Protein AF-A0A166C4H8-F1 (afdb_monomer)

Nearest PDB structures (foldseek):
  5hvk-assembly2_C  TM=7.606E-01  e=9.584E-06  Homo sapiens
  3cd3-assembly1_A  TM=5.921E-01  e=3.726E-06  Homo sapiens
  3s95-assembly2_B  TM=6.567E-01  e=1.707E-05  Homo sapiens
  3kul-assembly1_A  TM=6.064E-01  e=6.637E-06  Homo sapiens
  5i9v-assembly1_A  TM=5.903E-01  e=6.995E-06  Homo sapiens

Structure (mmCIF, N/CA/C/O backbone):
data_AF-A0A166C4H8-F1
#
_entry.id   AF-A0A166C4H8-F1
#
loop_
_atom_site.group_PDB
_atom_site.id
_atom_site.type_symbol
_atom_site.label_atom_id
_atom_site.label_alt_id
_atom_site.label_comp_id
_atom_site.label_asym_id
_atom_site.label_entity_id
_atom_site.label_seq_id
_atom_site.pdbx_PDB_ins_code
_atom_site.Cartn_x
_atom_site.Cartn_y
_atom_site.Cartn_z
_atom_site.occupancy
_atom_site.B_iso_or_equiv
_atom_site.auth_seq_id
_atom_site.auth_comp_id
_atom_site.auth_asym_id
_atom_site.auth_atom_id
_atom_site.pdbx_PDB_model_num
ATOM 1 N N . MET A 1 1 ? 27.604 -29.000 35.351 1.00 59.59 1 MET A N 1
ATOM 2 C CA . MET A 1 1 ? 28.828 -28.678 36.118 1.00 59.59 1 MET A CA 1
ATOM 3 C C . MET A 1 1 ? 29.092 -29.705 37.211 1.00 59.59 1 MET A C 1
ATOM 5 O O . MET A 1 1 ? 30.002 -30.481 36.999 1.00 59.59 1 MET A O 1
ATOM 9 N N . VAL A 1 2 ? 28.292 -29.792 38.289 1.00 63.75 2 VAL A N 1
ATOM 10 C CA . VAL A 1 2 ? 28.484 -30.788 39.379 1.00 63.75 2 VAL A CA 1
ATOM 11 C C . VAL A 1 2 ? 28.714 -32.207 38.838 1.00 63.75 2 VAL A C 1
ATOM 13 O O . VAL A 1 2 ? 29.762 -32.777 39.094 1.00 63.75 2 VAL A O 1
ATOM 16 N N . PHE A 1 3 ? 27.837 -32.694 37.956 1.00 67.31 3 PHE A N 1
ATOM 17 C CA . PHE A 1 3 ? 27.990 -33.996 37.290 1.00 67.31 3 PHE A CA 1
ATOM 18 C C . PHE A 1 3 ? 29.314 -34.176 36.508 1.00 67.31 3 PHE A C 1
ATOM 20 O O . PHE A 1 3 ? 29.884 -35.256 36.510 1.00 67.31 3 PHE A O 1
ATOM 27 N N . LEU A 1 4 ? 29.835 -33.126 35.858 1.00 63.44 4 LEU A N 1
ATOM 28 C CA . LEU A 1 4 ? 31.105 -33.193 35.109 1.00 63.44 4 LEU A CA 1
ATOM 29 C C . LEU A 1 4 ? 32.306 -33.292 36.063 1.00 63.44 4 LEU A C 1
ATOM 31 O O . LEU A 1 4 ? 33.264 -34.005 35.789 1.00 63.44 4 LEU A O 1
ATOM 35 N N . ILE A 1 5 ? 32.225 -32.588 37.197 1.00 67.81 5 ILE A N 1
ATOM 36 C CA . ILE A 1 5 ? 33.214 -32.649 38.277 1.00 67.81 5 ILE A CA 1
ATOM 37 C C . ILE A 1 5 ? 33.181 -34.040 38.929 1.00 67.81 5 ILE A C 1
ATOM 39 O O . ILE A 1 5 ? 34.230 -34.623 39.166 1.00 67.81 5 ILE A O 1
ATOM 43 N N . GLU A 1 6 ? 31.992 -34.592 39.180 1.00 69.25 6 GLU A N 1
ATOM 44 C CA . GLU A 1 6 ? 31.819 -35.936 39.742 1.00 69.25 6 GLU A CA 1
ATOM 45 C C . GLU A 1 6 ? 32.367 -37.039 38.827 1.00 69.25 6 GLU A C 1
ATOM 47 O O . GLU A 1 6 ? 32.978 -37.973 39.335 1.00 69.25 6 GLU A O 1
ATOM 52 N N . GLU A 1 7 ? 32.183 -36.952 37.506 1.00 68.50 7 GLU A N 1
ATOM 53 C CA . GLU A 1 7 ? 32.733 -37.944 36.569 1.00 68.50 7 GLU A CA 1
ATOM 54 C C . GLU A 1 7 ? 34.265 -37.847 36.449 1.00 68.50 7 GLU A C 1
ATOM 56 O O . GLU A 1 7 ? 34.936 -38.868 36.571 1.00 68.50 7 GLU A O 1
ATOM 61 N N . GLU A 1 8 ? 34.858 -36.652 36.308 1.00 67.00 8 GLU A N 1
ATOM 62 C CA . GLU A 1 8 ? 36.329 -36.554 36.190 1.00 67.00 8 GLU A CA 1
ATOM 63 C C . GLU A 1 8 ? 37.062 -36.849 37.519 1.00 67.00 8 GLU A C 1
ATOM 65 O O . GLU A 1 8 ? 38.212 -37.296 37.509 1.00 67.00 8 GLU A O 1
ATOM 70 N N . ILE A 1 9 ? 36.386 -36.693 38.669 1.00 69.06 9 ILE A N 1
ATOM 71 C CA . ILE A 1 9 ? 36.870 -37.187 39.971 1.00 69.06 9 ILE A CA 1
ATOM 72 C C . ILE A 1 9 ? 36.821 -38.724 40.054 1.00 69.06 9 ILE A C 1
ATOM 74 O O . ILE A 1 9 ? 37.707 -39.306 40.675 1.00 69.06 9 ILE A O 1
ATOM 78 N N . LYS A 1 10 ? 35.835 -39.394 39.436 1.00 70.06 10 LYS A N 1
ATOM 79 C CA . LYS A 1 10 ? 35.750 -40.872 39.419 1.00 70.06 10 LYS A CA 1
ATOM 80 C C . LYS A 1 10 ? 36.817 -41.520 38.537 1.00 70.06 10 LYS A C 1
ATOM 82 O O . LYS A 1 10 ? 37.332 -42.563 38.918 1.00 70.06 10 LYS A O 1
ATOM 87 N N . ASP A 1 11 ? 37.147 -40.913 37.397 1.00 64.44 11 ASP A N 1
ATOM 88 C CA . ASP A 1 11 ? 38.174 -41.430 36.473 1.00 64.44 11 ASP A CA 1
ATOM 89 C C . ASP A 1 11 ? 39.620 -41.121 36.933 1.00 64.44 11 ASP A C 1
ATOM 91 O O . ASP A 1 11 ? 40.580 -41.674 36.394 1.00 64.44 11 ASP A O 1
ATOM 95 N N . SER A 1 12 ? 39.806 -40.252 37.936 1.00 61.38 12 SER A N 1
ATOM 96 C CA . SER A 1 12 ? 41.128 -39.839 38.428 1.00 61.38 12 SER A CA 1
ATOM 97 C C . SER A 1 12 ? 41.566 -40.589 39.694 1.00 61.38 12 SER A C 1
ATOM 99 O O . SER A 1 12 ? 41.555 -40.030 40.792 1.00 61.38 12 SER A O 1
ATOM 101 N N . ASP A 1 13 ? 42.118 -41.798 39.532 1.00 58.72 13 ASP A N 1
ATOM 102 C CA . ASP A 1 13 ? 42.801 -42.563 40.604 1.00 58.72 13 ASP A CA 1
ATOM 103 C C . ASP A 1 13 ? 44.006 -41.823 41.248 1.00 58.72 13 ASP A C 1
ATOM 105 O O . ASP A 1 13 ? 44.596 -42.288 42.225 1.00 58.72 13 ASP A O 1
ATOM 109 N N . GLN A 1 14 ? 44.398 -40.652 40.726 1.00 55.69 14 GLN A N 1
ATOM 110 C CA . GLN A 1 14 ? 45.451 -39.796 41.282 1.00 55.69 14 GLN A CA 1
ATOM 111 C C . GLN A 1 14 ? 44.914 -38.427 41.723 1.00 55.69 14 GLN A C 1
ATOM 113 O O . GLN A 1 14 ? 45.119 -37.414 41.057 1.00 55.69 14 GLN A O 1
ATOM 118 N N . ILE A 1 15 ? 44.317 -38.373 42.917 1.00 56.28 15 ILE A N 1
ATOM 119 C CA . ILE A 1 15 ? 43.825 -37.132 43.555 1.00 56.28 15 ILE A CA 1
ATOM 120 C C . ILE A 1 15 ? 44.924 -36.050 43.672 1.00 56.28 15 ILE A C 1
ATOM 122 O O . ILE A 1 15 ? 44.649 -34.861 43.532 1.00 56.28 15 ILE A O 1
ATOM 126 N N . ASN A 1 16 ? 46.191 -36.446 43.846 1.00 55.47 16 ASN A N 1
ATOM 127 C CA . ASN A 1 16 ? 47.334 -35.519 43.899 1.00 55.47 16 ASN A CA 1
ATOM 128 C C . ASN A 1 16 ? 47.800 -35.014 42.517 1.00 55.47 16 ASN A C 1
ATOM 130 O O . ASN A 1 16 ? 48.701 -34.180 42.448 1.00 55.47 16 ASN A O 1
ATOM 134 N N . LEU A 1 17 ? 47.202 -35.509 41.429 1.00 51.59 17 LEU A N 1
ATOM 135 C CA . LEU A 1 17 ? 47.457 -35.085 40.052 1.00 51.59 17 LEU A CA 1
ATOM 136 C C . LEU A 1 17 ? 46.202 -34.498 39.376 1.00 51.59 17 LEU A C 1
ATOM 138 O O . LEU A 1 17 ? 46.140 -34.449 38.146 1.00 51.59 17 LEU A O 1
ATOM 142 N N . ILE A 1 18 ? 45.236 -33.990 40.163 1.00 57.59 18 ILE A N 1
ATOM 143 C CA . ILE A 1 18 ? 44.176 -33.086 39.679 1.00 57.59 18 ILE A CA 1
ATOM 144 C C . ILE A 1 18 ? 44.865 -31.814 39.170 1.00 57.59 18 ILE A C 1
ATOM 146 O O . ILE A 1 18 ? 45.191 -30.882 39.905 1.00 57.59 18 ILE A O 1
ATOM 150 N N . SER A 1 19 ? 45.220 -31.871 37.893 1.00 65.75 19 SER A N 1
ATOM 151 C CA . SER A 1 19 ? 46.336 -31.113 37.346 1.00 65.75 19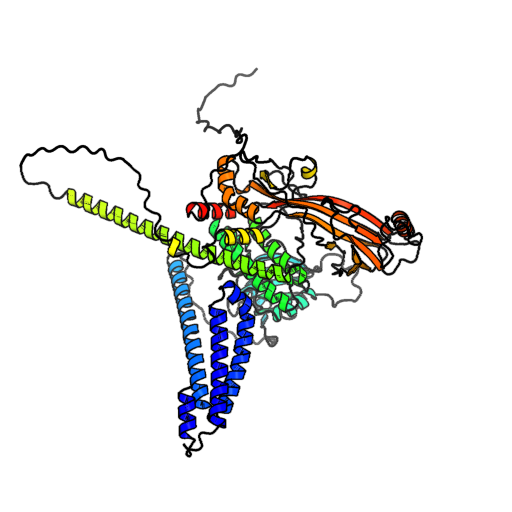 SER A CA 1
ATOM 152 C C . SER A 1 19 ? 45.952 -29.690 36.950 1.00 65.75 19 SER A C 1
ATOM 154 O O . SER A 1 19 ? 44.777 -29.325 36.853 1.00 65.75 19 SER A O 1
ATOM 156 N N . HIS A 1 20 ? 46.967 -28.904 36.582 1.00 73.44 20 HIS A N 1
ATOM 157 C CA . HIS A 1 20 ? 46.776 -27.658 35.840 1.00 73.44 20 HIS A CA 1
ATOM 158 C C . HIS A 1 20 ? 45.865 -27.826 34.604 1.00 73.44 20 HIS A C 1
ATOM 160 O O . HIS A 1 20 ? 45.196 -26.866 34.234 1.00 73.44 20 HIS A O 1
ATOM 166 N N . SER A 1 21 ? 45.776 -29.025 34.003 1.00 79.62 21 SER A N 1
ATOM 167 C CA . SER A 1 21 ? 44.832 -29.298 32.912 1.00 79.62 21 SER A CA 1
ATOM 168 C C . SER A 1 21 ? 43.378 -29.297 33.389 1.00 79.62 21 SER A C 1
ATOM 170 O O . SER A 1 21 ? 42.570 -28.599 32.787 1.00 79.62 21 SER A O 1
ATOM 172 N N . PHE A 1 22 ? 43.034 -29.981 34.490 1.00 79.56 22 PHE A N 1
ATOM 173 C CA . PHE A 1 22 ? 41.657 -29.965 35.012 1.00 79.56 22 PHE A CA 1
ATOM 174 C C . PHE A 1 22 ? 41.224 -28.550 35.408 1.00 79.56 22 PHE A C 1
ATOM 176 O O . PHE A 1 22 ? 40.125 -28.113 35.067 1.00 79.56 22 PHE A O 1
ATOM 183 N N . LYS A 1 23 ? 42.124 -27.793 36.051 1.00 79.75 23 LYS A N 1
ATOM 184 C CA . LYS A 1 23 ? 41.883 -26.380 36.361 1.00 79.75 23 LYS A CA 1
ATOM 185 C C . LYS A 1 23 ? 41.612 -25.557 35.091 1.00 79.75 23 LYS A C 1
ATOM 187 O O . LYS A 1 23 ? 40.625 -24.832 35.061 1.00 79.75 23 LYS A O 1
ATOM 192 N N . ALA A 1 24 ? 42.417 -25.720 34.039 1.00 84.50 24 ALA A N 1
ATOM 193 C CA . ALA A 1 24 ? 42.220 -25.016 32.770 1.00 84.50 24 ALA A CA 1
ATOM 194 C C . ALA A 1 24 ? 40.896 -25.393 32.069 1.00 84.50 24 ALA A C 1
ATOM 196 O O . ALA A 1 24 ? 40.192 -24.504 31.592 1.00 84.50 24 ALA A O 1
ATOM 197 N N . LYS A 1 25 ? 40.505 -26.680 32.060 1.00 84.31 25 LYS A N 1
ATOM 198 C CA . LYS A 1 25 ? 39.191 -27.130 31.549 1.00 84.31 25 LYS A CA 1
ATOM 199 C C . LYS A 1 25 ? 38.037 -26.476 32.317 1.00 84.31 25 LYS A C 1
ATOM 201 O O . LYS A 1 25 ? 37.078 -25.991 31.720 1.00 84.31 25 LYS A O 1
ATOM 206 N N . MET A 1 26 ? 38.139 -26.435 33.649 1.00 80.19 26 MET A N 1
ATOM 207 C CA . MET A 1 26 ? 37.143 -25.804 34.519 1.00 80.19 26 MET A CA 1
ATOM 208 C C . MET A 1 26 ? 37.052 -24.290 34.300 1.00 80.19 26 MET A C 1
ATOM 210 O O . MET A 1 26 ? 35.943 -23.767 34.229 1.00 80.19 26 MET A O 1
ATOM 214 N N . GLU A 1 27 ? 38.180 -23.597 34.131 1.00 83.44 27 GLU A N 1
ATOM 215 C CA . GLU A 1 27 ? 38.220 -22.167 33.793 1.00 83.44 27 GLU A CA 1
ATOM 216 C C . GLU A 1 27 ? 37.582 -21.897 32.417 1.00 83.44 27 GLU A C 1
ATOM 218 O O . GLU A 1 27 ? 36.757 -20.990 32.293 1.00 83.44 27 GLU A O 1
ATOM 223 N N . GLN A 1 28 ? 37.866 -22.728 31.406 1.00 84.50 28 GLN A N 1
ATOM 224 C CA . GLN A 1 28 ? 37.259 -22.634 30.072 1.00 84.50 28 GLN A CA 1
ATOM 225 C C . GLN A 1 28 ? 35.736 -22.863 30.104 1.00 84.50 28 GLN A C 1
ATOM 227 O O . GLN A 1 28 ? 34.975 -22.105 29.499 1.00 84.50 28 GLN A O 1
ATOM 232 N N . PHE A 1 29 ? 35.270 -23.872 30.844 1.00 82.50 29 PHE A N 1
ATOM 233 C CA . PHE A 1 29 ? 33.843 -24.167 30.997 1.00 82.50 29 PHE A CA 1
ATOM 234 C C . PHE A 1 29 ? 33.102 -23.086 31.799 1.00 82.50 29 PHE A C 1
ATOM 236 O O . PHE A 1 29 ? 31.997 -22.679 31.437 1.00 82.50 29 PHE A O 1
ATOM 243 N N . GLN A 1 30 ? 33.722 -22.573 32.866 1.00 83.81 30 GLN A N 1
ATOM 244 C CA . GLN A 1 30 ? 33.187 -21.462 33.650 1.00 83.81 30 GLN A CA 1
ATOM 245 C C . GLN A 1 30 ? 33.069 -20.186 32.804 1.00 83.81 30 GLN A C 1
ATOM 247 O O . GLN A 1 30 ? 32.052 -19.500 32.890 1.00 83.81 30 GLN A O 1
ATOM 252 N N . PHE A 1 31 ? 34.063 -19.890 31.961 1.00 87.06 31 PHE A N 1
ATOM 253 C CA . PHE A 1 31 ? 34.031 -18.750 31.045 1.00 87.06 31 PHE A CA 1
ATOM 254 C C . PHE A 1 31 ? 32.854 -18.836 30.060 1.00 87.06 31 PHE A C 1
ATOM 256 O O . PHE A 1 31 ? 32.072 -17.890 29.964 1.00 87.06 31 PHE A O 1
ATOM 263 N N . ALA A 1 32 ? 32.662 -19.990 29.408 1.00 83.44 32 ALA A N 1
ATOM 264 C CA . ALA A 1 32 ? 31.546 -20.210 28.483 1.00 83.44 32 ALA A CA 1
ATOM 265 C C . ALA A 1 32 ? 30.169 -20.019 29.155 1.00 83.44 32 ALA A C 1
ATOM 267 O O . ALA A 1 32 ? 29.273 -19.401 28.578 1.00 83.44 32 ALA A O 1
ATOM 268 N N . LEU A 1 33 ? 30.001 -20.493 30.397 1.00 81.06 33 LEU A N 1
ATOM 269 C CA . LEU A 1 33 ? 28.758 -20.309 31.157 1.00 81.06 33 LEU A CA 1
ATOM 270 C C . LEU A 1 33 ? 28.517 -18.857 31.590 1.00 81.06 33 LEU A C 1
ATOM 272 O O . LEU A 1 33 ? 27.383 -18.384 31.500 1.00 81.06 33 LEU A O 1
ATOM 276 N N . ILE A 1 34 ? 29.555 -18.146 32.046 1.00 84.00 34 ILE A N 1
ATOM 277 C CA . ILE A 1 34 ? 29.453 -16.725 32.417 1.00 84.00 34 ILE A CA 1
ATOM 278 C C . ILE A 1 34 ? 29.033 -15.893 31.204 1.00 84.00 34 ILE A C 1
ATOM 280 O O . ILE A 1 34 ? 28.162 -15.033 31.326 1.00 84.00 34 ILE A O 1
ATOM 284 N N . GLU A 1 35 ? 29.604 -16.166 30.032 1.00 83.38 35 GLU A N 1
ATOM 285 C CA . GLU A 1 35 ? 29.331 -15.394 28.822 1.00 83.38 35 GLU A CA 1
ATOM 286 C C . GLU A 1 35 ? 27.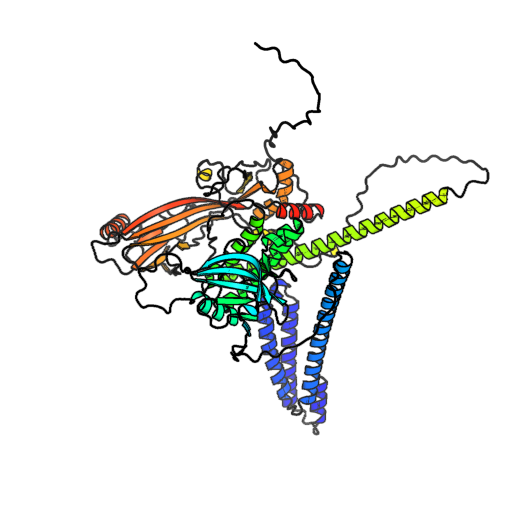937 -15.690 28.240 1.00 83.38 35 GLU A C 1
ATOM 288 O O . GLU A 1 35 ? 27.197 -14.761 27.899 1.00 83.38 35 GLU A O 1
ATOM 293 N N . LEU A 1 36 ? 27.501 -16.956 28.261 1.00 82.75 36 LEU A N 1
ATOM 294 C CA . LEU A 1 36 ? 26.116 -17.331 27.957 1.00 82.75 36 LEU A CA 1
ATOM 295 C C . LEU A 1 36 ? 25.126 -16.629 28.905 1.00 82.75 36 LEU A C 1
ATOM 297 O O . LEU A 1 36 ? 24.143 -16.033 28.456 1.00 82.75 36 LEU A O 1
ATOM 301 N N . GLN A 1 37 ? 25.402 -16.632 30.215 1.00 85.81 37 GLN A N 1
ATOM 302 C CA . GLN A 1 37 ? 24.587 -15.921 31.203 1.00 85.81 37 GLN A CA 1
ATOM 303 C C . GLN A 1 37 ? 24.586 -14.406 30.951 1.00 85.81 37 GLN A C 1
ATOM 305 O O . GLN A 1 37 ? 23.532 -13.772 31.070 1.00 85.81 37 GLN A O 1
ATOM 310 N N . ARG A 1 38 ? 25.730 -13.816 30.580 1.00 90.50 38 ARG A N 1
ATOM 311 C CA . ARG A 1 38 ? 25.864 -12.389 30.251 1.00 90.50 38 ARG A CA 1
ATOM 312 C C . ARG A 1 38 ? 24.955 -12.013 29.086 1.00 90.50 38 ARG A C 1
ATOM 314 O O . ARG A 1 38 ? 24.236 -11.022 29.191 1.00 90.50 38 ARG A O 1
ATOM 321 N N . ILE A 1 39 ? 24.939 -12.811 28.020 1.00 80.00 39 ILE A N 1
ATOM 322 C CA . ILE A 1 39 ? 24.145 -12.555 26.810 1.00 80.00 39 ILE A CA 1
ATOM 323 C C . ILE A 1 39 ? 22.652 -12.754 27.064 1.00 80.00 39 ILE A C 1
ATOM 325 O O . ILE A 1 39 ? 21.869 -11.857 26.751 1.00 80.00 39 ILE A O 1
ATOM 329 N N . VAL A 1 40 ? 22.253 -13.851 27.717 1.00 78.56 40 VAL A N 1
ATOM 330 C CA . VAL A 1 40 ? 20.849 -14.078 28.105 1.00 78.56 40 VAL A CA 1
ATOM 331 C C . VAL A 1 40 ? 20.354 -12.956 29.024 1.00 78.56 40 VAL A C 1
ATOM 333 O O . VAL A 1 40 ? 19.265 -12.428 28.817 1.00 78.56 40 VAL A O 1
ATOM 336 N N . THR A 1 41 ? 21.170 -12.506 29.983 1.00 81.44 41 THR A N 1
ATOM 337 C CA . THR A 1 41 ? 20.821 -11.382 30.871 1.00 81.44 41 THR A CA 1
ATOM 338 C C . THR A 1 41 ? 20.778 -10.046 30.123 1.00 81.44 41 THR A C 1
ATOM 340 O O . THR A 1 41 ? 19.907 -9.219 30.390 1.00 81.44 41 THR A O 1
ATOM 343 N N . GLN A 1 42 ? 21.695 -9.805 29.181 1.00 79.81 42 GLN A N 1
ATOM 344 C CA . GLN A 1 42 ? 21.723 -8.583 28.375 1.00 79.81 42 GLN A CA 1
ATOM 345 C C . GLN A 1 42 ? 20.522 -8.508 27.425 1.00 79.81 42 GLN A C 1
ATOM 347 O O . GLN A 1 42 ? 19.978 -7.423 27.238 1.00 79.81 42 GLN A O 1
ATOM 352 N N . HIS A 1 43 ? 20.079 -9.638 26.866 1.00 74.56 43 HIS A N 1
ATOM 353 C CA . HIS A 1 43 ? 18.869 -9.720 26.048 1.00 74.56 43 HIS A CA 1
ATOM 354 C C . HIS A 1 43 ? 17.603 -9.598 26.908 1.00 74.56 43 HIS A C 1
ATOM 356 O O . HIS A 1 43 ? 16.772 -8.738 26.636 1.00 74.56 43 HIS A O 1
ATOM 362 N N . ALA A 1 44 ? 17.510 -10.304 28.038 1.00 71.50 44 ALA A N 1
ATOM 363 C CA . ALA A 1 44 ? 16.384 -10.186 28.973 1.00 71.50 44 ALA A CA 1
ATOM 364 C C . ALA A 1 44 ? 16.188 -8.763 29.547 1.00 71.50 44 ALA A C 1
ATOM 366 O O . ALA A 1 44 ? 15.073 -8.399 29.911 1.00 71.50 44 ALA A O 1
ATOM 367 N N . ARG A 1 45 ? 17.250 -7.944 29.610 1.00 76.38 45 ARG A N 1
ATOM 368 C CA . ARG A 1 45 ? 17.202 -6.526 30.028 1.00 76.38 45 ARG A CA 1
ATOM 369 C C . ARG A 1 45 ? 16.822 -5.538 28.919 1.00 76.38 45 ARG A C 1
ATOM 371 O O . ARG A 1 45 ? 16.590 -4.370 29.224 1.00 76.38 45 ARG A O 1
ATOM 378 N N . ARG A 1 46 ? 16.805 -5.957 27.653 1.00 76.19 46 ARG A N 1
ATOM 379 C CA . ARG A 1 46 ? 16.371 -5.119 26.522 1.00 76.19 46 ARG A CA 1
ATOM 380 C C . ARG A 1 46 ? 14.849 -4.955 26.521 1.00 76.19 46 ARG A C 1
ATOM 382 O O . ARG A 1 46 ? 14.138 -5.784 27.084 1.00 76.19 46 ARG A O 1
ATOM 389 N N . SER A 1 47 ? 14.340 -3.903 25.874 1.00 68.50 47 SER A N 1
ATOM 390 C CA . SER A 1 47 ? 12.897 -3.805 25.626 1.00 68.50 47 SER A CA 1
ATOM 391 C C . SER A 1 47 ? 12.446 -4.962 24.726 1.00 68.50 47 SER A C 1
ATOM 393 O O . SER A 1 47 ? 13.243 -5.480 23.950 1.00 68.50 47 SER A O 1
ATOM 395 N N . TRP A 1 48 ? 11.178 -5.374 24.782 1.00 49.47 48 TRP A N 1
ATOM 396 C CA . TRP A 1 48 ? 10.702 -6.500 23.961 1.00 49.47 48 TRP A CA 1
ATOM 397 C C . TRP A 1 48 ? 10.850 -6.250 22.441 1.00 49.47 48 TRP A C 1
ATOM 399 O O . TRP A 1 48 ? 11.026 -7.191 21.671 1.00 49.47 48 TRP A O 1
ATOM 409 N N . ILE A 1 49 ? 10.854 -4.979 22.014 1.00 39.19 49 ILE A N 1
ATOM 410 C CA . ILE A 1 49 ? 11.118 -4.577 20.624 1.00 39.19 49 ILE A CA 1
ATOM 411 C C . ILE A 1 49 ? 12.598 -4.783 20.291 1.00 39.19 49 ILE A C 1
ATOM 413 O O . ILE A 1 49 ? 12.913 -5.408 19.285 1.00 39.19 49 ILE A O 1
ATOM 417 N N . ASP A 1 50 ? 13.514 -4.349 21.160 1.00 48.59 50 ASP A N 1
ATOM 418 C CA . ASP A 1 50 ? 14.951 -4.620 21.014 1.00 48.59 50 ASP A CA 1
ATOM 419 C C . ASP A 1 50 ? 15.265 -6.127 21.100 1.00 48.59 50 ASP A C 1
ATOM 421 O O . ASP A 1 50 ? 16.201 -6.610 20.465 1.00 48.59 50 ASP A O 1
ATOM 425 N N . GLN A 1 51 ? 14.486 -6.893 21.870 1.00 60.28 51 GLN A N 1
ATOM 426 C CA . GLN A 1 51 ? 14.585 -8.351 21.937 1.00 60.28 51 GLN A CA 1
ATOM 427 C C . GLN A 1 51 ? 14.202 -9.000 20.601 1.00 60.28 51 GLN A C 1
ATOM 429 O O . GLN A 1 51 ? 14.943 -9.865 20.136 1.00 60.28 51 GLN A O 1
ATOM 434 N N . ALA A 1 52 ? 13.109 -8.549 19.973 1.00 47.91 52 ALA A N 1
ATOM 435 C CA . ALA A 1 52 ? 12.649 -9.016 18.663 1.00 47.91 52 ALA A CA 1
ATOM 436 C C . ALA A 1 52 ? 13.570 -8.561 17.512 1.00 47.91 52 ALA A C 1
ATOM 438 O O . ALA A 1 52 ? 13.954 -9.366 16.664 1.00 47.91 52 ALA A O 1
ATOM 439 N N . LEU A 1 53 ? 14.004 -7.294 17.509 1.00 51.44 53 LEU A N 1
ATOM 440 C CA . LEU A 1 53 ? 14.979 -6.749 16.549 1.00 51.44 53 LEU A CA 1
ATOM 441 C C . LEU A 1 53 ? 16.303 -7.525 16.575 1.00 51.44 53 LEU A C 1
ATOM 443 O O . LEU A 1 53 ? 16.929 -7.731 15.537 1.00 51.44 53 LEU A O 1
ATOM 447 N N . HIS A 1 54 ? 16.713 -7.989 17.757 1.00 73.88 54 HIS A N 1
ATOM 448 C CA . HIS A 1 54 ? 17.916 -8.791 17.944 1.00 73.88 54 HIS A CA 1
ATOM 449 C C . HIS A 1 54 ? 17.646 -10.294 18.106 1.00 73.88 54 HIS A C 1
ATOM 451 O O . HIS A 1 54 ? 18.554 -11.009 18.515 1.00 73.88 54 HIS A O 1
ATOM 457 N N . GLU A 1 55 ? 16.467 -10.818 17.759 1.00 73.75 55 GLU A N 1
ATOM 458 C CA . GLU A 1 55 ? 16.172 -12.255 17.891 1.00 73.75 55 GLU A CA 1
ATOM 459 C C . GLU A 1 55 ? 17.071 -13.100 16.972 1.00 73.75 55 GLU A C 1
ATOM 461 O O . GLU A 1 55 ? 17.623 -14.117 17.390 1.00 73.75 55 GLU A O 1
ATOM 466 N N . ALA A 1 56 ? 17.323 -12.626 15.747 1.00 63.78 56 ALA A N 1
ATOM 467 C CA . ALA A 1 56 ? 18.272 -13.255 14.827 1.00 63.78 56 ALA A CA 1
ATOM 468 C C . ALA A 1 56 ? 19.730 -13.164 15.321 1.00 63.78 56 ALA A C 1
ATOM 470 O O . ALA A 1 56 ? 20.489 -14.117 15.145 1.00 63.78 56 ALA A O 1
ATOM 471 N N . SER A 1 57 ? 20.104 -12.055 15.978 1.00 73.38 57 SER A N 1
ATOM 472 C CA . SER A 1 57 ? 21.414 -11.907 16.636 1.00 73.38 57 SER A CA 1
ATOM 473 C C . SER A 1 57 ? 21.536 -12.914 17.770 1.00 73.38 57 SER A C 1
ATOM 475 O O . SER A 1 57 ? 22.427 -13.747 17.727 1.00 73.38 57 SER A O 1
ATOM 477 N N . LEU A 1 58 ? 20.579 -12.930 18.705 1.00 79.19 58 LEU A N 1
ATOM 478 C CA . LEU A 1 58 ? 20.555 -13.865 19.825 1.00 79.19 58 LEU A CA 1
ATOM 479 C C . LEU A 1 58 ? 20.576 -15.318 19.340 1.00 79.19 58 LEU A C 1
ATOM 481 O O . LEU A 1 58 ? 21.290 -16.126 19.911 1.00 79.19 58 LEU A O 1
ATOM 485 N N . SER A 1 59 ? 19.833 -15.670 18.288 1.00 77.62 59 SER A N 1
ATOM 486 C CA . SER A 1 59 ? 19.856 -17.028 17.731 1.00 77.62 59 SER A CA 1
ATOM 487 C C . SER A 1 59 ? 21.226 -17.395 17.146 1.00 77.62 59 SER A C 1
ATOM 489 O O . SER A 1 59 ? 21.670 -18.533 17.297 1.00 77.62 59 SER A O 1
ATOM 491 N N . SER A 1 60 ? 21.918 -16.442 16.513 1.00 77.94 60 SER A N 1
ATOM 492 C CA . SER A 1 60 ? 23.295 -16.622 16.035 1.00 77.94 60 SER A CA 1
ATOM 493 C C . SER A 1 60 ? 24.290 -16.731 17.195 1.00 77.94 60 SER A C 1
ATOM 495 O O . SER A 1 60 ? 25.131 -17.627 17.196 1.00 77.94 60 SER A O 1
ATOM 497 N N . ASP A 1 61 ? 24.161 -15.861 18.197 1.00 79.00 61 ASP A N 1
ATOM 498 C CA . ASP A 1 61 ? 24.999 -15.832 19.393 1.00 79.00 61 ASP A CA 1
ATOM 499 C C . ASP A 1 61 ? 24.834 -17.147 20.171 1.00 79.00 61 ASP A C 1
ATOM 501 O O . ASP A 1 61 ? 25.810 -17.852 20.406 1.00 79.00 61 ASP A O 1
ATOM 505 N N . LEU A 1 62 ? 23.599 -17.557 20.481 1.00 79.81 62 LEU A N 1
ATOM 506 C CA . LEU A 1 62 ? 23.293 -18.819 21.165 1.00 79.81 62 LEU A CA 1
ATOM 507 C C . LEU A 1 62 ? 23.856 -20.039 20.426 1.00 79.81 62 LEU A C 1
ATOM 509 O O . LEU A 1 62 ? 24.384 -20.924 21.086 1.00 79.81 62 LEU A O 1
ATOM 513 N N . LYS A 1 63 ? 23.821 -20.074 19.086 1.00 77.38 63 LYS A N 1
ATOM 514 C CA . LYS A 1 63 ? 24.466 -21.145 18.301 1.00 77.38 63 LYS A CA 1
ATOM 515 C C . LYS A 1 63 ? 25.991 -21.115 18.397 1.00 77.38 63 LYS A C 1
ATOM 517 O O . LYS A 1 63 ? 26.615 -22.168 18.478 1.00 77.38 63 LYS A O 1
ATOM 522 N N . ALA A 1 64 ? 26.604 -19.933 18.412 1.00 78.31 64 ALA A N 1
ATOM 523 C CA . ALA A 1 64 ? 28.044 -19.811 18.624 1.00 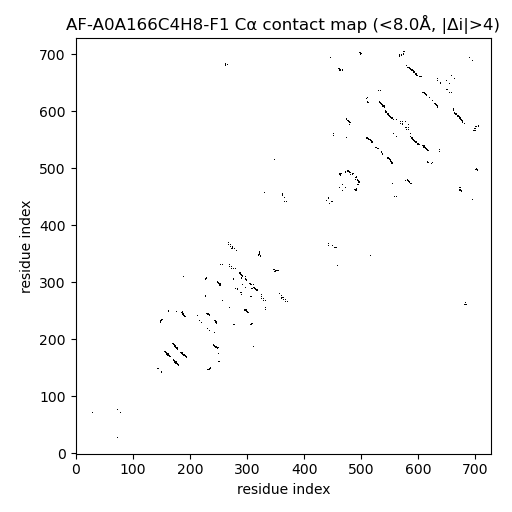78.31 64 ALA A CA 1
ATOM 524 C C . ALA A 1 64 ? 28.449 -20.287 20.034 1.00 78.31 64 ALA A C 1
ATOM 526 O O . ALA A 1 64 ? 29.463 -20.970 20.179 1.00 78.31 64 ALA A O 1
ATOM 527 N N . TYR A 1 65 ? 27.637 -20.001 21.058 1.00 82.38 65 TYR A N 1
ATOM 528 C CA . TYR A 1 65 ? 27.862 -20.497 22.421 1.00 82.38 65 TYR A CA 1
ATOM 529 C C . TYR A 1 65 ? 27.500 -21.972 22.609 1.00 82.38 65 TYR A C 1
ATOM 531 O O . TYR A 1 65 ? 28.137 -22.628 23.424 1.00 82.38 65 TYR A O 1
ATOM 539 N N . GLU A 1 66 ? 26.557 -22.524 21.846 1.00 79.38 66 GLU A N 1
ATOM 540 C CA . GLU A 1 66 ? 26.288 -23.968 21.796 1.00 79.38 66 GLU A CA 1
ATOM 541 C C . GLU A 1 66 ? 27.538 -24.733 21.336 1.00 79.38 66 GLU A C 1
ATOM 543 O O . GLU A 1 66 ? 27.948 -25.685 21.998 1.00 79.38 66 GLU A O 1
ATOM 548 N N . VAL A 1 67 ? 28.217 -24.248 20.286 1.00 82.69 67 VAL A N 1
ATOM 549 C CA . VAL A 1 67 ? 29.505 -24.801 19.826 1.00 82.69 67 VAL A CA 1
ATOM 550 C C . VAL A 1 67 ? 30.601 -24.635 20.885 1.00 82.69 67 VAL A C 1
ATOM 552 O O . VAL A 1 67 ? 31.266 -25.611 21.218 1.00 82.69 67 VAL A O 1
ATOM 555 N N . GLN A 1 68 ? 30.764 -23.445 21.480 1.00 82.56 68 GLN A N 1
ATOM 556 C CA . GLN A 1 68 ? 31.774 -23.238 22.534 1.00 82.56 68 GLN A CA 1
ATOM 557 C C . GLN A 1 68 ? 31.525 -24.100 23.781 1.00 82.56 68 GLN A C 1
ATOM 559 O O . GLN A 1 68 ? 32.477 -24.542 24.425 1.00 82.56 68 GLN A O 1
ATOM 564 N N . LEU A 1 69 ? 30.260 -24.341 24.138 1.00 81.00 69 LEU A N 1
ATOM 565 C CA . LEU A 1 69 ? 29.889 -25.180 25.272 1.00 81.00 69 LEU A CA 1
ATOM 566 C C . LEU A 1 69 ? 30.119 -26.666 24.964 1.00 81.00 69 LEU A C 1
ATOM 568 O O . LEU A 1 69 ? 30.584 -27.386 25.846 1.00 81.00 69 LEU A O 1
ATOM 572 N N . ASP A 1 70 ? 29.848 -27.119 23.736 1.00 79.12 70 ASP A N 1
ATOM 573 C CA . ASP A 1 70 ? 30.173 -28.474 23.270 1.00 79.12 70 ASP A CA 1
ATOM 574 C C . ASP A 1 70 ? 31.696 -28.697 23.240 1.00 79.12 70 ASP A C 1
ATOM 576 O O . ASP A 1 70 ? 32.180 -29.668 23.818 1.00 79.12 70 ASP A O 1
ATOM 580 N N . ASP A 1 71 ? 32.480 -27.758 22.702 1.00 81.94 71 ASP A N 1
ATOM 581 C CA . ASP A 1 71 ? 33.950 -27.811 22.731 1.00 81.94 71 ASP A CA 1
ATOM 582 C C . ASP A 1 71 ? 34.505 -27.816 24.167 1.00 81.94 71 ASP A C 1
ATOM 584 O O . ASP A 1 71 ? 35.379 -28.625 24.503 1.00 81.94 71 ASP A O 1
ATOM 588 N N . ALA A 1 72 ? 33.958 -26.980 25.056 1.00 80.38 72 ALA A N 1
ATOM 589 C CA . ALA A 1 72 ? 34.316 -26.997 26.471 1.00 80.38 72 ALA A CA 1
ATOM 590 C C . ALA A 1 72 ? 33.940 -28.333 27.139 1.00 80.38 72 ALA A C 1
ATOM 592 O O . ALA A 1 72 ? 34.740 -28.861 27.910 1.00 80.38 72 ALA A O 1
ATOM 593 N N . CYS A 1 73 ? 32.787 -28.934 26.817 1.00 75.75 73 CYS A N 1
ATOM 594 C CA . CYS A 1 73 ? 32.404 -30.265 27.308 1.00 75.75 73 CYS A CA 1
ATOM 595 C C . CYS A 1 73 ? 33.332 -31.369 26.777 1.00 75.75 73 CYS A C 1
ATOM 597 O O . CYS A 1 73 ? 33.745 -32.243 27.540 1.00 75.75 73 CYS A O 1
ATOM 599 N N . ARG A 1 74 ? 33.714 -31.316 25.496 1.00 77.88 74 ARG A N 1
ATOM 600 C CA . ARG A 1 74 ? 34.656 -32.258 24.867 1.00 77.88 74 ARG A CA 1
ATOM 601 C C . ARG A 1 74 ? 36.039 -32.216 25.514 1.00 77.88 74 ARG A C 1
ATOM 603 O O . ARG A 1 74 ? 36.703 -33.251 25.571 1.00 77.88 74 ARG A O 1
ATOM 610 N N . SER A 1 75 ? 36.454 -31.068 26.057 1.00 79.44 75 SER A N 1
ATOM 611 C CA . SER A 1 75 ? 37.729 -30.937 26.781 1.00 79.44 75 SER A CA 1
ATOM 612 C C . SER A 1 75 ? 37.831 -31.855 28.014 1.00 79.44 75 SER A C 1
ATOM 614 O O . SER A 1 75 ? 38.926 -32.314 28.341 1.00 79.44 75 SER A O 1
ATOM 616 N N . PHE A 1 76 ? 36.706 -32.224 28.642 1.00 74.69 76 PHE A N 1
ATOM 617 C CA . PHE A 1 76 ? 36.649 -33.193 29.750 1.00 74.69 76 PHE A CA 1
ATOM 618 C C . PHE A 1 76 ? 36.828 -34.656 29.294 1.00 74.69 76 PHE A C 1
ATOM 620 O O . PHE A 1 76 ? 36.742 -35.573 30.096 1.00 74.69 76 PHE A O 1
ATOM 627 N N . GLY A 1 77 ? 37.097 -34.918 28.008 1.00 65.44 77 GLY A N 1
ATOM 628 C CA . GLY A 1 77 ? 37.439 -36.262 27.519 1.00 65.44 77 GLY A CA 1
ATOM 629 C C . GLY A 1 77 ? 36.302 -37.290 27.600 1.00 65.44 77 GLY A C 1
ATOM 630 O O . GLY A 1 77 ? 36.541 -38.477 27.380 1.00 65.44 77 GLY A O 1
ATOM 631 N N . LEU A 1 78 ? 35.076 -36.836 27.886 1.00 58.66 78 LEU A N 1
ATOM 632 C CA . LEU A 1 78 ? 33.889 -37.643 28.174 1.00 58.66 78 LEU A CA 1
ATOM 633 C C . LEU A 1 78 ? 33.476 -38.502 26.970 1.00 58.66 78 LEU A C 1
ATOM 635 O O . LEU A 1 78 ? 32.647 -38.123 26.141 1.00 58.66 78 LEU A O 1
ATOM 639 N N . ARG A 1 79 ? 34.068 -39.696 26.878 1.00 46.38 79 ARG A N 1
ATOM 640 C CA . ARG A 1 79 ? 33.903 -40.630 25.753 1.00 46.38 79 ARG A CA 1
ATOM 641 C C . ARG A 1 79 ? 32.584 -41.412 25.764 1.00 46.38 79 ARG A C 1
ATOM 643 O O . ARG A 1 79 ? 32.306 -42.144 24.818 1.00 46.38 79 ARG A O 1
ATOM 650 N N . THR A 1 80 ? 31.759 -41.242 26.793 1.00 47.31 80 THR A N 1
ATOM 651 C CA . THR A 1 80 ? 30.453 -41.893 26.979 1.00 47.31 80 THR A CA 1
ATOM 652 C C . THR A 1 80 ? 29.319 -40.868 26.894 1.00 47.31 80 THR A C 1
ATOM 654 O O . THR A 1 80 ? 28.623 -40.563 27.862 1.00 47.31 80 THR A O 1
ATOM 657 N N . SER A 1 81 ? 29.085 -40.359 25.680 1.00 48.53 81 SER A N 1
ATOM 658 C CA . SER A 1 81 ? 28.095 -39.308 25.385 1.00 48.53 81 SER A CA 1
ATOM 659 C C . SER A 1 81 ? 26.654 -39.618 25.822 1.00 48.53 81 SER A C 1
ATOM 661 O O . SER A 1 81 ? 25.846 -38.703 25.934 1.00 48.53 81 SER A O 1
ATOM 663 N N . LEU A 1 82 ? 26.308 -40.876 26.116 1.00 45.19 82 LEU A N 1
ATOM 664 C CA . LEU A 1 82 ? 24.935 -41.322 26.380 1.00 45.19 82 LEU A CA 1
ATOM 665 C C . LEU A 1 82 ? 24.249 -40.662 27.588 1.00 45.19 82 LEU A C 1
ATOM 667 O O . LEU A 1 82 ? 23.031 -40.509 27.546 1.00 45.19 82 LEU A O 1
ATOM 671 N N . SER A 1 83 ? 24.969 -40.257 28.643 1.00 44.66 83 SER A N 1
ATOM 672 C CA . SER A 1 83 ? 24.338 -39.604 29.810 1.00 44.66 83 SER A CA 1
ATOM 673 C C . SER A 1 83 ? 23.989 -38.138 29.529 1.00 44.66 83 SER A C 1
ATOM 675 O O . SER A 1 83 ? 22.847 -37.715 29.702 1.00 44.66 83 SER A O 1
ATOM 677 N N . ILE A 1 84 ? 24.945 -37.371 28.995 1.00 51.22 84 ILE A N 1
ATOM 678 C CA . ILE A 1 84 ? 24.740 -35.959 28.634 1.00 51.22 84 ILE A CA 1
ATOM 679 C C . ILE A 1 84 ?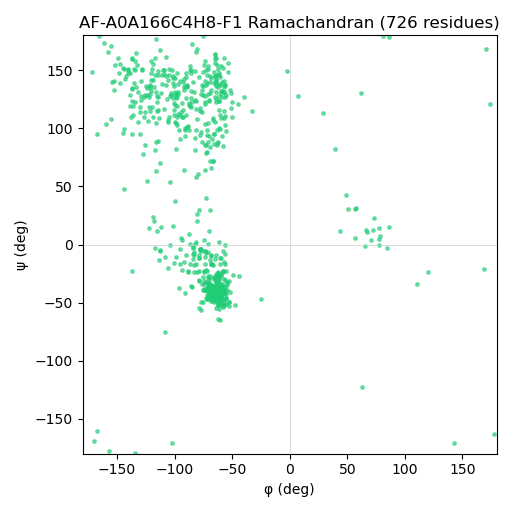 23.773 -35.846 27.454 1.00 51.22 84 ILE A C 1
ATOM 681 O O . ILE A 1 84 ? 22.878 -35.005 27.475 1.00 51.22 84 ILE A O 1
ATOM 685 N N . HIS A 1 85 ? 23.876 -36.738 26.466 1.00 50.88 85 HIS A N 1
ATOM 686 C CA . HIS A 1 85 ? 22.944 -36.767 25.346 1.00 50.88 85 HIS A CA 1
ATOM 687 C C . HIS A 1 85 ? 21.532 -37.151 25.809 1.00 50.88 85 HIS A C 1
ATOM 689 O O . HIS A 1 85 ? 20.588 -36.525 25.348 1.00 50.88 85 HIS A O 1
ATOM 695 N N . ARG A 1 86 ? 21.364 -38.055 26.794 1.00 52.06 86 ARG A N 1
ATOM 696 C CA . ARG A 1 86 ? 20.066 -38.257 27.471 1.00 52.06 86 ARG A CA 1
ATOM 697 C C . ARG A 1 86 ? 19.586 -37.008 28.202 1.00 52.06 86 ARG A C 1
ATOM 699 O O . ARG A 1 86 ? 18.428 -36.670 28.048 1.00 52.06 86 ARG A O 1
ATOM 706 N N . GLY A 1 87 ? 20.442 -36.286 28.924 1.00 52.00 87 GLY A N 1
ATOM 707 C CA . GLY A 1 87 ? 20.059 -35.027 29.579 1.00 52.00 87 GLY A CA 1
ATOM 708 C C . GLY A 1 87 ? 19.598 -33.939 28.596 1.00 52.00 87 GLY A C 1
ATOM 709 O O . GLY A 1 87 ? 18.626 -33.235 28.863 1.00 52.00 87 GLY A O 1
ATOM 710 N N . ILE A 1 88 ? 20.256 -33.837 27.437 1.00 52.25 88 ILE A N 1
ATOM 711 C CA . ILE A 1 88 ? 19.884 -32.928 26.341 1.00 52.25 88 ILE A CA 1
ATOM 712 C C . ILE A 1 88 ? 18.606 -33.411 25.637 1.00 52.25 88 ILE A C 1
ATOM 714 O O . ILE A 1 88 ? 17.739 -32.595 25.339 1.00 52.25 88 ILE A O 1
ATOM 718 N N . ILE A 1 89 ? 18.445 -34.721 25.426 1.00 56.34 89 ILE A N 1
ATOM 719 C CA . ILE A 1 89 ? 17.221 -35.322 24.876 1.00 56.34 89 ILE A CA 1
ATOM 720 C C . ILE A 1 89 ? 16.044 -35.133 25.843 1.00 56.34 89 ILE A C 1
ATOM 722 O O . ILE A 1 89 ? 14.975 -34.761 25.385 1.00 56.34 89 ILE A O 1
ATOM 726 N N . ASP A 1 90 ? 16.225 -35.283 27.155 1.00 53.22 90 ASP A N 1
ATOM 727 C CA . ASP A 1 90 ? 15.217 -35.000 28.187 1.00 53.22 90 ASP A CA 1
ATOM 728 C C . ASP A 1 90 ? 14.833 -33.514 28.217 1.00 53.22 90 ASP A C 1
ATOM 730 O O . ASP A 1 90 ? 13.671 -33.175 28.433 1.00 53.22 90 ASP A O 1
ATOM 734 N N . LEU A 1 91 ? 15.791 -32.606 28.005 1.00 47.59 91 LEU A N 1
ATOM 735 C CA . LEU A 1 91 ? 15.532 -31.169 27.849 1.00 47.59 91 LEU A CA 1
ATOM 736 C C . LEU A 1 91 ? 14.773 -30.869 26.549 1.00 47.59 91 LEU A C 1
ATOM 738 O O . LEU A 1 91 ? 13.830 -30.080 26.571 1.00 47.59 91 LEU A O 1
ATOM 742 N N . GLY A 1 92 ? 15.121 -31.546 25.453 1.00 56.59 92 GLY A N 1
ATOM 743 C CA . GLY A 1 92 ? 14.378 -31.525 24.193 1.00 56.59 92 GLY A CA 1
ATOM 744 C C . GLY A 1 92 ? 12.948 -32.034 24.371 1.00 56.59 92 GLY A C 1
ATOM 745 O O . GLY A 1 92 ? 12.009 -31.323 24.046 1.00 56.59 92 GLY A O 1
ATOM 746 N N . GLN A 1 93 ? 12.766 -33.193 25.003 1.00 58.53 93 GLN A N 1
ATOM 747 C CA . GLN A 1 93 ? 11.465 -33.788 25.311 1.00 58.53 93 GLN A CA 1
ATOM 748 C C . GLN A 1 93 ? 10.642 -32.936 26.280 1.00 58.53 93 GLN A C 1
ATOM 750 O O . GLN A 1 93 ? 9.430 -32.867 26.129 1.00 58.53 93 GLN A O 1
ATOM 755 N N . LYS A 1 94 ? 11.259 -32.242 27.246 1.00 56.72 94 LYS A N 1
ATOM 756 C CA . LYS A 1 94 ? 10.562 -31.264 28.103 1.00 56.72 94 LYS A CA 1
ATOM 757 C C . LYS A 1 94 ? 10.158 -30.014 27.325 1.00 56.72 94 LYS A C 1
ATOM 759 O O . LYS A 1 94 ? 9.051 -29.524 27.521 1.00 56.72 94 LYS A O 1
ATOM 764 N N . SER A 1 95 ? 11.008 -29.525 26.424 1.00 51.47 95 SER A N 1
ATOM 765 C CA . SER A 1 95 ? 10.688 -28.419 25.511 1.00 51.47 95 SER A CA 1
ATOM 766 C C . SER A 1 95 ? 9.543 -28.792 24.563 1.00 51.47 95 SER A C 1
ATOM 768 O O . SER A 1 95 ? 8.578 -28.040 24.425 1.00 51.47 95 SER A O 1
ATOM 770 N N . ASP A 1 96 ? 9.580 -29.995 23.991 1.00 60.81 96 ASP A N 1
ATOM 771 C CA . ASP A 1 96 ? 8.517 -30.521 23.143 1.00 60.81 96 ASP A CA 1
ATOM 772 C C . ASP A 1 96 ? 7.253 -30.855 23.945 1.00 60.81 96 ASP A C 1
ATOM 774 O O . ASP A 1 96 ? 6.169 -30.578 23.457 1.00 60.81 96 ASP A O 1
ATOM 778 N N . ALA A 1 97 ? 7.338 -31.313 25.197 1.00 59.81 97 ALA A N 1
ATOM 779 C CA . ALA A 1 97 ? 6.175 -31.477 26.075 1.00 59.81 97 ALA A CA 1
ATOM 780 C C . ALA A 1 97 ? 5.538 -30.129 26.461 1.00 59.81 97 ALA A C 1
ATOM 782 O O . ALA A 1 97 ? 4.316 -30.030 26.549 1.00 59.81 97 ALA A O 1
ATOM 783 N N . ILE A 1 98 ? 6.334 -29.068 26.641 1.00 51.59 98 ILE A N 1
ATOM 784 C CA . ILE A 1 98 ? 5.827 -27.696 26.811 1.00 51.59 98 ILE A CA 1
ATOM 785 C C . ILE A 1 98 ? 5.166 -27.217 25.511 1.00 51.59 98 ILE A C 1
ATOM 787 O O . ILE A 1 98 ? 4.073 -26.661 25.552 1.00 51.59 98 ILE A O 1
ATOM 791 N N . ARG A 1 99 ? 5.770 -27.485 24.348 1.00 52.03 99 ARG A N 1
ATOM 792 C CA . ARG A 1 99 ? 5.206 -27.160 23.029 1.00 52.03 99 ARG A CA 1
ATOM 793 C C . ARG A 1 99 ? 3.913 -27.935 22.742 1.00 52.03 99 ARG A C 1
ATOM 795 O O . ARG A 1 99 ? 2.969 -27.348 22.227 1.00 52.03 99 ARG A O 1
ATOM 802 N N . GLU A 1 100 ? 3.842 -29.214 23.095 1.00 63.72 100 GLU A N 1
ATOM 803 C CA . GLU A 1 100 ? 2.640 -30.056 23.035 1.00 63.72 100 GLU A CA 1
ATOM 804 C C . GLU A 1 100 ? 1.575 -29.574 24.028 1.00 63.72 100 GLU A C 1
ATOM 806 O O . GLU A 1 100 ? 0.405 -29.524 23.674 1.00 63.72 100 GLU A O 1
ATOM 811 N N . SER A 1 101 ? 1.961 -29.132 25.230 1.00 60.16 101 SER A N 1
ATOM 812 C CA . SER A 1 101 ? 1.052 -28.518 26.208 1.00 60.16 101 SER A CA 1
ATOM 813 C C . SER A 1 101 ? 0.455 -27.203 25.690 1.00 60.16 101 SER A C 1
ATOM 815 O O . SER A 1 101 ? -0.754 -27.003 25.773 1.00 60.16 101 SER A O 1
ATOM 817 N N . ILE A 1 102 ? 1.266 -26.347 25.056 1.00 53.72 102 ILE A N 1
ATOM 818 C CA . ILE A 1 102 ? 0.801 -25.120 24.387 1.00 53.72 102 ILE A CA 1
ATOM 819 C C . ILE A 1 102 ? -0.136 -25.466 23.219 1.00 53.72 102 ILE A C 1
ATOM 821 O O . ILE A 1 102 ? -1.236 -24.926 23.149 1.00 53.72 102 ILE A O 1
ATOM 825 N N . LYS A 1 103 ? 0.220 -26.432 22.358 1.00 65.06 103 LYS A N 1
ATOM 826 C CA . LYS A 1 103 ? -0.686 -26.933 21.305 1.00 65.06 103 LYS A CA 1
ATOM 827 C C . LYS A 1 103 ? -1.982 -27.507 21.878 1.00 65.06 103 LYS A C 1
ATOM 829 O O . LYS A 1 103 ? -3.029 -27.342 21.265 1.00 65.06 103 LYS A O 1
ATOM 834 N N . ALA A 1 104 ? -1.935 -28.193 23.019 1.00 60.88 104 ALA A N 1
ATOM 835 C CA . ALA A 1 104 ? -3.106 -28.757 23.684 1.00 60.88 104 ALA A CA 1
ATOM 836 C C . ALA A 1 104 ? -3.989 -27.663 24.304 1.00 60.88 104 ALA A C 1
ATOM 838 O O . ALA A 1 104 ? -5.214 -27.795 24.286 1.00 60.88 104 ALA A O 1
ATOM 839 N N . GLN A 1 105 ? -3.400 -26.568 24.792 1.00 57.47 105 GLN A N 1
ATOM 840 C CA . GLN A 1 105 ? -4.127 -25.360 25.186 1.00 57.47 105 GLN A CA 1
ATOM 841 C C . GLN A 1 105 ? -4.769 -24.680 23.971 1.00 57.47 105 GLN A C 1
ATOM 843 O O . GLN A 1 105 ? -5.968 -24.423 24.020 1.00 57.47 105 GLN A O 1
ATOM 848 N N . ASP A 1 106 ? -4.054 -24.507 22.855 1.00 52.59 106 ASP A N 1
ATOM 849 C CA . ASP A 1 106 ? -4.626 -23.999 21.596 1.00 52.59 106 ASP A CA 1
ATOM 850 C C . ASP A 1 106 ? -5.764 -24.897 21.080 1.00 52.59 106 ASP A C 1
ATOM 852 O O . ASP A 1 106 ? -6.827 -24.402 20.715 1.00 52.59 106 ASP A O 1
ATOM 856 N N . LEU A 1 107 ? -5.609 -26.225 21.126 1.00 63.28 107 LEU A N 1
ATOM 857 C CA . LEU A 1 107 ? -6.667 -27.194 20.805 1.00 63.28 107 LEU A CA 1
ATOM 858 C C . LEU A 1 107 ? -7.852 -27.116 21.775 1.00 63.28 107 LEU A C 1
ATOM 860 O O . LEU A 1 107 ? -8.986 -27.365 21.374 1.00 63.28 107 LEU A O 1
ATOM 864 N N . SER A 1 108 ? -7.617 -26.772 23.041 1.00 59.06 108 SER A N 1
ATOM 865 C CA . SER A 1 108 ? -8.678 -26.569 24.035 1.00 59.06 108 SER A CA 1
ATOM 866 C C . SER A 1 108 ? -9.421 -25.253 23.795 1.00 59.06 108 SER A C 1
ATOM 868 O O . SER A 1 108 ? -10.644 -25.225 23.886 1.00 59.06 108 SER A O 1
ATOM 870 N N . ILE A 1 109 ? -8.710 -24.194 23.398 1.00 53.16 109 ILE A N 1
ATOM 871 C CA . ILE A 1 109 ? -9.275 -22.907 22.973 1.00 53.16 109 ILE A CA 1
ATOM 872 C C . ILE A 1 109 ? -10.077 -23.081 21.673 1.00 53.16 109 ILE A C 1
ATOM 874 O O . ILE A 1 109 ? -11.205 -22.606 21.589 1.00 53.16 109 ILE A O 1
ATOM 878 N N . GLN A 1 110 ? -9.567 -23.838 20.697 1.00 57.81 110 GLN A N 1
ATOM 879 C CA . GLN A 1 110 ? -10.300 -24.191 19.475 1.00 57.81 110 GLN A CA 1
ATOM 880 C C . GLN A 1 110 ? -11.535 -25.050 19.768 1.00 57.81 110 GLN A C 1
ATOM 882 O O . GLN A 1 110 ? -12.589 -24.813 19.189 1.00 57.81 110 GLN A O 1
ATOM 887 N N . ARG A 1 111 ? -11.449 -26.021 20.689 1.00 61.34 111 ARG A N 1
ATOM 888 C CA . ARG A 1 111 ? -12.617 -26.804 21.135 1.00 61.34 111 ARG A CA 1
ATOM 889 C C . ARG A 1 111 ? -13.649 -25.940 21.855 1.00 61.34 111 ARG A C 1
ATOM 891 O O . ARG A 1 111 ? -14.834 -26.179 21.669 1.00 61.34 111 ARG A O 1
ATOM 898 N N . LEU A 1 112 ? -13.224 -24.938 22.627 1.00 50.50 112 LEU A N 1
ATOM 899 C CA . LEU A 1 112 ? -14.121 -23.954 23.237 1.00 50.50 112 LEU A CA 1
ATOM 900 C C . LEU A 1 112 ? -14.774 -23.050 22.182 1.00 50.50 112 LEU A C 1
ATOM 902 O O . LEU A 1 112 ? -15.984 -22.872 22.245 1.00 50.50 112 LEU A O 1
ATOM 906 N N . SER A 1 113 ? -14.030 -22.568 21.177 1.00 48.38 113 SER A N 1
ATOM 907 C CA . SER A 1 113 ? -14.598 -21.839 20.025 1.00 48.38 113 SER A CA 1
ATOM 908 C C . SER A 1 113 ? -15.655 -22.683 19.314 1.00 48.38 113 SER A C 1
ATOM 910 O O . SER A 1 113 ? -16.805 -22.275 19.193 1.00 48.38 113 SER A O 1
ATOM 912 N N . LYS A 1 114 ? -15.312 -23.932 18.979 1.00 52.31 114 LYS A N 1
ATOM 913 C CA . LYS A 1 114 ? -16.203 -24.864 18.279 1.00 52.31 114 LYS A CA 1
ATOM 914 C C . LYS A 1 114 ? -17.415 -25.292 19.116 1.00 52.31 114 LYS A C 1
ATOM 916 O O . LYS A 1 114 ? -18.479 -25.565 18.570 1.00 52.31 114 LYS A O 1
ATOM 921 N N . ALA A 1 115 ? -17.281 -25.321 20.444 1.00 51.78 115 ALA A N 1
ATOM 922 C CA . ALA A 1 115 ? -18.399 -25.530 21.362 1.00 51.78 115 ALA A CA 1
ATOM 923 C C . ALA A 1 115 ? -19.328 -24.303 21.419 1.00 51.78 115 ALA A C 1
ATOM 925 O O . ALA A 1 115 ? -20.545 -24.471 21.417 1.00 51.78 115 ALA A O 1
ATOM 926 N N . VAL A 1 116 ? -18.778 -23.084 21.403 1.00 48.72 116 VAL A N 1
ATOM 927 C CA . VAL A 1 116 ? -19.551 -21.833 21.304 1.00 48.72 116 VAL A CA 1
ATOM 928 C C . VAL A 1 116 ? -20.269 -21.732 19.952 1.00 48.72 116 VAL A C 1
ATOM 930 O O . VAL A 1 116 ? -21.451 -21.405 19.920 1.00 48.72 116 VAL A O 1
ATOM 933 N N . GLU A 1 117 ? -19.616 -22.114 18.853 1.00 42.88 117 GLU A N 1
ATOM 934 C CA . GLU A 1 117 ? -20.229 -22.227 17.520 1.00 42.88 117 GLU A CA 1
ATOM 935 C C . GLU A 1 117 ? -21.378 -23.257 17.505 1.00 42.88 117 GLU A C 1
ATOM 937 O O . GLU A 1 117 ? -22.426 -23.010 16.912 1.00 42.88 117 GLU A O 1
ATOM 942 N N . SER A 1 118 ? -21.239 -24.379 18.227 1.00 44.22 118 SER A N 1
ATOM 943 C CA . SER A 1 118 ? -22.280 -25.420 18.319 1.00 44.22 118 SER A CA 1
ATOM 944 C C . SER A 1 118 ? -23.533 -25.035 19.123 1.00 44.22 118 SER A C 1
ATOM 946 O O . SER A 1 118 ? -24.503 -25.793 19.136 1.00 44.22 118 SER A O 1
ATOM 948 N N . LEU A 1 119 ? -23.549 -23.864 19.775 1.00 44.25 119 LEU A N 1
ATOM 949 C CA . LEU A 1 119 ? -24.725 -23.344 20.489 1.00 44.25 119 LEU A CA 1
ATOM 950 C C . LEU A 1 119 ? -25.720 -22.601 19.575 1.00 44.25 119 LEU A C 1
ATOM 952 O O . LEU A 1 119 ? -26.794 -22.219 20.042 1.00 44.25 119 LEU A O 1
ATOM 956 N N . HIS A 1 120 ? -25.419 -22.444 18.281 1.00 40.28 120 HIS A N 1
ATOM 957 C CA . HIS A 1 120 ? -26.373 -21.969 17.276 1.00 40.28 120 HIS A CA 1
ATOM 958 C C . HIS A 1 120 ? -26.940 -23.139 16.449 1.00 40.28 120 HIS A C 1
ATOM 960 O O . HIS A 1 120 ? -26.213 -23.736 15.653 1.00 40.28 120 HIS A O 1
ATOM 966 N N . PRO A 1 121 ? -28.238 -23.478 16.579 1.00 35.41 121 PRO A N 1
ATOM 967 C CA . PRO A 1 121 ? -28.831 -24.576 15.825 1.00 35.41 121 PRO A CA 1
ATOM 968 C C . PRO A 1 121 ? -29.209 -24.136 14.403 1.00 35.41 121 PRO A C 1
ATOM 970 O O . PRO A 1 121 ? -30.288 -23.588 14.183 1.00 35.41 121 PRO A O 1
ATOM 973 N N . SER A 1 122 ? -28.361 -24.437 13.416 1.00 32.97 122 SER A N 1
ATOM 974 C CA . SER A 1 122 ? -28.778 -24.527 12.010 1.00 32.97 122 SER A CA 1
ATOM 975 C C . SER A 1 122 ? -28.864 -25.998 11.595 1.00 32.97 122 SER A C 1
ATOM 977 O O . SER A 1 122 ? -27.885 -26.739 11.531 1.00 32.97 122 SER A O 1
ATOM 979 N N . SER A 1 123 ? -30.094 -26.460 11.385 1.00 35.81 123 SER A N 1
ATOM 980 C CA . SER A 1 123 ? -30.415 -27.867 11.171 1.00 35.81 123 SER A CA 1
ATOM 981 C C . SER A 1 123 ? -30.425 -28.236 9.689 1.00 35.81 123 SER A C 1
ATOM 983 O O . SER A 1 123 ? -31.380 -27.896 8.994 1.00 35.81 123 SER A O 1
ATOM 985 N N . TYR A 1 124 ? -29.447 -29.024 9.238 1.00 31.11 124 TYR A N 1
ATOM 986 C CA . TYR A 1 124 ? -29.608 -29.888 8.064 1.00 31.11 124 TYR A CA 1
ATOM 987 C C . TYR A 1 124 ? -28.965 -31.252 8.309 1.00 31.11 124 TYR A C 1
ATOM 989 O O . TYR A 1 124 ? -27.765 -31.366 8.551 1.00 31.11 124 TYR A O 1
ATOM 997 N N . SER A 1 125 ? -29.788 -32.298 8.257 1.00 32.81 125 SER A N 1
ATOM 998 C CA . SER A 1 125 ? -29.358 -33.692 8.295 1.00 32.81 125 SER A CA 1
ATOM 999 C C . SER A 1 125 ? -29.174 -34.226 6.873 1.00 32.81 125 SER A C 1
ATOM 1001 O O . SER A 1 125 ? -29.992 -33.972 5.991 1.00 32.81 125 SER A O 1
ATOM 1003 N N . ALA A 1 126 ? -28.117 -35.011 6.664 1.00 30.14 126 ALA A N 1
ATOM 1004 C CA . ALA A 1 126 ? -27.907 -35.801 5.454 1.00 30.14 126 ALA A CA 1
ATOM 1005 C C . ALA A 1 126 ? -27.808 -37.298 5.825 1.00 30.14 126 ALA A C 1
ATOM 1007 O O . ALA A 1 126 ? -27.250 -37.619 6.878 1.00 30.14 126 ALA A O 1
ATOM 1008 N N . PRO A 1 127 ? -28.369 -38.216 5.014 1.00 36.59 127 PRO A N 1
ATOM 1009 C CA . PRO A 1 127 ? -28.414 -39.649 5.315 1.00 36.59 127 PRO A CA 1
ATOM 1010 C C . PRO A 1 127 ? -27.094 -40.376 4.971 1.00 36.59 127 PRO A C 1
ATOM 1012 O O . PRO A 1 127 ? -26.247 -39.826 4.264 1.00 36.59 127 PRO A O 1
ATOM 1015 N N . PRO A 1 128 ? -26.891 -41.616 5.461 1.00 36.47 128 PRO A N 1
ATOM 1016 C CA . PRO A 1 128 ? -25.598 -42.287 5.381 1.00 36.47 128 PRO A CA 1
ATOM 1017 C C . PRO A 1 128 ? -25.334 -43.016 4.054 1.00 36.47 128 PRO A C 1
ATOM 1019 O O . PRO A 1 128 ? -26.187 -43.720 3.524 1.00 36.47 128 PRO A O 1
ATOM 1022 N N . VAL A 1 129 ? -24.080 -42.889 3.610 1.00 33.78 129 VAL A N 1
ATOM 1023 C CA . VAL A 1 129 ? -23.197 -43.921 3.028 1.00 33.78 129 VAL A CA 1
ATOM 1024 C C . VAL A 1 129 ? -23.860 -45.084 2.272 1.00 33.78 129 VAL A C 1
ATOM 1026 O O . VAL A 1 129 ? -24.367 -46.024 2.880 1.00 33.78 129 VAL A O 1
ATOM 1029 N N . TYR A 1 130 ? -23.623 -45.131 0.957 1.00 30.36 130 TYR A N 1
ATOM 1030 C CA . TYR A 1 130 ? -23.450 -46.398 0.242 1.00 30.36 130 TYR A CA 1
ATOM 1031 C C . TYR A 1 130 ? -21.982 -46.596 -0.132 1.00 30.36 130 TYR A C 1
ATOM 1033 O O . TYR A 1 130 ? -21.362 -45.753 -0.777 1.00 30.36 130 TYR A O 1
ATOM 1041 N N . SER A 1 131 ? -21.434 -47.736 0.280 1.00 39.94 131 SER A N 1
ATOM 1042 C CA . SER A 1 131 ? -20.102 -48.207 -0.079 1.00 39.94 131 SER A CA 1
ATOM 1043 C C . SER A 1 131 ? -20.198 -49.261 -1.181 1.00 39.94 131 SER A C 1
ATOM 1045 O O . SER A 1 131 ? -20.704 -50.357 -0.939 1.00 39.94 131 SER A O 1
ATOM 1047 N N . SER A 1 132 ? -19.653 -48.973 -2.358 1.00 33.78 132 SER A N 1
ATOM 1048 C CA . SER A 1 132 ? -19.392 -49.982 -3.390 1.00 33.78 132 SER A CA 1
ATOM 1049 C C . SER A 1 132 ? -18.261 -49.500 -4.293 1.00 33.78 132 SER A C 1
ATOM 1051 O O . SER A 1 132 ? -18.436 -48.556 -5.062 1.00 33.78 132 SER A O 1
ATOM 1053 N N . GLY A 1 133 ? -17.091 -50.124 -4.170 1.00 41.31 133 GLY A N 1
ATOM 1054 C CA . GLY A 1 133 ? -15.968 -49.855 -5.062 1.00 41.31 133 GLY A CA 1
ATOM 1055 C C . GLY A 1 133 ? -16.203 -50.449 -6.450 1.00 41.31 133 GLY A C 1
ATOM 1056 O O . GLY A 1 133 ? -16.841 -51.491 -6.588 1.00 41.31 133 GLY A O 1
ATOM 1057 N N . SER A 1 134 ? -15.633 -49.810 -7.468 1.00 35.22 134 SER A N 1
ATOM 1058 C CA . SER A 1 134 ? -15.361 -50.451 -8.752 1.00 35.22 134 SER A CA 1
ATOM 1059 C C . SER A 1 134 ? -13.944 -50.088 -9.187 1.00 35.22 134 SER A C 1
ATOM 1061 O O . SER A 1 134 ? -13.579 -48.916 -9.264 1.00 35.22 134 SER A O 1
ATOM 1063 N N . GLU A 1 135 ? -13.118 -51.107 -9.415 1.00 43.78 135 GLU A N 1
ATOM 1064 C CA . GLU A 1 135 ? -11.820 -50.941 -10.060 1.00 43.78 135 GLU A CA 1
ATOM 1065 C C . GLU A 1 135 ? -12.053 -50.684 -11.550 1.00 43.78 135 GLU A C 1
ATOM 1067 O O . GLU A 1 135 ? -12.339 -51.609 -12.310 1.00 43.78 135 GLU A O 1
ATOM 1072 N N . ILE A 1 136 ? -11.910 -49.434 -11.989 1.00 40.28 136 ILE A N 1
ATOM 1073 C CA . ILE A 1 136 ? -11.806 -49.129 -13.417 1.00 40.28 136 ILE A CA 1
ATOM 1074 C C . ILE A 1 136 ? -10.323 -49.140 -13.788 1.00 40.28 136 ILE A C 1
ATOM 1076 O O . ILE A 1 136 ? -9.612 -48.143 -13.663 1.00 40.28 136 ILE A O 1
ATOM 1080 N N . GLN A 1 137 ? -9.849 -50.297 -14.256 1.00 43.69 137 GLN A N 1
ATOM 1081 C CA . GLN A 1 137 ? -8.581 -50.394 -14.976 1.00 43.69 137 GLN A CA 1
ATOM 1082 C C . GLN A 1 137 ? -8.739 -49.735 -16.355 1.00 43.69 137 GLN A C 1
ATOM 1084 O O . GLN A 1 137 ? -9.168 -50.370 -17.315 1.00 43.69 137 GLN A O 1
ATOM 1089 N N . GLY A 1 138 ? -8.389 -48.452 -16.455 1.00 40.91 138 GLY A N 1
ATOM 1090 C CA . GLY A 1 138 ? -8.391 -47.698 -17.707 1.00 40.91 138 GLY A CA 1
ATOM 1091 C C . GLY A 1 138 ? -7.134 -46.844 -17.836 1.00 40.91 138 GLY A C 1
ATOM 1092 O O . GLY A 1 138 ? -6.969 -45.897 -17.080 1.00 40.91 138 GLY A O 1
ATOM 1093 N N . VAL A 1 139 ? -6.261 -47.203 -18.786 1.00 46.16 139 VAL A N 1
ATOM 1094 C CA . VAL A 1 139 ? -5.101 -46.424 -19.279 1.00 46.16 139 VAL A CA 1
ATOM 1095 C C . VAL A 1 139 ? -4.331 -45.678 -18.173 1.00 46.16 139 VAL A C 1
ATOM 1097 O O . VAL A 1 139 ? -4.507 -44.482 -17.957 1.00 46.16 139 VAL A O 1
ATOM 1100 N N . GLY A 1 140 ? -3.444 -46.403 -17.481 1.00 47.97 140 GLY A N 1
ATOM 1101 C CA . GLY A 1 140 ? -2.684 -45.922 -16.320 1.00 47.97 140 GLY A CA 1
ATOM 1102 C C . GLY A 1 140 ? -1.663 -44.814 -16.608 1.00 47.97 140 GLY A C 1
ATOM 1103 O O . GLY A 1 140 ? -0.455 -45.039 -16.525 1.00 47.97 140 GLY A O 1
ATOM 1104 N N . GLY A 1 141 ? -2.139 -43.600 -16.882 1.00 62.34 141 GLY A N 1
ATOM 1105 C CA . GLY A 1 141 ? -1.352 -42.383 -16.714 1.00 62.34 141 GLY A CA 1
ATOM 1106 C C . GLY A 1 141 ? -0.933 -42.229 -15.249 1.00 62.34 141 GLY A C 1
ATOM 1107 O O . GLY A 1 141 ? -1.681 -42.580 -14.335 1.00 62.34 141 GLY A O 1
ATOM 1108 N N . LYS A 1 142 ? 0.277 -41.714 -15.003 1.00 71.75 142 LYS A N 1
ATOM 1109 C CA . LYS A 1 142 ? 0.747 -41.473 -13.632 1.00 71.75 142 LYS A CA 1
ATOM 1110 C C . LYS A 1 142 ? -0.188 -40.470 -12.954 1.00 71.75 142 LYS A C 1
ATOM 1112 O O . LYS A 1 142 ? -0.338 -39.353 -13.435 1.00 71.75 142 LYS A O 1
ATOM 1117 N N . SER A 1 143 ? -0.766 -40.837 -11.815 1.00 80.81 143 SER A N 1
ATOM 1118 C CA . SER A 1 143 ? -1.595 -39.934 -11.004 1.00 80.81 143 SER A CA 1
ATOM 1119 C C . SER A 1 143 ? -0.781 -38.868 -10.257 1.00 80.81 143 SER A C 1
ATOM 1121 O O . SER A 1 143 ? -1.365 -37.964 -9.667 1.00 80.81 143 SER A O 1
ATOM 1123 N N . TYR A 1 144 ? 0.553 -38.945 -10.294 1.00 87.81 144 TYR A N 1
ATOM 1124 C CA . TYR A 1 144 ? 1.480 -38.014 -9.652 1.00 87.81 144 TYR A CA 1
ATOM 1125 C C . TYR A 1 144 ? 2.680 -37.704 -10.556 1.00 87.81 144 TYR A C 1
ATOM 1127 O O . TYR A 1 144 ? 3.167 -38.578 -11.276 1.00 87.81 144 TYR A O 1
ATOM 1135 N N . ASP A 1 145 ? 3.208 -36.484 -10.449 1.00 81.88 145 ASP A N 1
ATOM 1136 C CA . ASP A 1 145 ? 4.465 -36.061 -11.094 1.00 81.88 145 ASP A CA 1
ATOM 1137 C C . ASP A 1 145 ? 5.729 -36.451 -10.294 1.00 81.88 145 ASP A C 1
ATOM 1139 O O . ASP A 1 145 ? 6.850 -36.264 -10.764 1.00 81.88 145 ASP A O 1
ATOM 1143 N N . GLY A 1 146 ? 5.539 -36.988 -9.084 1.00 83.38 146 GLY A N 1
ATOM 1144 C CA . GLY A 1 146 ? 6.578 -37.301 -8.099 1.00 83.38 146 GLY A CA 1
ATOM 1145 C C . GLY A 1 146 ? 6.414 -36.555 -6.768 1.00 83.38 146 GLY A C 1
ATOM 1146 O O . GLY A 1 146 ? 6.869 -37.059 -5.745 1.00 83.38 146 GLY A O 1
ATOM 1147 N N . ALA A 1 147 ? 5.733 -35.403 -6.751 1.00 87.06 147 ALA A N 1
ATOM 1148 C CA . ALA A 1 147 ? 5.498 -34.597 -5.545 1.00 87.06 147 ALA A CA 1
ATOM 1149 C C . ALA A 1 147 ? 4.062 -34.045 -5.419 1.00 87.06 147 ALA A C 1
ATOM 1151 O O . ALA A 1 147 ? 3.617 -33.745 -4.313 1.00 87.06 147 ALA A O 1
ATOM 1152 N N . PHE A 1 148 ? 3.338 -33.924 -6.530 1.00 94.00 148 PHE A N 1
ATOM 1153 C CA . PHE A 1 148 ? 1.994 -33.365 -6.634 1.00 94.00 148 PHE A CA 1
ATOM 1154 C C . PHE A 1 148 ? 1.098 -34.279 -7.471 1.00 94.00 148 PHE A C 1
ATOM 1156 O O . PHE A 1 148 ? 1.576 -35.033 -8.325 1.00 94.00 148 PHE A O 1
ATOM 1163 N N . ARG A 1 149 ? -0.214 -34.210 -7.234 1.00 94.75 149 ARG A N 1
ATOM 1164 C CA . ARG A 1 149 ? -1.190 -34.996 -7.993 1.00 94.75 149 ARG A CA 1
ATOM 1165 C C . ARG A 1 149 ? -1.475 -34.368 -9.360 1.00 94.75 149 ARG A C 1
ATOM 1167 O O . ARG A 1 149 ? -1.556 -33.147 -9.482 1.00 94.75 149 ARG A O 1
ATOM 1174 N N . LEU A 1 150 ? -1.689 -35.221 -10.359 1.00 95.69 150 LEU A N 1
ATOM 1175 C CA . LEU A 1 150 ? -2.165 -34.851 -11.690 1.00 95.69 150 LEU A CA 1
ATOM 1176 C C . LEU A 1 150 ? -3.676 -35.106 -11.801 1.00 95.69 150 LEU A C 1
ATOM 1178 O O . LEU A 1 150 ? -4.129 -36.248 -11.917 1.00 95.69 150 LEU A O 1
ATOM 1182 N N . TYR A 1 151 ? -4.448 -34.027 -11.752 1.00 95.50 151 TYR A N 1
ATOM 1183 C CA . TYR A 1 151 ? -5.908 -34.028 -11.817 1.00 95.50 151 TYR A CA 1
ATOM 1184 C C . TYR A 1 151 ? -6.383 -34.091 -13.277 1.00 95.50 151 TYR A C 1
ATOM 1186 O O . TYR A 1 151 ? -5.898 -33.349 -14.127 1.00 95.50 151 TYR A O 1
ATOM 1194 N N . GLY A 1 152 ? -7.320 -34.983 -13.589 1.00 94.69 152 GLY A N 1
ATOM 1195 C CA . GLY A 1 152 ? -8.170 -34.846 -14.774 1.00 94.69 152 GLY A CA 1
ATOM 1196 C C . GLY A 1 152 ? -9.310 -33.864 -14.498 1.00 94.69 152 GLY A C 1
ATOM 1197 O O . GLY A 1 152 ? -9.550 -33.518 -13.341 1.00 94.69 152 GLY A O 1
ATOM 1198 N N . MET A 1 153 ? -10.035 -33.447 -15.538 1.00 93.81 153 MET A N 1
ATOM 1199 C CA . MET A 1 153 ? -11.233 -32.614 -15.364 1.00 93.81 153 MET A CA 1
ATOM 1200 C C . MET A 1 153 ? -12.264 -33.314 -14.462 1.00 93.81 153 MET A C 1
ATOM 1202 O O . MET A 1 153 ? -12.762 -32.717 -13.518 1.00 93.81 153 MET A O 1
ATOM 1206 N N . ASP A 1 154 ? -12.456 -34.624 -14.649 1.00 94.88 154 ASP A N 1
ATOM 1207 C CA . ASP A 1 154 ? -13.356 -35.454 -13.834 1.00 94.88 154 ASP A CA 1
ATOM 1208 C C . ASP A 1 154 ? -12.887 -35.669 -12.377 1.00 94.88 154 ASP A C 1
ATOM 1210 O O . ASP A 1 154 ? -13.626 -36.234 -11.575 1.00 94.88 154 ASP A O 1
ATOM 1214 N N . ASP A 1 155 ? -11.662 -35.267 -12.001 1.00 95.75 155 ASP A N 1
ATOM 1215 C CA . ASP A 1 155 ? -11.193 -35.343 -10.605 1.00 95.75 155 ASP A CA 1
ATOM 1216 C C . ASP A 1 155 ? -11.658 -34.131 -9.760 1.00 95.75 155 ASP A C 1
ATOM 1218 O O . ASP A 1 155 ? -11.458 -34.135 -8.535 1.00 95.75 155 ASP A O 1
ATOM 1222 N N . VAL A 1 156 ? -12.237 -33.094 -10.387 1.00 96.50 156 VAL A N 1
ATOM 1223 C CA . VAL A 1 156 ? -12.658 -31.833 -9.754 1.00 96.50 156 VAL A CA 1
ATOM 1224 C C . VAL A 1 156 ? -14.058 -31.384 -10.194 1.00 96.50 156 VAL A C 1
ATOM 1226 O O . VAL A 1 156 ? -14.483 -31.619 -11.317 1.00 96.50 156 VAL A O 1
ATOM 1229 N N . THR A 1 157 ? -14.776 -30.686 -9.314 1.00 96.56 157 THR A N 1
ATOM 1230 C CA . THR A 1 157 ? -15.995 -29.937 -9.654 1.00 96.56 157 THR A CA 1
ATOM 1231 C C . THR A 1 157 ? -15.776 -28.453 -9.406 1.00 96.56 157 THR A C 1
ATOM 1233 O O . THR A 1 157 ? -15.097 -28.084 -8.449 1.00 96.56 157 THR A O 1
ATOM 1236 N N . PHE A 1 158 ? -16.384 -27.613 -10.236 1.00 94.31 158 PHE A N 1
ATOM 1237 C CA . PHE A 1 158 ? -16.394 -26.157 -10.105 1.00 94.31 158 PHE A CA 1
ATOM 1238 C C . PHE A 1 158 ? -17.733 -25.766 -9.470 1.00 94.31 158 PHE A C 1
ATOM 1240 O O . PHE A 1 158 ? -18.769 -26.285 -9.886 1.00 94.31 158 PHE A O 1
ATOM 1247 N N . ASP A 1 159 ? -17.699 -24.935 -8.429 1.00 93.44 159 ASP A N 1
ATOM 1248 C CA . ASP A 1 159 ? -18.883 -24.517 -7.674 1.00 93.44 159 ASP A CA 1
ATOM 1249 C C . ASP A 1 159 ? -19.211 -23.038 -7.989 1.00 93.44 159 ASP A C 1
ATOM 1251 O O . ASP A 1 159 ? -20.120 -22.778 -8.772 1.00 93.44 159 ASP A O 1
ATOM 1255 N N . ASP A 1 160 ? -18.442 -22.081 -7.449 1.00 91.88 160 ASP A N 1
ATOM 1256 C CA . ASP A 1 160 ? -18.658 -20.631 -7.639 1.00 91.88 160 ASP A CA 1
ATOM 1257 C C . ASP A 1 160 ? -17.413 -19.936 -8.217 1.00 91.88 160 ASP A C 1
ATOM 1259 O O . ASP A 1 160 ? -16.311 -20.125 -7.690 1.00 91.88 160 ASP A O 1
ATOM 1263 N N . ASP A 1 161 ? -17.575 -19.073 -9.223 1.00 92.69 161 ASP A N 1
ATOM 1264 C CA . ASP A 1 161 ? -16.496 -18.217 -9.735 1.00 92.69 161 ASP A CA 1
ATOM 1265 C C . ASP A 1 161 ? -16.135 -17.103 -8.741 1.00 92.69 161 ASP A C 1
ATOM 1267 O O . ASP A 1 161 ? -16.993 -16.364 -8.259 1.00 92.69 161 ASP A O 1
ATOM 1271 N N . ILE A 1 162 ? -14.839 -16.964 -8.449 1.00 90.88 162 ILE A N 1
ATOM 1272 C CA . ILE A 1 162 ? -14.297 -15.979 -7.500 1.00 90.88 162 ILE A CA 1
ATOM 1273 C C . ILE A 1 162 ? -13.811 -14.724 -8.240 1.00 90.88 162 ILE A C 1
ATOM 1275 O O . ILE A 1 162 ? -13.969 -13.608 -7.744 1.00 90.88 162 ILE A O 1
ATOM 1279 N N . GLY A 1 163 ? -13.222 -14.888 -9.428 1.00 89.25 163 GLY A N 1
ATOM 1280 C CA . GLY A 1 163 ? -12.788 -13.782 -10.284 1.00 89.25 163 GLY A CA 1
ATOM 1281 C C . GLY A 1 163 ? -11.936 -14.235 -11.470 1.00 89.25 163 GLY A C 1
ATOM 1282 O O . GLY A 1 163 ? -11.479 -15.373 -11.515 1.00 89.25 163 GLY A O 1
ATOM 1283 N N . SER A 1 164 ? -11.694 -13.334 -12.424 1.00 89.19 164 SER A N 1
ATOM 1284 C CA . SER A 1 164 ? -10.802 -13.570 -13.570 1.00 89.19 164 SER A CA 1
ATOM 1285 C C . SER A 1 164 ? -9.968 -12.331 -13.888 1.00 89.19 164 SER A C 1
ATOM 1287 O O . SER A 1 164 ? -10.480 -11.218 -13.757 1.00 89.19 164 SER A O 1
ATOM 1289 N N . MET A 1 165 ? -8.744 -12.517 -14.379 1.00 87.19 165 MET A N 1
ATOM 1290 C CA . MET A 1 165 ? -7.858 -11.442 -14.846 1.00 87.19 165 MET A CA 1
ATOM 1291 C C . MET A 1 165 ? -7.231 -11.789 -16.205 1.00 87.19 165 MET A C 1
ATOM 1293 O O . MET A 1 165 ? -7.175 -12.958 -16.575 1.00 87.19 165 MET A O 1
ATOM 1297 N N . GLU A 1 166 ? -6.667 -10.799 -16.894 1.00 87.19 166 GLU A N 1
ATOM 1298 C CA . GLU A 1 166 ? -5.839 -11.006 -18.091 1.00 87.19 166 GLU A CA 1
ATOM 1299 C C . GLU A 1 166 ? -4.344 -10.957 -17.729 1.00 87.19 166 GLU A C 1
ATOM 1301 O O . GLU A 1 166 ? -3.873 -9.974 -17.151 1.00 87.19 166 GLU A O 1
ATOM 1306 N N . LEU A 1 167 ? -3.579 -11.994 -18.085 1.00 83.50 167 LEU A N 1
ATOM 1307 C CA . LEU A 1 167 ? -2.126 -12.087 -17.892 1.00 83.50 167 LEU A CA 1
ATOM 1308 C C . LEU A 1 167 ? -1.443 -12.509 -19.194 1.00 83.50 167 LEU A C 1
ATOM 1310 O O . LEU A 1 167 ? -1.614 -13.632 -19.649 1.00 83.50 167 LEU A O 1
ATOM 1314 N N . ARG A 1 168 ? -0.634 -11.616 -19.781 1.00 81.81 168 ARG A N 1
ATOM 1315 C CA . ARG A 1 168 ? 0.226 -11.894 -20.954 1.00 81.81 168 ARG A CA 1
ATOM 1316 C C . ARG A 1 168 ? -0.482 -12.564 -22.158 1.00 81.81 168 ARG A C 1
ATOM 1318 O O . ARG A 1 168 ? 0.157 -13.301 -22.895 1.00 81.81 168 ARG A O 1
ATOM 1325 N N . GLY A 1 169 ? -1.775 -12.303 -22.377 1.00 80.88 169 GLY A N 1
ATOM 1326 C CA . GLY A 1 169 ? -2.557 -12.959 -23.442 1.00 80.88 169 GLY A CA 1
ATOM 1327 C C . GLY A 1 169 ? -3.178 -14.305 -23.039 1.00 80.88 169 GLY A C 1
ATOM 1328 O O . GLY A 1 169 ? -3.604 -15.079 -23.887 1.00 80.88 169 GLY A O 1
ATOM 1329 N N . SER A 1 170 ? -3.236 -14.611 -21.746 1.00 85.75 170 SER A N 1
ATOM 1330 C CA . SER A 1 170 ? -4.051 -15.689 -21.188 1.00 85.75 170 SER A CA 1
ATOM 1331 C C . SER A 1 170 ? -5.024 -15.113 -20.169 1.00 85.75 170 SER A C 1
ATOM 1333 O O . SER A 1 170 ? -4.629 -14.341 -19.289 1.00 85.75 170 SER A O 1
ATOM 1335 N N . ARG A 1 171 ? -6.283 -15.538 -20.236 1.00 90.50 171 ARG A N 1
ATOM 1336 C CA . ARG A 1 171 ? -7.275 -15.191 -19.226 1.00 90.50 171 ARG A CA 1
ATOM 1337 C C . ARG A 1 171 ? -7.193 -16.201 -18.090 1.00 90.50 171 ARG A C 1
ATOM 1339 O O . ARG A 1 171 ? -7.354 -17.403 -18.281 1.00 90.50 171 ARG A O 1
ATOM 1346 N N . VAL A 1 172 ? -6.895 -15.718 -16.892 1.00 91.38 172 VAL A N 1
ATOM 1347 C CA . VAL A 1 172 ? -6.717 -16.549 -15.701 1.00 91.38 172 VAL A CA 1
ATOM 1348 C C . VAL A 1 172 ? -7.932 -16.395 -14.803 1.00 91.38 172 VAL A C 1
ATOM 1350 O O . VAL A 1 172 ? -8.120 -15.361 -14.160 1.00 91.38 172 VAL A O 1
ATOM 1353 N N . SER A 1 173 ? -8.747 -17.444 -14.773 1.00 92.31 173 SER A N 1
ATOM 1354 C CA . SER A 1 173 ? -9.991 -17.548 -14.012 1.00 92.31 173 SER A CA 1
ATOM 1355 C C . SER A 1 173 ? -9.743 -18.330 -12.717 1.00 92.31 173 SER A C 1
ATOM 1357 O O . SER A 1 173 ? -8.948 -19.270 -12.683 1.00 92.31 173 SER A O 1
ATOM 1359 N N . VAL A 1 174 ? -10.390 -17.942 -11.621 1.00 93.31 174 VAL A N 1
ATOM 1360 C CA . VAL A 1 174 ? -10.290 -18.620 -10.323 1.00 93.31 174 VAL A CA 1
ATOM 1361 C C . VAL A 1 174 ? -11.686 -18.895 -9.796 1.00 93.31 174 VAL A C 1
ATOM 1363 O O . VAL A 1 174 ? -12.473 -17.969 -9.604 1.00 93.31 174 VAL A O 1
ATOM 1366 N N . SER A 1 175 ? -11.950 -20.162 -9.495 1.00 94.50 175 SER A N 1
ATOM 1367 C CA . SER A 1 175 ? -13.240 -20.638 -8.995 1.00 94.50 175 SER A CA 1
ATOM 1368 C C . SER A 1 175 ? -13.039 -21.462 -7.721 1.00 94.50 175 SER A C 1
ATOM 1370 O O . SER A 1 175 ? -12.007 -22.113 -7.523 1.00 94.50 175 SER A O 1
ATOM 1372 N N . SER A 1 176 ? -14.029 -21.445 -6.835 1.00 94.50 176 SER A N 1
ATOM 1373 C CA . SER A 1 176 ? -14.154 -22.437 -5.769 1.00 94.50 176 SER A CA 1
ATOM 1374 C C . SER A 1 176 ? -14.646 -23.761 -6.356 1.00 94.50 176 SER A C 1
ATOM 1376 O O . SER A 1 176 ? -15.294 -23.798 -7.403 1.00 94.50 176 SER A O 1
ATOM 1378 N N . GLY A 1 177 ? -14.334 -24.869 -5.695 1.00 95.56 177 GLY A N 1
ATOM 1379 C CA . GLY A 1 177 ? -14.699 -26.187 -6.191 1.00 95.56 177 GLY A CA 1
ATOM 1380 C C . GLY A 1 177 ? -14.457 -27.298 -5.183 1.00 95.56 177 GLY A C 1
ATOM 1381 O O . GLY A 1 177 ? -14.152 -27.048 -4.013 1.00 95.56 177 GLY A O 1
ATOM 1382 N N . LYS A 1 178 ? -14.558 -28.549 -5.636 1.00 96.75 178 LYS A N 1
ATOM 1383 C CA . LYS A 1 178 ? -14.244 -29.741 -4.836 1.00 96.75 178 LYS A CA 1
ATOM 1384 C C . LYS A 1 178 ? -13.349 -30.690 -5.618 1.00 96.75 178 LYS A C 1
ATOM 1386 O O . LYS A 1 178 ? -13.661 -31.045 -6.746 1.00 96.75 178 LYS A O 1
ATOM 1391 N N . ALA A 1 179 ? -12.272 -31.162 -5.002 1.00 96.12 179 ALA A N 1
ATOM 1392 C CA . ALA A 1 179 ? -11.607 -32.379 -5.452 1.00 96.12 179 ALA A CA 1
ATOM 1393 C C . ALA A 1 179 ? -12.460 -33.580 -5.019 1.00 96.12 179 ALA A C 1
ATOM 1395 O O . ALA A 1 179 ? -12.926 -33.605 -3.883 1.00 96.12 179 ALA A O 1
ATOM 1396 N N . ILE A 1 180 ? -12.655 -34.577 -5.888 1.00 94.88 180 ILE A N 1
ATOM 1397 C CA . ILE A 1 180 ? -13.539 -35.721 -5.586 1.00 94.88 180 ILE A CA 1
ATOM 1398 C C . ILE A 1 180 ? -12.882 -36.725 -4.620 1.00 94.88 180 ILE A C 1
ATOM 1400 O O . ILE A 1 180 ? -13.556 -37.330 -3.787 1.00 94.88 180 ILE A O 1
ATOM 1404 N N . ASN A 1 181 ? -11.560 -36.906 -4.699 1.00 88.94 181 ASN A N 1
ATOM 1405 C CA . ASN A 1 181 ? -10.837 -37.920 -3.921 1.00 88.94 181 ASN A CA 1
ATOM 1406 C C . ASN A 1 181 ? -9.440 -37.425 -3.486 1.00 88.94 181 ASN A C 1
ATOM 1408 O O . ASN A 1 181 ? -8.530 -37.472 -4.308 1.00 88.94 181 ASN A O 1
ATOM 1412 N N . PRO A 1 182 ? -9.219 -36.951 -2.246 1.00 90.00 182 PRO A N 1
ATOM 1413 C CA . PRO A 1 182 ? -10.193 -36.865 -1.162 1.00 90.00 182 PRO A CA 1
ATOM 1414 C C . PRO A 1 182 ? -11.268 -35.816 -1.457 1.00 90.00 182 PRO A C 1
ATOM 1416 O O . PRO A 1 182 ? -10.952 -34.773 -2.024 1.00 90.00 182 PRO A O 1
ATOM 1419 N N . ASN A 1 183 ? -12.504 -36.084 -1.025 1.00 93.56 183 ASN A N 1
ATOM 1420 C CA . ASN A 1 183 ? -13.617 -35.136 -1.096 1.00 93.56 183 ASN A CA 1
ATOM 1421 C C . ASN A 1 183 ? -13.307 -33.908 -0.224 1.00 93.56 183 ASN A C 1
ATOM 1423 O O . ASN A 1 183 ? -13.440 -33.964 1.001 1.00 93.56 183 ASN A O 1
ATOM 1427 N N . ARG A 1 184 ? -12.826 -32.828 -0.844 1.00 94.62 184 ARG A N 1
ATOM 1428 C CA . ARG A 1 184 ? -12.343 -31.623 -0.155 1.00 94.62 184 ARG A CA 1
ATOM 1429 C C . ARG A 1 184 ? -12.616 -30.387 -1.005 1.00 94.62 184 ARG A C 1
ATOM 1431 O O . ARG A 1 184 ? -12.393 -30.427 -2.213 1.00 94.62 184 ARG A O 1
ATOM 1438 N N . ARG A 1 185 ? -13.043 -29.285 -0.376 1.00 95.50 185 ARG A N 1
ATOM 1439 C CA . ARG A 1 185 ? -13.105 -27.968 -1.034 1.00 95.50 185 ARG A CA 1
ATOM 1440 C C . ARG A 1 185 ? -11.696 -27.531 -1.451 1.00 95.50 185 ARG A C 1
ATOM 1442 O O . ARG A 1 185 ? -10.745 -27.704 -0.686 1.00 95.50 185 ARG A O 1
ATOM 1449 N N . VAL A 1 186 ? -11.591 -27.020 -2.669 1.00 96.00 186 VAL A N 1
ATOM 1450 C CA . VAL A 1 186 ? -10.355 -26.563 -3.315 1.00 96.00 186 VAL A CA 1
ATOM 1451 C C . VAL A 1 186 ? -10.613 -25.243 -4.034 1.00 96.00 186 VAL A C 1
ATOM 1453 O O . VAL A 1 186 ? -11.753 -24.930 -4.383 1.00 96.00 186 VAL A O 1
ATOM 1456 N N . VAL A 1 187 ? -9.545 -24.503 -4.312 1.00 95.56 187 VAL A N 1
ATOM 1457 C CA . VAL A 1 187 ? -9.569 -23.377 -5.251 1.00 95.56 187 VAL A CA 1
ATOM 1458 C C . VAL A 1 187 ? -8.920 -23.836 -6.549 1.00 95.56 187 VAL A C 1
ATOM 1460 O O . VAL A 1 187 ? -7.817 -24.384 -6.533 1.00 95.56 187 VAL A O 1
ATOM 1463 N N . ILE A 1 188 ? -9.594 -23.629 -7.674 1.00 96.44 188 ILE A N 1
ATOM 1464 C CA . ILE A 1 188 ? -9.117 -24.036 -8.995 1.00 96.44 188 ILE A CA 1
ATOM 1465 C C . ILE A 1 188 ? -8.735 -22.771 -9.757 1.00 96.44 188 ILE A C 1
ATOM 1467 O O . ILE A 1 188 ? -9.579 -21.917 -10.011 1.00 96.44 188 ILE A O 1
ATOM 1471 N N . LYS A 1 189 ? -7.451 -22.648 -10.100 1.00 95.50 189 LYS A N 1
ATOM 1472 C CA . LYS A 1 189 ? -6.916 -21.566 -10.931 1.00 95.50 189 LYS A CA 1
ATOM 1473 C C . LYS A 1 189 ? -6.755 -22.078 -12.355 1.00 95.50 189 LYS A C 1
ATOM 1475 O O . LYS A 1 189 ? -5.851 -22.870 -12.613 1.00 95.50 189 LYS A O 1
ATOM 1480 N N . TRP A 1 190 ? -7.649 -21.661 -13.234 1.00 94.25 190 TRP A N 1
ATOM 1481 C CA . TRP A 1 190 ? -7.757 -22.066 -14.629 1.00 94.25 190 TRP A CA 1
ATOM 1482 C C . TRP A 1 190 ? -7.096 -21.037 -15.558 1.00 94.25 190 TRP A C 1
ATOM 1484 O O . TRP A 1 190 ? -7.095 -19.843 -15.265 1.00 94.25 190 TRP A O 1
ATOM 1494 N N . PHE A 1 191 ? -6.533 -21.501 -16.672 1.00 93.38 191 PHE A N 1
ATOM 1495 C CA . PHE A 1 191 ? -5.855 -20.688 -17.68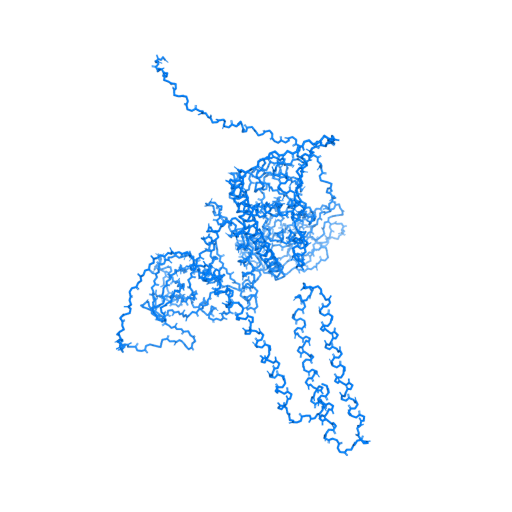0 1.00 93.38 191 PHE A CA 1
ATOM 1496 C C . PHE A 1 191 ? -6.533 -20.919 -19.041 1.00 93.38 191 PHE A C 1
ATOM 1498 O O . PHE A 1 191 ? -6.378 -21.979 -19.644 1.00 93.38 191 PHE A O 1
ATOM 1505 N N . GLU A 1 192 ? -7.301 -19.934 -19.506 1.00 91.44 192 GLU A N 1
ATOM 1506 C CA . GLU A 1 192 ? -7.868 -19.851 -20.857 1.00 91.44 192 GLU A CA 1
ATOM 1507 C C . GLU A 1 192 ? -6.826 -19.213 -21.793 1.00 91.44 192 GLU A C 1
ATOM 1509 O O . GLU A 1 192 ? -6.337 -18.111 -21.524 1.00 91.44 192 GLU A O 1
ATOM 1514 N N . SER A 1 193 ? -6.497 -19.874 -22.906 1.00 84.81 193 SER A N 1
ATOM 1515 C CA . SER A 1 193 ? -5.783 -19.222 -24.011 1.00 84.81 193 SER A CA 1
ATOM 1516 C C . SER A 1 193 ? -6.710 -18.204 -24.683 1.00 84.81 193 SER A C 1
ATOM 1518 O O . SER A 1 193 ? -7.906 -18.467 -24.848 1.00 84.81 193 SER A O 1
ATOM 1520 N N . SER A 1 194 ? -6.201 -17.028 -25.066 1.00 78.69 194 SER A N 1
ATOM 1521 C CA . SER A 1 194 ? -7.011 -16.004 -25.739 1.00 78.69 194 SER A CA 1
ATOM 1522 C C . SER A 1 194 ? -7.191 -16.315 -27.236 1.00 78.69 194 SER A C 1
ATOM 1524 O O . SER A 1 194 ? -6.800 -15.525 -28.096 1.00 78.69 194 SER A O 1
ATOM 1526 N N . ASP A 1 195 ? -7.809 -17.453 -27.564 1.00 67.19 195 ASP A N 1
ATOM 1527 C CA . ASP A 1 195 ? -7.899 -18.022 -28.928 1.00 67.19 195 ASP A CA 1
ATOM 1528 C C . ASP A 1 195 ? -8.802 -17.233 -29.905 1.00 67.19 195 ASP A C 1
ATOM 1530 O O . ASP A 1 195 ? -9.139 -17.691 -30.999 1.00 67.19 195 ASP A O 1
ATOM 1534 N N . PHE A 1 196 ? -9.219 -16.021 -29.534 1.00 55.16 196 PHE A N 1
ATOM 1535 C CA . PHE A 1 196 ? -10.202 -15.222 -30.255 1.00 55.16 196 PHE A CA 1
ATOM 1536 C C . PHE A 1 196 ? -9.599 -13.939 -30.838 1.00 55.16 196 PHE A C 1
ATOM 1538 O O . PHE A 1 196 ? -9.687 -12.866 -30.242 1.00 55.16 196 PHE A O 1
ATOM 1545 N N . SER A 1 197 ? -9.079 -14.020 -32.072 1.00 53.31 197 SER A N 1
ATOM 1546 C CA . SER A 1 197 ? -9.726 -13.336 -33.222 1.00 53.31 197 SER A CA 1
ATOM 1547 C C . SER A 1 197 ? -8.912 -13.273 -34.525 1.00 53.31 197 SER A C 1
ATOM 1549 O O . SER A 1 197 ? -9.535 -13.109 -35.571 1.00 53.31 197 SER A O 1
ATOM 1551 N N . ASP A 1 198 ? -7.578 -13.414 -34.519 1.00 57.06 198 ASP A N 1
ATOM 1552 C CA . ASP A 1 198 ? -6.746 -13.177 -35.724 1.00 57.06 198 ASP A CA 1
ATOM 1553 C C . ASP A 1 198 ? -5.870 -14.384 -36.126 1.00 57.06 198 ASP A C 1
ATOM 1555 O O . ASP A 1 198 ? -4.657 -14.284 -36.322 1.00 57.06 198 ASP A O 1
ATOM 1559 N N . SER A 1 199 ? -6.508 -15.545 -36.319 1.00 54.22 199 SER A N 1
ATOM 1560 C CA . SER A 1 199 ? -5.886 -16.798 -36.800 1.00 54.22 199 SER A CA 1
ATOM 1561 C C . SER A 1 199 ? -5.269 -16.714 -38.211 1.00 54.22 199 SER A C 1
ATOM 1563 O O . SER A 1 199 ? -4.731 -17.696 -38.719 1.00 54.22 199 SER A O 1
ATOM 1565 N N . SER A 1 200 ? -5.304 -15.538 -38.847 1.00 62.41 200 SER A N 1
ATOM 1566 C CA . SER A 1 200 ? -4.765 -15.275 -40.183 1.00 62.41 200 SER A CA 1
ATOM 1567 C C . SER A 1 200 ? -3.238 -15.087 -40.237 1.00 62.41 200 SER A C 1
ATOM 1569 O O . SER A 1 200 ? -2.677 -15.027 -41.332 1.00 62.41 200 SER A O 1
ATOM 1571 N N . LYS A 1 201 ? -2.553 -14.996 -39.082 1.00 57.31 201 LYS A N 1
ATOM 1572 C CA . LYS A 1 201 ? -1.108 -14.679 -38.981 1.00 57.31 201 LYS A CA 1
ATOM 1573 C C . LYS A 1 201 ? -0.245 -15.722 -38.255 1.00 57.31 201 LYS A C 1
ATOM 1575 O O . LYS A 1 201 ? 0.904 -15.432 -37.927 1.00 57.31 201 LYS A O 1
ATOM 1580 N N . LEU A 1 202 ? -0.753 -16.933 -38.031 1.00 51.75 202 LEU A N 1
ATOM 1581 C CA . LEU A 1 202 ? 0.008 -18.028 -37.414 1.00 51.75 202 LEU A CA 1
ATOM 1582 C C . LEU A 1 202 ? 1.048 -18.621 -38.383 1.00 51.75 202 LEU A C 1
ATOM 1584 O O . LEU A 1 202 ? 0.798 -19.608 -39.073 1.00 51.75 202 LEU A O 1
ATOM 1588 N N . GLY A 1 203 ? 2.235 -18.013 -38.427 1.00 58.28 203 GLY A N 1
ATOM 1589 C CA . GLY A 1 203 ? 3.421 -18.594 -39.057 1.00 58.28 203 GLY A CA 1
ATOM 1590 C C . GLY A 1 203 ? 4.210 -19.467 -38.078 1.00 58.28 203 GLY A C 1
ATOM 1591 O O . GLY A 1 203 ? 4.935 -18.924 -37.257 1.00 58.28 203 GLY A O 1
ATOM 1592 N N . GLU A 1 204 ? 4.061 -20.793 -38.182 1.00 58.59 204 GLU A N 1
ATOM 1593 C CA . GLU A 1 204 ? 4.947 -21.889 -37.701 1.00 58.59 204 GLU A CA 1
ATOM 1594 C C . GLU A 1 204 ? 5.589 -21.832 -36.280 1.00 58.59 204 GLU A C 1
ATOM 1596 O O . GLU A 1 204 ? 6.428 -22.671 -35.965 1.00 58.59 204 GLU A O 1
ATOM 1601 N N . GLY A 1 205 ? 5.182 -20.928 -35.382 1.00 56.12 205 GLY A N 1
ATOM 1602 C CA . GLY A 1 205 ? 5.762 -20.733 -34.035 1.00 56.12 205 GLY A CA 1
ATOM 1603 C C . GLY A 1 205 ? 4.999 -21.366 -32.858 1.00 56.12 205 GLY A C 1
ATOM 1604 O O . GLY A 1 205 ? 4.892 -20.747 -31.805 1.00 56.12 205 GLY A O 1
ATOM 1605 N N . GLY A 1 206 ? 4.424 -22.560 -33.021 1.00 58.16 206 GLY A N 1
ATOM 1606 C CA . GLY A 1 206 ? 3.438 -23.153 -32.093 1.00 58.16 206 GLY A CA 1
ATOM 1607 C C . GLY A 1 206 ? 3.934 -23.684 -30.732 1.00 58.16 206 GLY A C 1
ATOM 1608 O O . GLY A 1 206 ? 3.474 -24.744 -30.319 1.00 58.16 206 GLY A O 1
ATOM 1609 N N . GLU A 1 207 ? 4.860 -23.006 -30.040 1.00 65.06 207 GLU A N 1
ATOM 1610 C CA . GLU A 1 207 ? 5.334 -23.406 -28.692 1.00 65.06 207 GLU A CA 1
ATOM 1611 C C . GLU A 1 207 ? 4.963 -22.429 -27.550 1.00 65.06 207 GLU A C 1
ATOM 1613 O O . GLU A 1 207 ? 5.053 -22.812 -26.378 1.00 65.06 207 GLU A O 1
ATOM 1618 N N . GLU A 1 208 ? 4.506 -21.207 -27.860 1.00 67.19 208 GLU A N 1
ATOM 1619 C CA . GLU A 1 208 ? 4.203 -20.159 -26.859 1.00 67.19 208 GLU A CA 1
ATOM 1620 C C . GLU A 1 208 ? 2.903 -20.412 -26.057 1.00 67.19 208 GLU A C 1
ATOM 1622 O O . GLU A 1 208 ? 2.713 -19.865 -24.966 1.00 67.19 208 GLU A O 1
ATOM 1627 N N . GLU A 1 209 ? 2.016 -21.295 -26.531 1.00 69.00 209 GLU A N 1
ATOM 1628 C CA . GLU A 1 209 ? 0.788 -21.643 -25.808 1.00 69.00 209 GLU A CA 1
ATOM 1629 C C . GLU A 1 209 ? 1.098 -22.285 -24.434 1.00 69.00 209 GLU A C 1
ATOM 1631 O O . GLU A 1 209 ? 1.890 -23.229 -24.270 1.00 69.00 209 GLU A O 1
ATOM 1636 N N . GLY A 1 210 ? 0.479 -21.723 -23.393 1.00 82.38 210 GLY A N 1
ATOM 1637 C CA . GLY A 1 210 ? 0.611 -22.183 -22.012 1.00 82.38 210 GLY A CA 1
ATOM 1638 C C . GLY A 1 210 ? 1.906 -21.787 -21.285 1.00 82.38 210 GLY A C 1
ATOM 1639 O O . GLY A 1 210 ? 2.177 -22.364 -20.229 1.00 82.38 210 GLY A O 1
ATOM 1640 N N . GLU A 1 211 ? 2.712 -20.835 -21.778 1.00 87.94 211 GLU A N 1
ATOM 1641 C CA . GLU A 1 211 ? 3.877 -20.325 -21.022 1.00 87.94 211 GLU A CA 1
ATOM 1642 C C . GLU A 1 211 ? 3.505 -19.781 -19.633 1.00 87.94 211 GLU A C 1
ATOM 1644 O O . GLU A 1 211 ? 4.122 -20.182 -18.644 1.00 87.94 211 GLU A O 1
ATOM 1649 N N . GLU A 1 212 ? 2.458 -18.956 -19.519 1.00 89.62 212 GLU A N 1
ATOM 1650 C CA . GLU A 1 212 ? 2.008 -18.394 -18.233 1.00 89.62 212 GLU A CA 1
ATOM 1651 C C . GLU A 1 212 ? 1.598 -19.505 -17.245 1.00 89.62 212 GLU A C 1
ATOM 1653 O O . GLU A 1 212 ? 1.989 -19.475 -16.078 1.00 89.62 212 GLU A O 1
ATOM 1658 N N . TYR A 1 213 ? 0.906 -20.555 -17.709 1.00 93.31 213 TYR A N 1
ATOM 1659 C CA . TYR A 1 213 ? 0.601 -21.734 -16.886 1.00 93.31 213 TYR A CA 1
ATOM 1660 C C . TYR A 1 213 ? 1.880 -22.436 -16.402 1.00 93.31 213 TYR A C 1
ATOM 1662 O O . TYR A 1 213 ? 2.010 -22.727 -15.208 1.00 93.31 213 TYR A O 1
ATOM 1670 N N . LYS A 1 214 ? 2.846 -22.671 -17.302 1.00 93.06 214 LYS A N 1
ATOM 1671 C CA . LYS A 1 214 ? 4.137 -23.307 -16.985 1.00 93.06 214 LYS A CA 1
ATOM 1672 C C . LYS A 1 214 ? 4.928 -22.470 -15.963 1.00 93.06 214 LYS A C 1
ATOM 1674 O O . LYS A 1 214 ? 5.391 -23.028 -14.965 1.00 93.06 214 LYS A O 1
ATOM 1679 N N . GLU A 1 215 ? 5.052 -21.154 -16.154 1.00 92.62 215 GLU A N 1
ATOM 1680 C CA . GLU A 1 215 ? 5.758 -20.230 -15.246 1.00 92.62 215 GLU A CA 1
ATOM 1681 C C . GLU A 1 215 ? 5.074 -20.149 -13.873 1.00 92.62 215 GLU A C 1
ATOM 1683 O O . GLU A 1 215 ? 5.731 -20.316 -12.834 1.00 92.62 215 GLU A O 1
ATOM 1688 N N . SER A 1 216 ? 3.748 -19.972 -13.860 1.00 92.62 216 SER A N 1
ATOM 1689 C CA . SER A 1 216 ? 2.946 -19.912 -12.638 1.00 92.62 216 SER A CA 1
ATOM 1690 C C . SER A 1 216 ? 3.114 -21.201 -11.833 1.00 92.62 216 SER A C 1
ATOM 1692 O O . SER A 1 216 ? 3.530 -21.156 -10.671 1.00 92.62 216 SER A O 1
ATOM 1694 N N . LEU A 1 217 ? 2.924 -22.363 -12.473 1.00 94.81 217 LEU A N 1
ATOM 1695 C CA . LEU A 1 217 ? 3.064 -23.687 -11.866 1.00 94.81 217 LEU A CA 1
ATOM 1696 C C . LEU A 1 217 ? 4.476 -23.935 -11.306 1.00 94.81 217 LEU A C 1
ATOM 1698 O O . LEU A 1 217 ? 4.623 -24.373 -10.162 1.00 94.81 217 LEU A O 1
ATOM 1702 N N . GLN A 1 218 ? 5.528 -23.632 -12.073 1.00 94.62 218 GLN A N 1
ATOM 1703 C CA . GLN A 1 218 ? 6.918 -23.787 -11.619 1.00 94.62 218 GLN A CA 1
ATOM 1704 C C . GLN A 1 218 ? 7.265 -22.878 -10.437 1.00 94.62 218 GLN A C 1
ATOM 1706 O O . GLN A 1 218 ? 8.136 -23.224 -9.628 1.00 94.62 218 GLN A O 1
ATOM 1711 N N . THR A 1 219 ? 6.591 -21.736 -10.321 1.00 93.88 219 THR A N 1
ATOM 1712 C CA . THR A 1 219 ? 6.737 -20.820 -9.191 1.00 93.88 219 THR A CA 1
ATOM 1713 C C . THR A 1 219 ? 5.994 -21.350 -7.968 1.00 93.88 219 THR A C 1
ATOM 1715 O O . THR A 1 219 ? 6.628 -21.614 -6.943 1.00 93.88 219 THR A O 1
ATOM 1718 N N . VAL A 1 220 ? 4.684 -21.612 -8.067 1.00 94.12 220 VAL A N 1
ATOM 1719 C CA . VAL A 1 220 ? 3.865 -22.019 -6.909 1.00 94.12 220 VAL A CA 1
ATOM 1720 C C . VAL A 1 220 ? 4.294 -23.356 -6.300 1.00 94.12 220 VAL A C 1
ATOM 1722 O O . VAL A 1 220 ? 4.265 -23.503 -5.077 1.00 94.12 220 VAL A O 1
ATOM 1725 N N . LYS A 1 221 ? 4.817 -24.303 -7.096 1.00 94.62 221 LYS A N 1
ATOM 1726 C CA . LYS A 1 221 ? 5.356 -25.579 -6.581 1.00 94.62 221 LYS A CA 1
ATOM 1727 C C . LYS A 1 221 ? 6.470 -25.382 -5.546 1.00 94.62 221 LYS A C 1
ATOM 1729 O O . LYS A 1 221 ? 6.594 -26.212 -4.644 1.00 94.62 221 LYS A O 1
ATOM 1734 N N . LYS A 1 222 ? 7.241 -24.290 -5.629 1.00 94.88 222 LYS A N 1
ATOM 1735 C CA . LYS A 1 222 ? 8.382 -23.972 -4.744 1.00 94.88 222 LYS A CA 1
ATOM 1736 C C . LYS A 1 222 ? 7.988 -23.165 -3.498 1.00 94.88 222 LYS A C 1
ATOM 1738 O O . LYS A 1 222 ? 8.817 -22.984 -2.604 1.00 94.88 222 LYS A O 1
ATOM 1743 N N . LEU A 1 223 ? 6.749 -22.673 -3.423 1.00 94.94 223 LEU A N 1
ATOM 1744 C CA . LEU A 1 223 ? 6.262 -21.854 -2.313 1.00 94.94 223 LEU A CA 1
ATOM 1745 C C . LEU A 1 223 ? 5.612 -22.732 -1.235 1.00 94.94 223 LEU A C 1
ATOM 1747 O O . LEU A 1 223 ? 4.810 -23.617 -1.524 1.00 94.94 223 LEU A O 1
ATOM 1751 N N . ARG A 1 224 ? 5.980 -22.486 0.024 1.00 95.25 224 ARG A N 1
ATOM 1752 C CA . ARG A 1 224 ? 5.470 -23.146 1.238 1.00 95.25 224 ARG A CA 1
ATOM 1753 C C . ARG A 1 224 ? 5.407 -22.121 2.367 1.00 95.25 224 ARG A C 1
ATOM 1755 O O . ARG A 1 224 ? 6.425 -21.848 3.007 1.00 95.25 224 ARG A O 1
ATOM 1762 N N . HIS A 1 225 ? 4.239 -21.518 2.573 1.00 95.25 225 HIS A N 1
ATOM 1763 C CA . HIS A 1 225 ? 4.022 -20.481 3.582 1.00 95.25 225 HIS A CA 1
ATOM 1764 C C . HIS A 1 225 ? 2.559 -20.479 4.037 1.00 95.25 225 HIS A C 1
ATOM 1766 O O . HIS A 1 225 ? 1.666 -20.620 3.210 1.00 95.25 225 HIS A O 1
ATOM 1772 N N . LYS A 1 226 ? 2.309 -20.271 5.336 1.00 95.19 226 LYS A N 1
ATOM 1773 C CA . LYS A 1 226 ? 0.960 -20.308 5.942 1.00 95.19 226 LYS A CA 1
ATOM 1774 C C . LYS A 1 226 ? -0.052 -19.316 5.343 1.00 95.19 226 LYS A C 1
ATOM 1776 O O . LYS A 1 226 ? -1.245 -19.570 5.449 1.00 95.19 226 LYS A O 1
ATOM 1781 N N . ASN A 1 227 ? 0.433 -18.233 4.729 1.00 95.69 227 ASN A N 1
ATOM 1782 C CA . ASN A 1 227 ? -0.382 -17.149 4.163 1.00 95.69 227 ASN A CA 1
ATOM 1783 C C . ASN A 1 227 ? -0.319 -17.103 2.613 1.00 95.69 227 ASN A C 1
ATOM 1785 O O . ASN A 1 227 ? -0.600 -16.075 2.003 1.00 95.69 227 ASN A O 1
ATOM 1789 N N . ILE A 1 228 ? 0.170 -18.171 1.969 1.00 95.19 228 ILE A N 1
ATOM 1790 C CA . ILE A 1 228 ? 0.233 -18.323 0.504 1.00 95.19 228 ILE A CA 1
ATOM 1791 C C . ILE A 1 228 ? -0.570 -19.574 0.150 1.00 95.19 228 ILE A C 1
ATOM 1793 O O . ILE A 1 228 ? -0.421 -20.598 0.821 1.00 95.19 228 ILE A O 1
ATOM 1797 N N . ALA A 1 229 ? -1.387 -19.519 -0.900 1.00 94.50 229 ALA A N 1
ATOM 1798 C CA . ALA A 1 229 ? -2.168 -20.664 -1.356 1.00 94.50 229 ALA A CA 1
ATOM 1799 C C . ALA A 1 229 ? -1.251 -21.862 -1.680 1.00 94.50 229 ALA A C 1
ATOM 1801 O O . ALA A 1 229 ? -0.221 -21.721 -2.342 1.00 94.50 229 ALA A O 1
ATOM 1802 N N . GLN A 1 230 ? -1.586 -23.044 -1.158 1.00 95.56 230 GLN A N 1
ATOM 1803 C CA . GLN A 1 230 ? -0.731 -24.231 -1.246 1.00 95.56 230 GLN A CA 1
ATOM 1804 C C . GLN A 1 230 ? -1.186 -25.139 -2.388 1.00 95.56 230 GLN A C 1
ATOM 1806 O O . GLN A 1 230 ? -2.356 -25.485 -2.470 1.00 95.56 230 GLN A O 1
ATOM 1811 N N . VAL A 1 231 ? -0.272 -25.552 -3.266 1.00 96.12 231 VAL A N 1
ATOM 1812 C CA . VAL A 1 231 ? -0.603 -26.428 -4.404 1.00 96.12 231 VAL A CA 1
ATOM 1813 C C . VAL A 1 231 ? -0.854 -27.858 -3.925 1.00 96.12 231 VAL A C 1
ATOM 1815 O O . VAL A 1 231 ? 0.050 -28.486 -3.373 1.00 96.12 231 VAL A O 1
ATOM 1818 N N . LEU A 1 232 ? -2.050 -28.388 -4.191 1.00 95.88 232 LEU A N 1
ATOM 1819 C CA . LEU A 1 232 ? -2.376 -29.814 -4.046 1.00 95.88 232 LEU A CA 1
ATOM 1820 C C . LEU A 1 232 ? -2.007 -30.600 -5.312 1.00 95.88 232 LEU A C 1
ATOM 1822 O O . LEU A 1 232 ? -1.545 -31.742 -5.248 1.00 95.88 232 LEU A O 1
ATOM 1826 N N . GLY A 1 233 ? -2.183 -29.970 -6.472 1.00 96.88 233 GLY A N 1
ATOM 1827 C CA . GLY A 1 233 ? -1.821 -30.528 -7.765 1.00 96.88 233 GLY A CA 1
ATOM 1828 C C . GLY A 1 233 ? -2.192 -29.611 -8.915 1.00 96.88 233 GLY A C 1
ATOM 1829 O O . GLY A 1 233 ? -2.407 -28.417 -8.727 1.00 96.88 233 GLY A O 1
ATOM 1830 N N . TYR A 1 234 ? -2.217 -30.165 -10.117 1.00 97.31 234 TYR A N 1
ATOM 1831 C CA . TYR A 1 234 ? -2.474 -29.425 -11.349 1.00 97.31 234 TYR A CA 1
ATOM 1832 C C . TYR A 1 234 ? -3.025 -30.361 -12.429 1.00 97.31 234 TYR A C 1
ATOM 1834 O O . TYR A 1 234 ? -3.063 -31.578 -12.218 1.00 97.31 234 TYR A O 1
ATOM 1842 N N . SER A 1 235 ? -3.490 -29.811 -13.551 1.00 95.88 235 SER A N 1
ATOM 1843 C CA . SER A 1 235 ? -4.093 -30.604 -14.618 1.00 95.88 235 SER A CA 1
ATOM 1844 C C . SER A 1 235 ? -3.087 -31.580 -15.235 1.00 95.88 235 SER A C 1
ATOM 1846 O O . SER A 1 235 ? -1.886 -31.308 -15.346 1.00 95.88 235 SER A O 1
ATOM 1848 N N . ARG A 1 236 ? -3.573 -32.755 -15.645 1.00 93.31 236 ARG A N 1
ATOM 1849 C CA . ARG A 1 236 ? -2.822 -33.645 -16.543 1.00 93.31 236 ARG A CA 1
ATOM 1850 C C . ARG A 1 236 ? -2.490 -32.881 -17.839 1.00 93.31 236 ARG A C 1
ATOM 1852 O O . ARG A 1 236 ? -3.248 -31.984 -18.201 1.00 93.31 236 ARG A O 1
ATOM 1859 N N . PRO A 1 237 ? -1.393 -33.217 -18.543 1.00 84.62 237 PRO A N 1
ATOM 1860 C CA . PRO A 1 237 ? -1.085 -32.606 -19.833 1.00 84.62 237 PRO A CA 1
ATOM 1861 C C . PRO A 1 237 ? -2.240 -32.813 -20.822 1.00 84.62 237 PRO A C 1
ATOM 1863 O O . PRO A 1 237 ? -2.482 -33.930 -21.274 1.00 84.62 237 PRO A O 1
ATOM 1866 N N . ASP A 1 238 ? -2.938 -31.725 -21.119 1.00 83.50 238 ASP A N 1
ATOM 1867 C CA . ASP A 1 238 ? -4.087 -31.631 -22.014 1.00 83.50 238 ASP A CA 1
ATOM 1868 C C . ASP A 1 238 ? -3.901 -30.341 -22.829 1.00 83.50 238 ASP A C 1
ATOM 1870 O O . ASP A 1 238 ? -3.635 -29.306 -22.214 1.00 83.50 238 ASP A O 1
ATOM 1874 N N . PRO A 1 239 ? -3.981 -30.371 -24.173 1.00 78.12 239 PRO A N 1
ATOM 1875 C CA . PRO A 1 239 ? -3.749 -29.190 -25.008 1.00 78.12 239 PRO A CA 1
ATOM 1876 C C . PRO A 1 239 ? -4.808 -28.090 -24.839 1.00 78.12 239 PRO A C 1
ATOM 1878 O O . PRO A 1 239 ? -4.564 -26.961 -25.234 1.00 78.12 239 PRO A O 1
ATOM 1881 N N . THR A 1 240 ? -5.976 -28.402 -24.272 1.00 81.25 240 THR A N 1
ATOM 1882 C CA . THR A 1 240 ? -7.102 -27.463 -24.116 1.00 81.25 240 THR A CA 1
ATOM 1883 C C . THR A 1 240 ? -7.291 -26.966 -22.685 1.00 81.25 240 THR A C 1
ATOM 1885 O O . THR A 1 240 ? -7.969 -25.967 -22.462 1.00 81.25 240 THR A O 1
ATOM 1888 N N . THR A 1 241 ? -6.753 -27.695 -21.702 1.00 84.19 241 THR A N 1
ATOM 1889 C CA . THR A 1 241 ? -7.172 -27.581 -20.301 1.00 84.19 241 THR A CA 1
ATOM 1890 C C . THR A 1 241 ? -5.971 -27.457 -19.364 1.00 84.19 241 THR A C 1
ATOM 1892 O O . THR A 1 241 ? -5.258 -28.418 -19.048 1.00 84.19 241 THR A O 1
ATOM 1895 N N . HIS A 1 242 ? -5.751 -26.243 -18.868 1.00 94.50 242 HIS A N 1
ATOM 1896 C CA . HIS A 1 242 ? -4.656 -25.912 -17.963 1.00 94.50 242 HIS A CA 1
ATOM 1897 C C . HIS A 1 242 ? -5.203 -25.336 -16.659 1.00 94.50 242 HIS A C 1
ATOM 1899 O O . HIS A 1 242 ? -5.793 -24.259 -16.643 1.00 94.50 242 HIS A O 1
ATOM 1905 N N . PHE A 1 243 ? -5.006 -26.047 -15.545 1.00 96.38 243 PHE A N 1
ATOM 1906 C CA . PHE A 1 243 ? -5.409 -25.549 -14.229 1.00 96.38 243 PHE A CA 1
ATOM 1907 C C . PHE A 1 243 ? -4.490 -26.011 -13.096 1.00 96.38 243 PHE A C 1
ATOM 1909 O O . PHE A 1 243 ? -3.836 -27.050 -13.166 1.00 96.38 243 PHE A O 1
ATOM 1916 N N . ILE A 1 244 ? -4.464 -25.236 -12.013 1.00 97.12 244 ILE A N 1
ATOM 1917 C CA . ILE A 1 244 ? -3.758 -25.536 -10.766 1.00 97.12 244 ILE A CA 1
ATOM 1918 C C . ILE A 1 244 ? -4.803 -25.713 -9.663 1.00 97.12 244 ILE A C 1
ATOM 1920 O O . ILE A 1 244 ? -5.647 -24.842 -9.455 1.00 97.12 244 ILE A O 1
ATOM 1924 N N . VAL A 1 245 ? -4.732 -26.833 -8.942 1.00 96.88 245 VAL A N 1
ATOM 1925 C CA . VAL A 1 245 ? -5.592 -27.132 -7.792 1.00 96.88 245 VAL A CA 1
ATOM 1926 C C . VAL A 1 245 ? -4.871 -26.706 -6.519 1.00 96.88 245 VAL A C 1
ATOM 1928 O O . VAL A 1 245 ? -3.834 -27.265 -6.141 1.00 96.88 245 VAL A O 1
ATOM 1931 N N . LEU A 1 246 ? -5.431 -25.702 -5.860 1.00 96.25 246 LEU A N 1
ATOM 1932 C CA . LEU A 1 246 ? -4.926 -25.094 -4.640 1.00 96.25 246 LEU A CA 1
ATOM 1933 C C . LEU A 1 246 ? -5.756 -25.547 -3.439 1.00 96.25 246 LEU A C 1
ATOM 1935 O O . LEU A 1 246 ? -6.940 -25.868 -3.554 1.00 96.25 246 LEU A O 1
ATOM 1939 N N . ASP A 1 247 ? -5.112 -25.593 -2.281 1.00 94.56 247 ASP A N 1
ATOM 1940 C CA . ASP A 1 247 ? -5.734 -26.067 -1.058 1.00 94.56 247 ASP A CA 1
ATOM 1941 C C . ASP A 1 247 ? -6.767 -25.083 -0.504 1.00 94.56 247 ASP A C 1
ATOM 1943 O O . ASP A 1 247 ? -6.558 -23.876 -0.569 1.00 94.56 247 ASP A O 1
ATOM 1947 N N . GLY A 1 248 ? -7.822 -25.624 0.109 1.00 89.38 248 GLY A N 1
ATOM 1948 C CA . GLY A 1 248 ? -8.834 -24.907 0.879 1.00 89.38 248 GLY A CA 1
ATOM 1949 C C . GLY A 1 248 ? -9.996 -24.332 0.070 1.00 89.38 248 GLY A C 1
ATOM 1950 O O . GLY A 1 248 ? -10.068 -24.441 -1.145 1.00 89.38 248 GLY A O 1
ATOM 1951 N N . ASP A 1 249 ? -10.924 -23.706 0.786 1.00 92.25 249 ASP A N 1
ATOM 1952 C CA . ASP A 1 249 ? -12.032 -22.928 0.226 1.00 92.25 249 ASP A CA 1
ATOM 1953 C C . ASP A 1 249 ? -11.695 -21.439 0.336 1.00 92.25 249 ASP A C 1
ATOM 1955 O O . ASP A 1 249 ? -11.076 -21.049 1.328 1.00 92.25 249 ASP A O 1
ATOM 1959 N N . ALA A 1 250 ? -12.101 -20.607 -0.622 1.00 92.12 250 ALA A N 1
ATOM 1960 C CA . ALA A 1 250 ? -11.779 -19.184 -0.630 1.00 92.12 250 ALA A CA 1
ATOM 1961 C C . ALA A 1 250 ? -13.011 -18.272 -0.584 1.00 92.12 250 ALA A C 1
ATOM 1963 O O . ALA A 1 250 ? -14.107 -18.590 -1.049 1.00 92.12 250 ALA A O 1
ATOM 1964 N N . VAL A 1 251 ? -12.790 -17.099 -0.003 1.00 92.69 251 VAL A N 1
ATOM 1965 C CA . VAL A 1 251 ? -13.715 -15.972 0.039 1.00 92.69 251 VAL A CA 1
ATOM 1966 C C . VAL A 1 251 ? -12.923 -14.689 -0.247 1.00 92.69 251 VAL A C 1
ATOM 1968 O O . VAL A 1 251 ? -11.837 -14.520 0.317 1.00 92.69 251 VAL A O 1
ATOM 1971 N N . PRO A 1 252 ? -13.392 -13.778 -1.117 1.00 91.50 252 PRO A N 1
ATOM 1972 C CA . PRO A 1 252 ? -12.765 -12.470 -1.270 1.00 91.50 252 PRO A CA 1
ATOM 1973 C C . PRO A 1 252 ? -12.733 -11.726 0.069 1.00 91.50 252 PRO A C 1
ATOM 1975 O O . PRO A 1 252 ? -13.745 -11.660 0.768 1.00 91.50 252 PRO A O 1
ATOM 1978 N N . ALA A 1 253 ? -11.604 -11.103 0.421 1.00 91.88 253 ALA A N 1
ATOM 1979 C CA . ALA A 1 253 ? -11.485 -10.342 1.669 1.00 91.88 253 ALA A CA 1
ATOM 1980 C C . ALA A 1 253 ? -12.558 -9.246 1.783 1.00 91.88 253 ALA A C 1
ATOM 1982 O O . ALA A 1 253 ? -13.026 -8.960 2.878 1.00 91.88 253 ALA A O 1
ATOM 1983 N N . ARG A 1 254 ? -13.009 -8.693 0.650 1.00 89.69 254 ARG A N 1
ATOM 1984 C CA . ARG A 1 254 ? -14.145 -7.766 0.557 1.00 89.69 254 ARG A CA 1
ATOM 1985 C C . ARG A 1 254 ? -15.465 -8.355 1.078 1.00 89.69 254 ARG A C 1
ATOM 1987 O O . ARG A 1 254 ? -16.144 -7.688 1.850 1.00 89.69 254 ARG A O 1
ATOM 1994 N N . GLU A 1 255 ? -15.821 -9.574 0.663 1.00 90.88 255 GLU A N 1
ATOM 1995 C CA . GLU A 1 255 ? -17.036 -10.276 1.117 1.00 90.88 255 GLU A CA 1
ATOM 1996 C C . GLU A 1 255 ? -16.937 -10.559 2.621 1.00 90.88 255 GLU A C 1
ATOM 1998 O O . GLU A 1 255 ? -17.832 -10.201 3.384 1.00 90.88 255 GLU A O 1
ATOM 2003 N N . TYR A 1 256 ? -15.795 -11.101 3.056 1.00 93.56 256 TYR A N 1
ATOM 2004 C CA . TYR A 1 256 ? -15.519 -11.398 4.461 1.00 93.56 256 TYR A CA 1
ATOM 2005 C C . TYR A 1 256 ? -15.617 -10.159 5.366 1.00 93.56 256 TYR A C 1
ATOM 2007 O O . TYR A 1 256 ? -16.383 -10.155 6.327 1.00 93.56 256 TYR A O 1
ATOM 2015 N N . LEU A 1 257 ? -14.895 -9.083 5.034 1.00 92.44 257 LEU A N 1
ATOM 2016 C CA . LEU A 1 257 ? -14.890 -7.829 5.797 1.00 92.44 257 LEU A CA 1
ATOM 2017 C C . LEU A 1 257 ? -16.275 -7.156 5.830 1.00 92.44 257 LEU A C 1
ATOM 2019 O O . LEU A 1 257 ? -16.573 -6.413 6.767 1.00 92.44 257 LEU A O 1
ATOM 2023 N N . GLY A 1 258 ? -17.125 -7.412 4.829 1.00 90.88 258 GLY A N 1
ATOM 2024 C CA . GLY A 1 258 ? -18.492 -6.892 4.764 1.00 90.88 258 GLY A CA 1
ATOM 2025 C C . GLY A 1 258 ? -19.471 -7.581 5.708 1.00 90.88 258 GLY A C 1
ATOM 2026 O O . GLY A 1 258 ? -20.452 -6.960 6.107 1.00 90.88 258 GLY A O 1
ATOM 2027 N N . GLY A 1 259 ? -19.178 -8.815 6.128 1.00 91.94 259 GLY A N 1
ATOM 2028 C CA . GLY A 1 259 ? -19.930 -9.518 7.171 1.00 91.94 259 GLY A CA 1
ATOM 2029 C C . GLY A 1 259 ? -19.603 -9.072 8.603 1.00 91.94 259 GLY A C 1
ATOM 2030 O O . GLY A 1 259 ? -20.239 -9.549 9.540 1.00 91.94 259 GLY A O 1
ATOM 2031 N N . LEU A 1 260 ? -18.617 -8.186 8.790 1.00 91.88 260 LEU A N 1
ATOM 2032 C CA . LEU A 1 260 ? -18.136 -7.741 10.102 1.00 91.88 260 LEU A CA 1
ATOM 2033 C C . LEU A 1 260 ? -18.666 -6.353 10.480 1.00 91.88 260 LEU A C 1
ATOM 2035 O O . LEU A 1 260 ? -18.860 -5.484 9.622 1.00 91.88 260 LEU A O 1
ATOM 2039 N N . ASP A 1 261 ? -18.819 -6.127 11.788 1.00 90.50 261 ASP A N 1
ATOM 2040 C CA . ASP A 1 261 ? -18.998 -4.787 12.348 1.00 90.50 261 ASP A CA 1
ATOM 2041 C C . ASP A 1 261 ? -17.749 -3.916 12.148 1.00 90.50 261 ASP A C 1
ATOM 2043 O O . ASP A 1 261 ? -16.640 -4.415 11.958 1.00 90.50 261 ASP A O 1
ATOM 2047 N N . LEU A 1 262 ? -17.946 -2.601 12.235 1.00 87.56 262 LEU A N 1
ATOM 2048 C CA . LEU A 1 262 ? -16.940 -1.576 11.943 1.00 87.56 262 LEU A CA 1
ATOM 2049 C C . LEU A 1 262 ? -15.611 -1.798 12.700 1.00 87.56 262 LEU A C 1
ATOM 2051 O O . LEU A 1 262 ? -14.529 -1.654 12.135 1.00 87.56 262 LEU A O 1
ATOM 2055 N N . VAL A 1 263 ? -15.674 -2.202 13.974 1.00 84.31 263 VAL A N 1
ATOM 2056 C CA . VAL A 1 263 ? -14.484 -2.379 14.822 1.00 84.31 263 VAL A CA 1
ATOM 2057 C C . VAL A 1 263 ? -13.740 -3.658 14.453 1.00 84.31 263 VAL A C 1
ATOM 2059 O O . VAL A 1 263 ? -12.528 -3.625 14.232 1.00 84.31 263 VAL A O 1
ATOM 2062 N N . ASN A 1 264 ? -14.451 -4.784 14.347 1.00 86.69 264 ASN A N 1
ATOM 2063 C CA . ASN A 1 264 ? -13.836 -6.047 13.937 1.00 86.69 264 ASN A CA 1
ATOM 2064 C C . ASN A 1 264 ? -13.303 -5.985 12.498 1.00 86.69 264 ASN A C 1
ATOM 2066 O O . ASN A 1 264 ? -12.259 -6.568 12.214 1.00 86.69 264 ASN A O 1
ATOM 2070 N N . ARG A 1 265 ? -13.936 -5.208 11.613 1.00 89.06 265 ARG A N 1
ATOM 2071 C CA . ARG A 1 265 ? -13.447 -4.944 10.255 1.00 89.06 265 ARG A CA 1
ATOM 2072 C C . ARG A 1 265 ? -12.067 -4.283 10.257 1.00 89.06 265 ARG A C 1
ATOM 2074 O O . ARG A 1 265 ? -11.188 -4.753 9.542 1.00 89.06 265 ARG A O 1
ATOM 2081 N N . VAL A 1 266 ? -11.832 -3.256 11.079 1.00 85.25 266 VAL A N 1
ATOM 2082 C CA . VAL A 1 266 ? -10.502 -2.616 11.210 1.00 85.25 266 VAL A CA 1
ATOM 2083 C C . VAL A 1 266 ? -9.462 -3.580 11.793 1.00 85.25 266 VAL A C 1
ATOM 2085 O O . VAL A 1 266 ? -8.339 -3.653 11.291 1.00 85.25 266 VAL A O 1
ATOM 2088 N N . ILE A 1 267 ? -9.833 -4.369 12.808 1.00 84.62 267 ILE A N 1
ATOM 2089 C CA . ILE A 1 267 ? -8.953 -5.402 13.390 1.00 84.62 267 ILE A CA 1
ATOM 2090 C C . ILE A 1 267 ? -8.509 -6.399 12.313 1.00 84.62 267 ILE A C 1
ATOM 2092 O O . ILE A 1 267 ? -7.315 -6.685 12.175 1.00 84.62 267 ILE A O 1
ATOM 2096 N N . GLU A 1 268 ? -9.460 -6.883 11.518 1.00 90.00 268 GLU A N 1
ATOM 2097 C CA . GLU A 1 268 ? -9.215 -7.857 10.461 1.00 90.00 268 GLU A CA 1
ATOM 2098 C C . GLU A 1 268 ? -8.458 -7.258 9.270 1.00 90.00 268 GLU A C 1
ATOM 2100 O O . GLU A 1 268 ? -7.547 -7.910 8.762 1.00 90.00 268 GLU A O 1
ATOM 2105 N N . ARG A 1 269 ? -8.705 -5.993 8.889 1.00 89.19 269 ARG A N 1
ATOM 2106 C CA . ARG A 1 269 ? -7.862 -5.252 7.926 1.00 89.19 269 ARG A CA 1
ATOM 2107 C C . ARG A 1 269 ? -6.389 -5.284 8.349 1.00 89.19 269 ARG A C 1
ATOM 2109 O O . ARG A 1 269 ? -5.529 -5.653 7.548 1.00 89.19 269 ARG A O 1
ATOM 2116 N N . PHE A 1 270 ? -6.084 -4.968 9.611 1.00 85.50 270 PHE A N 1
ATOM 2117 C CA . PHE A 1 270 ? -4.706 -5.021 10.111 1.00 85.50 270 PHE A CA 1
ATOM 2118 C C . PHE A 1 270 ? -4.150 -6.448 10.166 1.00 85.50 270 PHE A C 1
ATOM 2120 O O . PHE A 1 270 ? -2.998 -6.651 9.786 1.00 85.50 270 PHE A O 1
ATOM 2127 N N . ARG A 1 271 ? -4.942 -7.455 10.563 1.00 91.31 271 ARG A N 1
ATOM 2128 C CA . ARG A 1 271 ? -4.503 -8.863 10.529 1.00 91.31 271 ARG A CA 1
ATOM 2129 C C . ARG A 1 271 ? -4.138 -9.306 9.108 1.00 91.31 271 ARG A C 1
ATOM 2131 O O . ARG A 1 271 ? -3.075 -9.892 8.908 1.00 91.31 271 ARG A O 1
ATOM 2138 N N . ILE A 1 272 ? -4.980 -8.997 8.123 1.00 91.50 272 ILE A N 1
ATOM 2139 C CA . ILE A 1 272 ? -4.767 -9.342 6.711 1.00 91.50 272 ILE A CA 1
ATOM 2140 C C . ILE A 1 272 ? -3.497 -8.663 6.184 1.00 91.50 272 ILE A C 1
ATOM 2142 O O . ILE A 1 272 ? -2.659 -9.320 5.568 1.00 91.50 272 ILE A O 1
ATOM 2146 N N . CYS A 1 273 ? -3.290 -7.378 6.479 1.00 87.12 273 CYS A N 1
ATOM 2147 C CA . CYS A 1 273 ? -2.093 -6.655 6.046 1.00 87.12 273 CYS A CA 1
ATOM 2148 C C . CYS A 1 273 ? -0.810 -7.108 6.766 1.00 87.12 273 CYS A C 1
ATOM 2150 O O . CYS A 1 273 ? 0.256 -7.134 6.148 1.00 87.12 273 CYS A O 1
ATOM 2152 N N . HIS A 1 274 ? -0.902 -7.554 8.024 1.00 86.38 274 HIS A N 1
ATOM 2153 C CA . HIS A 1 274 ? 0.186 -8.250 8.715 1.00 86.38 274 HIS A CA 1
ATOM 2154 C C . HIS A 1 274 ? 0.537 -9.571 8.012 1.00 86.38 274 HIS A C 1
ATOM 2156 O O . HIS A 1 274 ? 1.694 -9.794 7.654 1.00 86.38 274 HIS A O 1
ATOM 2162 N N . GLU A 1 275 ? -0.455 -10.427 7.753 1.00 92.31 275 GLU A N 1
ATOM 2163 C CA . GLU A 1 275 ? -0.257 -11.707 7.059 1.00 92.31 275 GLU A CA 1
ATOM 2164 C C . GLU A 1 275 ? 0.300 -11.519 5.636 1.00 92.31 275 GLU A C 1
ATOM 2166 O O . GLU A 1 275 ? 1.130 -12.316 5.182 1.00 92.31 275 GLU A O 1
ATOM 2171 N N . MET A 1 276 ? -0.103 -10.438 4.965 1.00 90.69 276 MET A N 1
ATOM 2172 C CA . MET A 1 276 ? 0.393 -10.022 3.654 1.00 90.69 276 MET A CA 1
ATOM 2173 C C . MET A 1 276 ? 1.856 -9.576 3.721 1.00 90.69 276 MET A C 1
ATOM 2175 O O . MET A 1 276 ? 2.671 -10.023 2.916 1.00 90.69 276 MET A O 1
ATOM 2179 N N . ALA A 1 277 ? 2.234 -8.775 4.721 1.00 86.88 277 ALA A N 1
ATOM 2180 C CA . ALA A 1 277 ? 3.627 -8.398 4.942 1.00 86.88 277 ALA A CA 1
ATOM 2181 C C . ALA A 1 277 ? 4.517 -9.617 5.273 1.00 86.88 277 ALA A C 1
ATOM 2183 O O . ALA A 1 277 ? 5.619 -9.724 4.730 1.00 86.88 277 ALA A O 1
ATOM 2184 N N . GLU A 1 278 ? 4.042 -10.587 6.072 1.00 90.19 278 GLU A N 1
ATOM 2185 C CA . GLU A 1 278 ? 4.761 -11.853 6.314 1.00 90.19 278 GLU A CA 1
ATOM 2186 C C . GLU A 1 278 ? 4.991 -12.629 5.004 1.00 90.19 278 GLU A C 1
ATOM 2188 O O . GLU A 1 278 ? 6.113 -13.062 4.717 1.00 90.19 278 GLU A O 1
ATOM 2193 N N . ALA A 1 279 ? 3.939 -12.789 4.191 1.00 93.12 279 ALA A N 1
ATOM 2194 C CA . ALA A 1 279 ? 4.012 -13.473 2.902 1.00 93.12 279 ALA A CA 1
ATOM 2195 C C . ALA A 1 279 ? 4.972 -12.760 1.939 1.00 93.12 279 ALA A C 1
ATOM 2197 O O . ALA A 1 279 ? 5.826 -13.396 1.320 1.00 93.12 279 ALA A O 1
ATOM 2198 N N . GLN A 1 280 ? 4.903 -11.432 1.872 1.00 90.38 280 GLN A N 1
ATOM 2199 C CA . GLN A 1 280 ? 5.752 -10.631 1.003 1.00 90.38 280 GLN A CA 1
ATOM 2200 C C . GLN A 1 280 ? 7.226 -10.660 1.443 1.00 90.38 280 GLN A C 1
ATOM 2202 O O . GLN A 1 280 ? 8.118 -10.741 0.600 1.00 90.38 280 GLN A O 1
ATOM 2207 N N . MET A 1 281 ? 7.517 -10.701 2.749 1.00 88.19 281 MET A N 1
ATOM 2208 C CA . MET A 1 281 ? 8.877 -10.952 3.250 1.00 88.19 281 MET A CA 1
ATOM 2209 C C . MET A 1 281 ? 9.387 -12.356 2.893 1.00 88.19 281 MET A C 1
ATOM 2211 O O . MET A 1 281 ? 10.573 -12.525 2.598 1.00 88.19 281 MET A O 1
ATOM 2215 N N . TYR A 1 282 ? 8.520 -13.371 2.912 1.00 94.12 282 TYR A N 1
ATOM 2216 C CA . TYR A 1 282 ? 8.862 -14.733 2.489 1.00 94.12 282 TYR A CA 1
ATOM 2217 C C . TYR A 1 282 ? 9.171 -14.822 0.982 1.00 94.12 282 TYR A C 1
ATOM 2219 O O . TYR A 1 282 ? 10.091 -15.553 0.591 1.00 94.12 282 TYR A O 1
ATOM 2227 N N . LEU A 1 283 ? 8.428 -14.074 0.158 1.00 93.25 283 LEU A N 1
ATOM 2228 C CA . LEU A 1 283 ? 8.619 -13.965 -1.292 1.00 93.25 283 LEU A CA 1
ATOM 2229 C C . LEU A 1 283 ? 9.895 -13.180 -1.635 1.00 93.25 283 LEU A C 1
ATOM 2231 O O . LEU A 1 283 ? 10.724 -13.683 -2.393 1.00 93.25 283 LEU A O 1
ATOM 2235 N N . ASN A 1 284 ? 10.134 -12.030 -0.990 1.00 89.69 284 ASN A N 1
ATOM 2236 C CA . ASN A 1 284 ? 11.343 -11.218 -1.184 1.00 89.69 284 ASN A CA 1
ATOM 2237 C C . ASN A 1 284 ? 12.632 -12.031 -0.959 1.00 89.69 284 ASN A C 1
ATOM 2239 O O . ASN A 1 284 ? 13.585 -11.911 -1.725 1.00 89.69 284 ASN A O 1
ATOM 2243 N N . LYS A 1 285 ? 12.652 -12.924 0.044 1.00 91.44 285 LYS A N 1
ATOM 2244 C CA . LYS A 1 285 ? 13.777 -13.849 0.317 1.00 91.44 285 LYS A CA 1
ATOM 2245 C C . LYS A 1 285 ? 14.049 -14.869 -0.804 1.00 91.44 285 LYS A C 1
ATOM 2247 O O . LYS A 1 285 ? 15.040 -15.588 -0.733 1.00 91.44 285 LYS A O 1
ATOM 2252 N N . ARG A 1 286 ? 13.167 -14.965 -1.802 1.00 94.00 286 ARG A N 1
ATOM 2253 C CA . ARG A 1 286 ? 13.259 -15.830 -2.992 1.00 94.00 286 ARG A CA 1
ATOM 2254 C C . ARG A 1 286 ? 13.370 -15.028 -4.291 1.00 94.00 286 ARG A C 1
ATOM 2256 O O . ARG A 1 286 ? 13.217 -15.610 -5.358 1.00 94.00 286 ARG A O 1
ATOM 2263 N N . SER A 1 287 ? 13.608 -13.717 -4.203 1.00 93.38 287 SER A N 1
ATOM 2264 C CA . SER A 1 287 ? 13.569 -12.794 -5.345 1.00 93.38 287 SER A CA 1
ATOM 2265 C C . SER A 1 287 ? 12.220 -12.791 -6.077 1.00 93.38 287 SER A C 1
ATOM 2267 O O . SER A 1 287 ? 12.175 -12.585 -7.286 1.00 93.38 287 SER A O 1
ATOM 2269 N N . LEU A 1 288 ? 11.127 -13.025 -5.341 1.00 93.62 288 LEU A N 1
ATOM 2270 C CA . LEU A 1 288 ? 9.757 -13.026 -5.849 1.00 93.62 288 LEU A CA 1
ATOM 2271 C C . LEU A 1 288 ? 8.916 -11.949 -5.163 1.00 93.62 288 LEU A C 1
ATOM 2273 O O . LEU A 1 288 ? 9.161 -11.589 -4.012 1.00 93.62 288 LEU A O 1
ATOM 2277 N N . ALA A 1 289 ? 7.866 -11.501 -5.837 1.00 91.75 289 ALA A N 1
ATOM 2278 C CA . ALA A 1 289 ? 6.827 -10.656 -5.283 1.00 91.75 289 ALA A CA 1
ATOM 2279 C C . ALA A 1 289 ? 5.464 -11.043 -5.878 1.00 91.75 289 ALA A C 1
ATOM 2281 O O . ALA A 1 289 ? 5.376 -11.382 -7.052 1.00 91.75 289 ALA A O 1
ATOM 2282 N N . TRP A 1 290 ? 4.389 -11.006 -5.085 1.00 91.69 290 TRP A N 1
ATOM 2283 C CA . TRP A 1 290 ? 3.033 -11.211 -5.614 1.00 91.69 290 TRP A CA 1
ATOM 2284 C C . TRP A 1 290 ? 2.564 -9.955 -6.345 1.00 91.69 290 TRP A C 1
ATOM 2286 O O . TRP A 1 290 ? 2.792 -8.855 -5.847 1.00 91.69 290 TRP A O 1
ATOM 2296 N N . CYS A 1 291 ? 1.930 -10.098 -7.503 1.00 86.06 291 CYS A N 1
ATOM 2297 C CA . CYS A 1 291 ? 1.313 -9.003 -8.239 1.00 86.06 291 CYS A CA 1
ATOM 2298 C C . CYS A 1 291 ? -0.168 -9.321 -8.431 1.00 86.06 291 CYS A C 1
ATOM 2300 O O . CYS A 1 291 ? -0.499 -10.308 -9.080 1.00 86.06 291 CYS A O 1
ATOM 2302 N N . GLY A 1 292 ? -1.048 -8.490 -7.880 1.00 77.81 292 GLY A N 1
ATOM 2303 C CA . GLY A 1 292 ? -2.487 -8.637 -8.059 1.00 77.81 292 GLY A CA 1
ATOM 2304 C C . GLY A 1 292 ? -3.220 -7.303 -8.029 1.00 77.81 292 GLY A C 1
ATOM 2305 O O . GLY A 1 292 ? -2.686 -6.292 -7.560 1.00 77.81 292 GLY A O 1
ATOM 2306 N N . ILE A 1 293 ? -4.430 -7.309 -8.578 1.00 70.56 293 ILE A N 1
ATOM 2307 C CA . ILE A 1 293 ? -5.299 -6.141 -8.767 1.00 70.56 293 ILE A CA 1
ATOM 2308 C C . ILE A 1 293 ? -6.419 -6.076 -7.708 1.00 70.56 293 ILE A C 1
ATOM 2310 O O . ILE A 1 293 ? -6.387 -6.772 -6.691 1.00 70.56 293 ILE A O 1
ATOM 2314 N N . LYS A 1 294 ? -7.386 -5.165 -7.886 1.00 67.12 294 LYS A N 1
ATOM 2315 C CA . LYS A 1 294 ? -8.471 -4.915 -6.923 1.00 67.12 294 LYS A CA 1
ATOM 2316 C C . LYS A 1 294 ? -9.368 -6.152 -6.776 1.00 67.12 294 LYS A C 1
ATOM 2318 O O . LYS A 1 294 ? -9.855 -6.684 -7.767 1.00 67.12 294 LYS A O 1
ATOM 2323 N N . ASN A 1 295 ? -9.637 -6.534 -5.523 1.00 71.06 295 ASN A N 1
ATOM 2324 C CA . ASN A 1 295 ? -10.397 -7.721 -5.085 1.00 71.06 295 ASN A CA 1
ATOM 2325 C C . ASN A 1 295 ? -9.646 -9.072 -5.114 1.00 71.06 295 ASN A C 1
ATOM 2327 O O . ASN A 1 295 ? -10.257 -10.093 -4.812 1.00 71.06 295 ASN A O 1
ATOM 2331 N N . GLU A 1 296 ? -8.336 -9.109 -5.386 1.00 81.38 296 GLU A N 1
ATOM 2332 C CA . GLU A 1 296 ? -7.588 -10.382 -5.490 1.00 81.38 296 GLU A CA 1
ATOM 2333 C C . GLU A 1 296 ? -7.032 -10.929 -4.170 1.00 81.38 296 GLU A C 1
ATOM 2335 O O . GLU A 1 296 ? -6.415 -11.996 -4.116 1.00 81.38 296 GLU A O 1
ATOM 2340 N N . VAL A 1 297 ? -7.282 -10.211 -3.081 1.00 89.25 297 VAL A N 1
ATOM 2341 C CA . VAL A 1 297 ? -6.934 -10.624 -1.725 1.00 89.25 297 VAL A CA 1
ATOM 2342 C C . VAL A 1 297 ? -7.967 -11.647 -1.265 1.00 89.25 297 VAL A C 1
ATOM 2344 O O . VAL A 1 297 ? -9.044 -11.294 -0.785 1.00 89.25 297 VAL A O 1
ATOM 2347 N N . LEU A 1 298 ? -7.657 -12.928 -1.449 1.00 91.88 298 LEU A N 1
ATOM 2348 C CA . LEU A 1 298 ? -8.506 -14.032 -1.008 1.00 91.88 298 LEU A CA 1
ATOM 2349 C C . LEU A 1 298 ? -8.146 -14.462 0.415 1.00 91.88 298 LEU A C 1
ATOM 2351 O O . LEU A 1 298 ? -6.974 -14.478 0.796 1.00 91.88 298 LEU A O 1
ATOM 2355 N N . LEU A 1 299 ? -9.156 -14.849 1.187 1.00 94.38 299 LEU A N 1
ATOM 2356 C CA . LEU A 1 299 ? -9.019 -15.479 2.495 1.00 94.38 299 LEU A CA 1
ATOM 2357 C C . LEU A 1 299 ? -9.544 -16.910 2.417 1.00 94.38 299 LEU A C 1
ATOM 2359 O O . LEU A 1 299 ? -10.479 -17.197 1.673 1.00 94.38 299 LEU A O 1
ATOM 2363 N N . ASN A 1 300 ? -8.984 -17.810 3.214 1.00 93.19 300 ASN A N 1
ATOM 2364 C CA . ASN A 1 300 ? -9.531 -19.145 3.380 1.00 93.19 300 ASN A CA 1
ATOM 2365 C C . ASN A 1 300 ? -10.851 -19.085 4.170 1.00 93.19 300 ASN A C 1
ATOM 2367 O O . ASN A 1 300 ? -10.860 -18.588 5.295 1.00 93.19 300 ASN A O 1
ATOM 2371 N N . ARG A 1 301 ? -11.949 -19.620 3.624 1.00 93.19 301 ARG A N 1
ATOM 2372 C CA . ARG A 1 301 ? -13.303 -19.494 4.205 1.00 93.19 301 ARG A CA 1
ATOM 2373 C C . ARG A 1 301 ? -13.455 -20.179 5.577 1.00 93.19 301 ARG A C 1
ATOM 2375 O O . ARG A 1 301 ? -14.262 -19.732 6.382 1.00 93.19 301 ARG A O 1
ATOM 2382 N N . GLU A 1 302 ? -12.669 -21.219 5.869 1.00 90.81 302 GLU A N 1
ATOM 2383 C CA . GLU A 1 302 ? -12.703 -21.961 7.146 1.00 90.81 302 GLU A CA 1
ATOM 2384 C C . GLU A 1 302 ? -11.847 -21.306 8.248 1.00 90.81 302 GLU A C 1
ATOM 2386 O O . GLU A 1 302 ? -12.213 -21.312 9.419 1.00 90.81 302 GLU A O 1
ATOM 2391 N N . THR A 1 303 ? -10.693 -20.737 7.889 1.00 92.38 303 THR A N 1
ATOM 2392 C CA . THR A 1 303 ? -9.678 -20.244 8.845 1.00 92.38 303 THR A CA 1
ATOM 2393 C C . THR A 1 303 ? -9.509 -18.725 8.844 1.00 92.38 303 THR A C 1
ATOM 2395 O O . THR A 1 303 ? -8.722 -18.201 9.631 1.00 92.38 303 THR A O 1
ATOM 2398 N N . SER A 1 304 ? -10.200 -18.017 7.944 1.00 94.31 304 SER A N 1
ATOM 2399 C CA . SER A 1 304 ? -10.073 -16.577 7.650 1.00 94.31 304 SER A CA 1
ATOM 2400 C C . SER A 1 304 ? -8.663 -16.099 7.248 1.00 94.31 304 SER A C 1
ATOM 2402 O O . SER A 1 304 ? -8.442 -14.901 7.066 1.00 94.31 304 SER A O 1
ATOM 2404 N N . ARG A 1 305 ? -7.681 -16.996 7.085 1.00 94.06 305 ARG A N 1
ATOM 2405 C CA . ARG A 1 305 ? -6.281 -16.637 6.784 1.00 94.06 305 ARG A CA 1
ATOM 2406 C C . ARG A 1 305 ? -6.070 -16.213 5.340 1.00 94.06 305 ARG A C 1
ATOM 2408 O O . ARG A 1 305 ? -6.704 -16.755 4.442 1.00 94.06 305 ARG A O 1
ATOM 2415 N N . LEU A 1 306 ? -5.125 -15.305 5.120 1.00 94.38 306 LEU A N 1
ATOM 2416 C CA . LEU A 1 306 ? -4.730 -14.843 3.793 1.00 94.38 306 LEU A CA 1
ATOM 2417 C C . LEU A 1 306 ? -4.270 -15.998 2.887 1.00 94.38 306 LEU A C 1
ATOM 2419 O O . LEU A 1 306 ? -3.407 -16.794 3.255 1.00 94.38 306 LEU A O 1
ATOM 2423 N N . TYR A 1 307 ? -4.807 -16.035 1.670 1.00 90.19 307 TYR A N 1
ATOM 2424 C CA . TYR A 1 307 ? -4.532 -17.009 0.613 1.00 90.19 307 TYR A CA 1
ATOM 2425 C C . TYR A 1 307 ? -3.882 -16.329 -0.601 1.00 90.19 307 TYR A C 1
ATOM 2427 O O . TYR A 1 307 ? -4.412 -16.296 -1.713 1.00 90.19 307 TYR A O 1
ATOM 2435 N N . LEU A 1 308 ? -2.687 -15.776 -0.381 1.00 91.56 308 LEU A N 1
ATOM 2436 C CA . LEU A 1 308 ? -1.959 -15.046 -1.414 1.00 91.56 308 LEU A CA 1
ATOM 2437 C C . LEU A 1 308 ? -1.573 -15.952 -2.597 1.00 91.56 308 LEU A C 1
ATOM 2439 O O . LEU A 1 308 ? -1.092 -17.069 -2.395 1.00 91.56 308 LEU A O 1
ATOM 2443 N N . GLY A 1 309 ? -1.743 -15.463 -3.827 1.00 85.62 309 GLY A N 1
ATOM 2444 C CA . GLY A 1 309 ? -1.374 -16.174 -5.058 1.00 85.62 309 GLY A CA 1
ATOM 2445 C C . GLY A 1 309 ? -2.409 -17.161 -5.602 1.00 85.62 309 GLY A C 1
ATOM 2446 O O . GLY A 1 309 ? -2.185 -17.717 -6.681 1.00 85.62 309 GLY A O 1
ATOM 2447 N N . ALA A 1 310 ? -3.534 -17.365 -4.903 1.00 85.19 310 ALA A N 1
ATOM 2448 C CA . ALA A 1 310 ? -4.688 -18.049 -5.485 1.00 85.19 310 ALA A CA 1
ATOM 2449 C C . ALA A 1 310 ? -5.232 -17.256 -6.681 1.00 85.19 310 ALA A C 1
ATOM 2451 O O . ALA A 1 310 ? -5.317 -17.791 -7.784 1.00 85.19 310 ALA A O 1
ATOM 2452 N N . LEU A 1 311 ? -5.448 -15.956 -6.477 1.00 82.56 311 LEU A N 1
ATOM 2453 C CA . LEU A 1 311 ? -5.588 -14.952 -7.528 1.00 82.56 311 LEU A CA 1
ATOM 2454 C C . LEU A 1 311 ? -4.311 -14.065 -7.549 1.00 82.56 311 LEU A C 1
ATOM 2456 O O . LEU A 1 311 ? -3.499 -14.096 -6.613 1.00 82.56 311 LEU A O 1
ATOM 2460 N N . GLY A 1 312 ? -4.075 -13.362 -8.654 1.00 86.19 312 GLY A N 1
ATOM 2461 C CA . GLY A 1 312 ? -2.823 -12.671 -9.003 1.00 86.19 312 GLY A CA 1
ATOM 2462 C C . GLY A 1 312 ? -1.727 -13.572 -9.605 1.00 86.19 312 GLY A C 1
ATOM 2463 O O . GLY A 1 312 ? -1.884 -14.791 -9.738 1.00 86.19 312 GLY A O 1
ATOM 2464 N N . SER A 1 313 ? -0.586 -12.976 -9.950 1.00 89.19 313 SER A N 1
ATOM 2465 C CA . SER A 1 313 ? 0.636 -13.633 -10.439 1.00 89.19 313 SER A CA 1
ATOM 2466 C C . SER A 1 313 ? 1.814 -13.442 -9.470 1.00 89.19 313 SER A C 1
ATOM 2468 O O . SER A 1 313 ? 1.701 -12.785 -8.430 1.00 89.19 313 SER A O 1
ATOM 2470 N N . PHE A 1 314 ? 2.961 -14.045 -9.782 1.00 92.31 314 PHE A N 1
ATOM 2471 C CA . PHE A 1 314 ? 4.224 -13.797 -9.085 1.00 92.31 314 PHE A CA 1
ATOM 2472 C C . PHE A 1 314 ? 5.253 -13.300 -10.095 1.00 92.31 314 PHE A C 1
ATOM 2474 O O . PHE A 1 314 ? 5.364 -13.862 -11.178 1.00 92.31 314 PHE A O 1
ATOM 2481 N N . ASP A 1 315 ? 6.018 -12.277 -9.732 1.00 91.06 315 ASP A N 1
ATOM 2482 C CA . ASP A 1 315 ? 7.085 -11.721 -10.561 1.00 91.06 315 ASP A CA 1
ATOM 2483 C C . ASP A 1 315 ? 8.367 -11.489 -9.750 1.00 91.06 315 ASP A C 1
ATOM 2485 O O . ASP A 1 315 ? 8.433 -11.782 -8.556 1.00 91.06 315 ASP A O 1
ATOM 2489 N N . THR A 1 316 ? 9.410 -10.972 -10.396 1.00 89.06 316 THR A N 1
ATOM 2490 C CA . THR A 1 316 ? 10.719 -10.712 -9.775 1.00 89.06 316 THR A CA 1
ATOM 2491 C C . THR A 1 316 ? 10.875 -9.280 -9.238 1.00 89.06 316 THR A C 1
ATOM 2493 O O . THR A 1 316 ? 11.936 -8.920 -8.719 1.00 89.06 316 THR A O 1
ATOM 2496 N N . HIS A 1 317 ? 9.825 -8.449 -9.301 1.00 85.62 317 HIS A N 1
ATOM 2497 C CA . HIS A 1 317 ? 9.865 -7.016 -8.977 1.00 85.62 317 HIS A CA 1
ATOM 2498 C C . HIS A 1 317 ? 9.783 -6.735 -7.463 1.00 85.62 317 HIS A C 1
ATOM 2500 O O . HIS A 1 317 ? 8.912 -6.008 -6.981 1.00 85.62 317 HIS A O 1
ATOM 2506 N N . THR A 1 318 ? 10.724 -7.283 -6.689 1.00 84.69 318 THR A N 1
ATOM 2507 C CA . THR A 1 318 ? 10.769 -7.170 -5.213 1.00 84.69 318 THR A CA 1
ATOM 2508 C C . THR A 1 318 ? 10.886 -5.740 -4.666 1.00 84.69 318 THR A C 1
ATOM 2510 O O . THR A 1 318 ? 10.565 -5.504 -3.501 1.00 84.69 318 THR A O 1
ATOM 2513 N N . SER A 1 319 ? 11.275 -4.759 -5.488 1.00 76.31 319 SER A N 1
ATOM 2514 C CA . SER A 1 319 ? 11.223 -3.333 -5.131 1.00 76.31 319 SER A CA 1
ATOM 2515 C C . SER A 1 319 ? 9.790 -2.817 -4.950 1.00 76.31 319 SER A C 1
ATOM 2517 O O . SER A 1 319 ? 9.559 -1.918 -4.149 1.00 76.31 319 SER A O 1
ATOM 2519 N N . ARG A 1 320 ? 8.800 -3.417 -5.625 1.00 78.75 320 ARG A N 1
ATOM 2520 C CA . ARG A 1 320 ? 7.380 -3.020 -5.559 1.00 78.75 320 ARG A CA 1
ATOM 2521 C C . ARG A 1 320 ? 6.633 -3.636 -4.367 1.00 78.75 320 ARG A C 1
ATOM 2523 O O . ARG A 1 320 ? 5.463 -3.338 -4.144 1.00 78.75 320 ARG A O 1
ATOM 2530 N N . SER A 1 321 ? 7.302 -4.470 -3.572 1.00 79.31 321 SER A N 1
ATOM 2531 C CA . SER A 1 321 ? 6.726 -5.219 -2.449 1.00 79.31 321 SER A CA 1
ATOM 2532 C C . SER A 1 321 ? 6.032 -4.353 -1.393 1.00 79.31 321 SER A C 1
ATOM 2534 O O . SER A 1 321 ? 4.950 -4.710 -0.939 1.00 79.31 321 SER A O 1
ATOM 2536 N N . GLY A 1 322 ? 6.616 -3.209 -1.018 1.00 73.81 322 GLY A N 1
ATOM 2537 C CA . GLY A 1 322 ? 6.027 -2.290 -0.032 1.00 73.81 322 GLY A CA 1
ATOM 2538 C C . GLY A 1 322 ? 4.739 -1.648 -0.537 1.00 73.81 322 GLY A C 1
ATOM 2539 O O . GLY A 1 322 ? 3.710 -1.725 0.131 1.00 73.81 322 GLY A O 1
ATOM 2540 N N . MET A 1 323 ? 4.786 -1.121 -1.763 1.00 75.50 323 MET A N 1
ATOM 2541 C CA . MET A 1 323 ? 3.623 -0.597 -2.477 1.00 75.50 323 MET A CA 1
ATOM 2542 C C . MET A 1 323 ? 2.507 -1.643 -2.588 1.00 75.50 323 MET A C 1
ATOM 2544 O O . MET A 1 323 ? 1.355 -1.320 -2.348 1.00 75.50 323 MET A O 1
ATOM 2548 N N . ARG A 1 324 ? 2.818 -2.912 -2.883 1.00 80.81 324 ARG A N 1
ATOM 2549 C CA . ARG A 1 324 ? 1.810 -3.984 -3.012 1.00 80.81 324 ARG A CA 1
ATOM 2550 C C . ARG A 1 324 ? 1.089 -4.303 -1.698 1.00 80.81 324 ARG A C 1
ATOM 2552 O O . ARG A 1 324 ? -0.127 -4.490 -1.712 1.00 80.81 324 ARG A O 1
ATOM 2559 N N . VAL A 1 325 ? 1.792 -4.295 -0.560 1.00 81.00 325 VAL A N 1
ATOM 2560 C CA . VAL A 1 325 ? 1.161 -4.397 0.775 1.00 81.00 325 VAL A CA 1
ATOM 2561 C C . VAL A 1 325 ? 0.287 -3.166 1.057 1.00 81.00 325 VAL A C 1
ATOM 2563 O O . VAL A 1 325 ? -0.817 -3.301 1.578 1.00 81.00 325 VAL A O 1
ATOM 2566 N N . GLN A 1 326 ? 0.748 -1.971 0.681 1.00 75.44 326 GLN A N 1
ATOM 2567 C CA . GLN A 1 326 ? 0.018 -0.721 0.904 1.00 75.44 326 GLN A CA 1
ATOM 2568 C C . GLN A 1 326 ? -1.242 -0.606 0.025 1.00 75.44 326 GLN A C 1
ATOM 2570 O O . GLN A 1 326 ? -2.304 -0.265 0.531 1.00 75.44 326 GLN A O 1
ATOM 2575 N N . VAL A 1 327 ? -1.162 -0.981 -1.254 1.00 77.94 327 VAL A N 1
ATOM 2576 C CA . VAL A 1 327 ? -2.308 -1.087 -2.173 1.00 77.94 327 VAL A CA 1
ATOM 2577 C C . VAL A 1 327 ? -3.294 -2.154 -1.691 1.00 77.94 327 VAL A C 1
ATOM 2579 O O . VAL A 1 327 ? -4.500 -1.942 -1.751 1.00 77.94 327 VAL A O 1
ATOM 2582 N N . THR A 1 328 ? -2.806 -3.272 -1.142 1.00 77.75 328 THR A N 1
ATOM 2583 C CA . THR A 1 328 ? -3.656 -4.281 -0.484 1.00 77.75 328 THR A CA 1
ATOM 2584 C C . THR A 1 328 ? -4.427 -3.677 0.696 1.00 77.75 328 THR A C 1
ATOM 2586 O O . THR A 1 328 ? -5.626 -3.915 0.815 1.00 77.75 328 THR A O 1
ATOM 2589 N N . TYR A 1 329 ? -3.783 -2.843 1.526 1.00 80.38 329 TYR A N 1
ATOM 2590 C CA . TYR A 1 329 ? -4.477 -2.086 2.576 1.00 80.38 329 TYR A CA 1
ATOM 2591 C C . TYR A 1 329 ? -5.558 -1.171 1.976 1.00 80.38 329 TYR A C 1
ATOM 2593 O O . TYR A 1 329 ? -6.707 -1.270 2.402 1.00 80.38 329 TYR A O 1
ATOM 2601 N N . THR A 1 330 ? -5.252 -0.394 0.923 1.00 76.38 330 THR A N 1
ATOM 2602 C CA . THR A 1 330 ? -6.246 0.435 0.203 1.00 76.38 330 THR A CA 1
ATOM 2603 C C . THR A 1 330 ? -7.455 -0.376 -0.239 1.00 76.38 330 THR A C 1
ATOM 2605 O O . THR A 1 330 ? -8.585 0.013 0.019 1.00 76.38 330 THR A O 1
ATOM 2608 N N . GLN A 1 331 ? -7.240 -1.526 -0.880 1.00 76.81 331 GLN A N 1
ATOM 2609 C CA . GLN A 1 331 ? -8.322 -2.364 -1.400 1.00 76.81 331 GLN A CA 1
ATOM 2610 C C . GLN A 1 331 ? -9.238 -2.891 -0.284 1.00 76.81 331 GLN A C 1
ATOM 2612 O O . GLN A 1 331 ? -10.450 -2.996 -0.478 1.00 76.81 331 GLN A O 1
ATOM 2617 N N . CYS A 1 332 ? -8.679 -3.178 0.894 1.00 80.00 332 CYS A N 1
ATOM 2618 C CA . CYS A 1 332 ? -9.441 -3.572 2.077 1.00 80.00 332 CYS A CA 1
ATOM 2619 C C . CYS A 1 332 ? -10.223 -2.400 2.720 1.00 80.00 332 CYS A C 1
ATOM 2621 O O . CYS A 1 332 ? -11.210 -2.654 3.418 1.00 80.00 332 CYS A O 1
ATOM 2623 N N . LEU A 1 333 ? -9.837 -1.137 2.478 1.00 74.06 333 LEU A N 1
ATOM 2624 C CA . LEU A 1 333 ? -10.630 0.064 2.806 1.00 74.06 333 LEU A CA 1
ATOM 2625 C C . LEU A 1 333 ? -11.741 0.289 1.757 1.00 74.06 333 LEU A C 1
ATOM 2627 O O . LEU A 1 333 ? -12.932 0.320 2.075 1.00 74.06 333 LEU A O 1
ATOM 2631 N N . ASP A 1 334 ? -11.344 0.358 0.484 1.00 68.88 334 ASP A N 1
ATOM 2632 C CA . ASP A 1 334 ? -12.168 0.635 -0.702 1.00 68.88 334 ASP A CA 1
ATOM 2633 C C . ASP A 1 334 ? -13.329 -0.338 -0.916 1.00 68.88 334 ASP A C 1
ATOM 2635 O O . ASP A 1 334 ? -14.292 -0.007 -1.605 1.00 68.88 334 ASP A O 1
ATOM 2639 N N . ALA A 1 335 ? -13.242 -1.544 -0.352 1.00 59.34 335 ALA A N 1
ATOM 2640 C CA . ALA A 1 335 ? -14.277 -2.573 -0.382 1.00 59.34 335 ALA A CA 1
ATOM 2641 C C . ALA A 1 335 ? -15.704 -2.041 -0.098 1.00 59.34 335 ALA A C 1
ATOM 2643 O O . ALA A 1 335 ? -16.678 -2.607 -0.607 1.00 59.34 335 ALA A O 1
ATOM 2644 N N . PHE A 1 336 ? -15.823 -0.946 0.658 1.00 54.28 336 PHE A N 1
ATOM 2645 C CA . PHE A 1 336 ? -17.090 -0.360 1.110 1.00 54.28 336 PHE A CA 1
ATOM 2646 C C . PHE A 1 336 ? -17.463 0.958 0.423 1.00 54.28 336 PHE A C 1
ATOM 2648 O O . PHE A 1 336 ? -18.607 1.390 0.526 1.00 54.28 336 PHE A O 1
ATOM 2655 N N . HIS A 1 337 ? -16.545 1.562 -0.333 1.00 57.22 337 HIS A N 1
ATOM 2656 C CA . HIS A 1 337 ? -16.810 2.788 -1.083 1.00 57.22 337 HIS A CA 1
ATOM 2657 C C . HIS A 1 337 ? -17.317 2.406 -2.482 1.00 57.22 337 HIS A C 1
ATOM 2659 O O . HIS A 1 337 ? -16.611 1.796 -3.288 1.00 57.22 337 HIS A O 1
ATOM 2665 N N . SER A 1 338 ? -18.593 2.680 -2.749 1.00 41.91 338 SER A N 1
ATOM 2666 C CA . SER A 1 338 ? -19.304 2.146 -3.911 1.00 41.91 338 SER A CA 1
ATOM 2667 C C . SER A 1 338 ? -18.843 2.743 -5.245 1.00 41.91 338 SER A C 1
ATOM 2669 O O . SER A 1 338 ? -19.009 3.935 -5.480 1.00 41.91 338 SER A O 1
ATOM 2671 N N . GLY A 1 339 ? -18.425 1.879 -6.173 1.00 41.41 339 GLY A N 1
ATOM 2672 C CA . GLY A 1 339 ? -18.647 2.084 -7.610 1.00 41.41 339 GLY A CA 1
ATOM 2673 C C . GLY A 1 339 ? -17.428 2.405 -8.473 1.00 41.41 339 GLY A C 1
ATOM 2674 O O . GLY A 1 339 ? -17.390 1.943 -9.610 1.00 41.41 339 GLY A O 1
ATOM 2675 N N . GLU A 1 340 ? -16.428 3.135 -7.976 1.00 45.09 340 GLU A N 1
ATOM 2676 C CA . GLU A 1 340 ? -15.382 3.664 -8.863 1.00 45.09 340 GLU A CA 1
ATOM 2677 C C . GLU A 1 340 ? -14.109 2.810 -8.967 1.00 45.09 340 GLU A C 1
ATOM 2679 O O . GLU A 1 340 ? -13.573 2.248 -7.998 1.00 45.09 340 GLU A O 1
ATOM 2684 N N . GLN A 1 341 ? -13.595 2.755 -10.199 1.00 41.97 341 GLN A N 1
ATOM 2685 C CA . GLN A 1 341 ? -12.223 2.359 -10.468 1.00 41.97 341 GLN A CA 1
ATOM 2686 C C . GLN A 1 341 ? -11.306 3.433 -9.886 1.00 41.97 341 GLN A C 1
ATOM 2688 O O . GLN A 1 341 ? -11.164 4.514 -10.454 1.00 41.97 341 GLN A O 1
ATOM 2693 N N . VAL A 1 342 ? -10.630 3.106 -8.785 1.00 39.41 342 VAL A N 1
ATOM 2694 C CA . VAL A 1 342 ? -9.369 3.777 -8.471 1.00 39.41 342 VAL A CA 1
ATOM 2695 C C . VAL A 1 342 ? -8.454 3.463 -9.647 1.00 39.41 342 VAL A C 1
ATOM 2697 O O . VAL A 1 342 ? -8.127 2.298 -9.885 1.00 39.41 342 VAL A O 1
ATOM 2700 N N . SER A 1 343 ? -8.132 4.491 -10.433 1.00 40.03 343 SER A N 1
ATOM 2701 C CA . SER A 1 343 ? -7.152 4.405 -11.514 1.00 40.03 343 SER A CA 1
ATOM 2702 C C . SER A 1 343 ? -5.836 3.853 -10.956 1.00 40.03 343 SER A C 1
ATOM 2704 O O . SER A 1 343 ? -5.600 3.939 -9.752 1.00 40.03 343 SER A O 1
ATOM 2706 N N . ASN A 1 344 ? -4.990 3.247 -11.798 1.00 37.16 344 ASN A N 1
ATOM 2707 C CA . ASN A 1 344 ? -3.753 2.573 -11.371 1.00 37.16 344 ASN A CA 1
ATOM 2708 C C . ASN A 1 344 ? -2.711 3.562 -10.803 1.00 37.16 344 ASN A C 1
ATOM 2710 O O . ASN A 1 344 ? -1.697 3.860 -11.431 1.00 37.16 344 ASN A O 1
ATOM 2714 N N . PHE A 1 345 ? -2.978 4.078 -9.607 1.00 37.88 345 PHE A N 1
ATOM 2715 C CA . PHE A 1 345 ? -2.152 5.014 -8.870 1.00 37.88 345 PHE A CA 1
ATOM 2716 C C . PHE A 1 345 ? -1.077 4.205 -8.146 1.00 37.88 345 PHE A C 1
ATOM 2718 O O . PHE A 1 345 ? -1.279 3.685 -7.046 1.00 37.88 345 PHE A O 1
ATOM 2725 N N . GLU A 1 346 ? 0.067 4.031 -8.805 1.00 41.50 346 GLU A N 1
ATOM 2726 C CA . GLU A 1 346 ? 1.231 3.402 -8.189 1.00 41.50 346 GLU A CA 1
ATOM 2727 C C . GLU A 1 346 ? 1.732 4.300 -7.045 1.00 41.50 346 GLU A C 1
ATOM 2729 O O . GLU A 1 346 ? 2.331 5.350 -7.271 1.00 41.50 346 GLU A O 1
ATOM 2734 N N . VAL A 1 347 ? 1.471 3.897 -5.797 1.00 40.19 347 VAL A N 1
ATOM 2735 C CA . VAL A 1 347 ? 1.982 4.579 -4.597 1.00 40.19 347 VAL A CA 1
ATOM 2736 C C . VAL A 1 347 ? 3.460 4.220 -4.418 1.00 40.19 347 VAL A C 1
ATOM 2738 O O . VAL A 1 347 ? 3.835 3.242 -3.769 1.00 40.19 347 VAL A O 1
ATOM 2741 N N . THR A 1 348 ? 4.316 5.009 -5.055 1.00 45.38 348 THR A N 1
ATOM 2742 C CA . THR A 1 348 ? 5.755 4.769 -5.210 1.00 45.38 348 THR A CA 1
ATOM 2743 C C . THR A 1 348 ? 6.562 5.085 -3.945 1.00 45.38 348 THR A C 1
ATOM 2745 O O . THR A 1 348 ? 6.983 6.219 -3.724 1.00 45.38 348 THR A O 1
ATOM 2748 N N . SER A 1 349 ? 6.849 4.057 -3.142 1.00 39.97 349 SER A N 1
ATOM 2749 C CA . SER A 1 349 ? 7.860 4.094 -2.072 1.00 39.97 349 SER A CA 1
ATOM 2750 C C . SER A 1 349 ? 8.984 3.099 -2.380 1.00 39.97 349 SER A C 1
ATOM 2752 O O . SER A 1 349 ? 8.815 1.888 -2.226 1.00 39.97 349 SER A O 1
ATOM 2754 N N . GLU A 1 350 ? 10.146 3.598 -2.819 1.00 39.12 350 GLU A N 1
ATOM 2755 C CA . GLU A 1 350 ? 11.296 2.758 -3.208 1.00 39.12 350 GLU A CA 1
ATOM 2756 C C . GLU A 1 350 ? 12.038 2.125 -2.010 1.00 39.12 350 GLU A C 1
ATOM 2758 O O . GLU A 1 350 ? 12.819 1.188 -2.178 1.00 39.12 350 GLU A O 1
ATOM 2763 N N . SER A 1 351 ? 11.749 2.541 -0.770 1.00 41.19 351 SER A N 1
ATOM 2764 C CA . SER A 1 351 ? 12.353 1.971 0.452 1.00 41.19 351 SER A CA 1
ATOM 2765 C C . SER A 1 351 ? 11.708 0.647 0.915 1.00 41.19 351 SER A C 1
ATOM 2767 O O . SER A 1 351 ? 11.759 0.284 2.092 1.00 41.19 351 SER A O 1
ATOM 2769 N N . ALA A 1 352 ? 11.108 -0.111 -0.008 1.00 42.81 352 ALA A N 1
ATOM 2770 C CA . ALA A 1 352 ? 10.231 -1.251 0.266 1.00 42.81 352 ALA A CA 1
ATOM 2771 C C . ALA A 1 352 ? 10.804 -2.334 1.203 1.00 42.81 352 ALA A C 1
ATOM 2773 O O . ALA A 1 352 ? 10.039 -2.952 1.939 1.00 42.81 352 ALA A O 1
ATOM 2774 N N . GLY A 1 353 ? 12.121 -2.573 1.206 1.00 48.62 353 GLY A N 1
ATOM 2775 C CA . GLY A 1 353 ? 12.760 -3.571 2.078 1.00 48.62 353 GLY A CA 1
ATOM 2776 C C . GLY A 1 353 ? 12.556 -3.269 3.572 1.00 48.62 353 GLY A C 1
ATOM 2777 O O . GLY A 1 353 ? 11.859 -4.028 4.250 1.00 48.62 353 GLY A O 1
ATOM 2778 N N . PRO A 1 354 ? 13.112 -2.156 4.091 1.00 54.31 354 PRO A N 1
ATOM 2779 C CA . PRO A 1 354 ? 12.794 -1.660 5.429 1.00 54.31 354 PRO A CA 1
ATOM 2780 C C . PRO A 1 354 ? 11.300 -1.369 5.621 1.00 54.31 354 PRO A C 1
ATOM 2782 O O . PRO A 1 354 ? 10.748 -1.710 6.665 1.00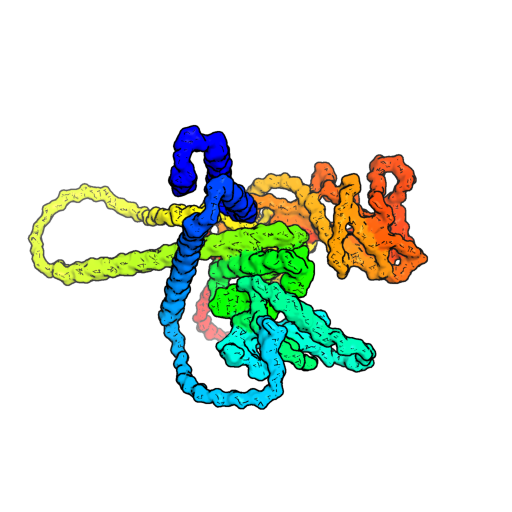 54.31 354 PRO A O 1
ATOM 2785 N N . HIS A 1 355 ? 10.625 -0.790 4.620 1.00 59.25 355 HIS A N 1
ATOM 2786 C CA . HIS A 1 355 ? 9.228 -0.369 4.755 1.00 59.25 355 HIS A CA 1
ATOM 2787 C C . HIS A 1 355 ? 8.285 -1.546 5.046 1.00 59.25 355 HIS A C 1
ATOM 2789 O O . HIS A 1 355 ? 7.509 -1.464 5.989 1.00 59.25 355 HIS A O 1
ATOM 2795 N N . VAL A 1 356 ? 8.395 -2.683 4.339 1.00 57.75 356 VAL A N 1
ATOM 2796 C CA . VAL A 1 356 ? 7.584 -3.885 4.636 1.00 57.75 356 VAL A CA 1
ATOM 2797 C C . VAL A 1 356 ? 7.835 -4.402 6.057 1.00 57.75 356 VAL A C 1
ATOM 2799 O O . VAL A 1 356 ? 6.900 -4.874 6.696 1.00 57.75 356 VAL A O 1
ATOM 2802 N N . TYR A 1 357 ? 9.057 -4.287 6.586 1.00 66.25 357 TYR A N 1
ATOM 2803 C CA . TYR A 1 357 ? 9.349 -4.685 7.966 1.00 66.25 357 TYR A CA 1
ATOM 2804 C C . TYR A 1 357 ? 8.705 -3.744 8.998 1.00 66.25 357 TYR A C 1
ATOM 2806 O O . TYR A 1 357 ? 8.112 -4.218 9.967 1.00 66.25 357 TYR A O 1
ATOM 2814 N N . TYR A 1 358 ? 8.761 -2.425 8.782 1.00 66.19 358 TYR A N 1
ATOM 2815 C CA . TYR A 1 358 ? 8.062 -1.463 9.641 1.00 66.19 358 TYR A CA 1
ATOM 2816 C C . TYR A 1 358 ? 6.540 -1.632 9.561 1.00 66.19 358 TYR A C 1
ATOM 2818 O O . TYR A 1 358 ? 5.888 -1.685 10.601 1.00 66.19 358 TYR A O 1
ATOM 2826 N N . LEU A 1 359 ? 5.991 -1.818 8.355 1.00 63.78 359 LEU A N 1
ATOM 2827 C CA . LEU A 1 359 ? 4.583 -2.157 8.132 1.00 63.78 359 LEU A CA 1
ATOM 2828 C C . LEU A 1 359 ? 4.196 -3.464 8.844 1.00 63.78 359 LEU A C 1
ATOM 2830 O O . LEU A 1 359 ? 3.144 -3.521 9.467 1.00 63.78 359 LEU A O 1
ATOM 2834 N N . LEU A 1 360 ? 5.040 -4.503 8.818 1.00 71.06 360 LEU A N 1
ATOM 2835 C CA . LEU A 1 360 ? 4.778 -5.761 9.525 1.00 71.06 360 LEU A CA 1
ATOM 2836 C C . LEU A 1 360 ? 4.648 -5.537 11.037 1.00 71.06 360 LEU A C 1
ATOM 2838 O O . LEU A 1 360 ? 3.656 -5.952 11.634 1.00 71.06 360 LEU A O 1
ATOM 2842 N N . GLN A 1 361 ? 5.632 -4.872 11.653 1.00 72.06 361 GLN A N 1
ATOM 2843 C CA . GLN A 1 361 ? 5.585 -4.558 13.086 1.00 72.06 361 GLN A CA 1
ATOM 2844 C C . GLN A 1 361 ? 4.381 -3.664 13.416 1.00 72.06 361 GLN A C 1
ATOM 2846 O O . GLN A 1 361 ? 3.743 -3.853 14.454 1.00 72.06 361 GLN A O 1
ATOM 2851 N N . ALA A 1 362 ? 4.024 -2.756 12.500 1.00 69.69 362 ALA A N 1
ATOM 2852 C CA . ALA A 1 362 ? 2.844 -1.920 12.612 1.00 69.69 362 ALA A CA 1
ATOM 2853 C C . ALA A 1 362 ? 1.549 -2.742 12.634 1.00 69.69 362 ALA A C 1
ATOM 2855 O O . ALA A 1 362 ? 0.846 -2.801 13.642 1.00 69.69 362 ALA A O 1
ATOM 2856 N N . PHE A 1 363 ? 1.248 -3.445 11.549 1.00 73.00 363 PHE A N 1
ATOM 2857 C CA . PHE A 1 363 ? 0.028 -4.234 11.439 1.00 73.00 363 PHE A CA 1
ATOM 2858 C C . PHE A 1 363 ? -0.083 -5.303 12.540 1.00 73.00 363 PHE A C 1
ATOM 2860 O O . PHE A 1 363 ? -1.181 -5.529 13.055 1.00 73.00 363 PHE A O 1
ATOM 2867 N N . LYS A 1 364 ? 1.040 -5.893 12.984 1.00 75.62 364 LYS A N 1
ATOM 2868 C CA . LYS A 1 364 ? 1.060 -6.799 14.142 1.00 75.62 364 LYS A CA 1
ATOM 2869 C C . LYS A 1 364 ? 0.609 -6.101 15.425 1.00 75.62 364 LYS A C 1
ATOM 2871 O O . LYS A 1 364 ? -0.330 -6.558 16.069 1.00 75.62 364 LYS A O 1
ATOM 2876 N N . GLY A 1 365 ? 1.254 -4.991 15.790 1.00 70.69 365 GLY A N 1
ATOM 2877 C CA . GLY A 1 365 ? 0.947 -4.282 17.032 1.00 70.69 365 GLY A CA 1
ATOM 2878 C C . GLY A 1 365 ? -0.482 -3.730 17.060 1.00 70.69 365 GLY A C 1
ATOM 2879 O O . GLY A 1 365 ? -1.151 -3.840 18.087 1.00 70.69 365 GLY A O 1
ATOM 2880 N N . LEU A 1 366 ? -0.990 -3.201 15.936 1.00 72.81 366 LEU A N 1
ATOM 2881 C CA . LEU A 1 366 ? -2.377 -2.720 15.854 1.00 72.81 366 LEU A CA 1
ATOM 2882 C C . LEU A 1 366 ? -3.384 -3.868 16.006 1.00 72.81 366 LEU A C 1
ATOM 2884 O O . LEU A 1 366 ? -4.300 -3.757 16.819 1.00 72.81 366 LEU A O 1
ATOM 2888 N N . SER A 1 367 ? -3.210 -4.967 15.262 1.00 74.50 367 SER A N 1
ATOM 2889 C CA . SER A 1 367 ? -4.143 -6.105 15.298 1.00 74.50 367 SER A CA 1
ATOM 2890 C C . SER A 1 367 ? -4.139 -6.817 16.654 1.00 74.50 367 SER A C 1
ATOM 2892 O O . SER A 1 367 ? -5.205 -7.034 17.231 1.00 74.50 367 SER A O 1
ATOM 2894 N N . GLU A 1 368 ? -2.968 -7.118 17.227 1.00 75.44 368 GLU A N 1
ATOM 2895 C CA . GLU A 1 368 ? -2.870 -7.715 18.566 1.00 75.44 368 GLU A CA 1
ATOM 2896 C C . GLU A 1 368 ? -3.403 -6.764 19.649 1.00 75.44 368 GLU A C 1
ATOM 2898 O O . GLU A 1 368 ? -4.163 -7.194 20.520 1.00 75.44 368 GLU A O 1
ATOM 2903 N N . GLY A 1 369 ? -3.062 -5.473 19.575 1.00 72.81 369 GLY A N 1
ATOM 2904 C CA . GLY A 1 369 ? -3.500 -4.453 20.527 1.00 72.81 369 GLY A CA 1
ATOM 2905 C C . GLY A 1 369 ? -5.017 -4.261 20.544 1.00 72.81 369 GLY A C 1
ATOM 2906 O O . GLY A 1 369 ? -5.639 -4.356 21.604 1.00 72.81 369 GLY A O 1
ATOM 2907 N N . LEU A 1 370 ? -5.633 -4.056 19.376 1.00 74.62 370 LEU A N 1
ATOM 2908 C CA . LEU A 1 370 ? -7.085 -3.893 19.269 1.00 74.62 370 LEU A CA 1
ATOM 2909 C C . LEU A 1 370 ? -7.838 -5.181 19.622 1.00 74.62 370 LEU A C 1
ATOM 2911 O O . LEU A 1 370 ? -8.849 -5.106 20.315 1.00 74.62 370 LEU A O 1
ATOM 2915 N N . ARG A 1 371 ? -7.337 -6.365 19.243 1.00 77.62 371 ARG A N 1
ATOM 2916 C CA . ARG A 1 371 ? -7.963 -7.644 19.625 1.00 77.62 371 ARG A CA 1
ATOM 2917 C C . ARG A 1 371 ? -7.962 -7.852 21.142 1.00 77.62 371 ARG A C 1
ATOM 2919 O O . ARG A 1 371 ? -8.976 -8.263 21.702 1.00 77.62 371 ARG A O 1
ATOM 2926 N N . LEU A 1 372 ? -6.849 -7.562 21.821 1.00 79.06 372 LEU A N 1
ATOM 2927 C CA . LEU A 1 372 ? -6.759 -7.663 23.284 1.00 79.06 372 LEU A CA 1
ATOM 2928 C C . LEU A 1 372 ? -7.657 -6.637 23.987 1.00 79.06 372 LEU A C 1
ATOM 2930 O O . LEU A 1 372 ? -8.324 -6.977 24.964 1.00 79.06 372 LEU A O 1
ATOM 2934 N N . TRP A 1 373 ? -7.717 -5.406 23.472 1.00 82.12 373 TRP A N 1
ATOM 2935 C CA . TRP A 1 373 ? -8.641 -4.383 23.959 1.00 82.12 373 TRP A CA 1
ATOM 2936 C C . TRP A 1 373 ? -10.111 -4.815 23.794 1.00 82.12 373 TRP A C 1
ATOM 2938 O O . TRP A 1 373 ? -10.863 -4.764 24.766 1.00 82.12 373 TRP A O 1
ATOM 2948 N N . LYS A 1 374 ? -10.498 -5.331 22.621 1.00 79.06 374 LYS A N 1
ATOM 2949 C CA . LYS A 1 374 ? -11.860 -5.802 22.323 1.00 79.06 374 LYS A CA 1
ATOM 2950 C C . LYS A 1 374 ? -12.284 -6.974 23.216 1.00 79.06 374 LYS A C 1
ATOM 2952 O O . LYS A 1 374 ? -13.355 -6.941 23.813 1.00 79.06 374 LYS A O 1
ATOM 2957 N N . LEU A 1 375 ? -11.406 -7.961 23.415 1.00 81.50 375 LEU A N 1
ATOM 2958 C CA . LEU A 1 375 ? -11.647 -9.055 24.366 1.00 81.50 375 LEU A CA 1
ATOM 2959 C C . LEU A 1 375 ? -11.861 -8.541 25.802 1.00 81.50 375 LEU A C 1
ATOM 2961 O O . LEU A 1 375 ? -12.701 -9.072 26.528 1.00 81.50 375 LEU A O 1
ATOM 2965 N N . SER A 1 376 ? -11.131 -7.499 26.212 1.00 77.50 376 SER A N 1
ATOM 2966 C CA . SER A 1 376 ? -11.287 -6.885 27.535 1.00 77.50 376 SER A CA 1
ATOM 2967 C C . SER A 1 376 ? -12.616 -6.134 27.682 1.00 77.50 376 SER A C 1
ATOM 2969 O O . SER A 1 376 ? -13.273 -6.280 28.716 1.00 77.50 376 SER A O 1
ATOM 2971 N N . THR A 1 377 ? -13.048 -5.373 26.670 1.00 77.25 377 THR A N 1
ATOM 2972 C CA . THR A 1 377 ? -14.331 -4.647 26.709 1.00 77.25 377 THR A CA 1
ATOM 2973 C C . THR A 1 377 ? -15.528 -5.597 26.653 1.00 77.25 377 THR A C 1
ATOM 2975 O O . THR A 1 377 ? -16.481 -5.421 27.416 1.00 77.25 377 THR A O 1
ATOM 2978 N N . ASP A 1 378 ? -15.456 -6.665 25.858 1.00 81.25 378 ASP A N 1
ATOM 2979 C CA . ASP A 1 378 ? -16.510 -7.682 25.784 1.00 81.25 378 ASP A CA 1
ATOM 2980 C C . ASP A 1 378 ? -16.647 -8.463 27.105 1.00 81.25 378 ASP A C 1
ATOM 2982 O O . ASP A 1 378 ? -17.768 -8.658 27.596 1.00 81.25 378 ASP A O 1
ATOM 2986 N N . GLN A 1 379 ? -15.530 -8.816 27.757 1.00 83.31 379 GLN A N 1
ATOM 2987 C CA . GLN A 1 379 ? -15.537 -9.404 29.105 1.00 83.31 379 GLN A CA 1
ATOM 2988 C C . GLN A 1 379 ? -16.128 -8.451 30.154 1.00 83.31 379 GLN A C 1
ATOM 2990 O O . GLN A 1 379 ? -16.976 -8.871 30.944 1.00 83.31 379 GLN A O 1
ATOM 2995 N N . ALA A 1 380 ? -15.740 -7.171 30.147 1.00 79.75 380 ALA A N 1
ATOM 2996 C CA . ALA A 1 380 ? -16.277 -6.174 31.074 1.00 79.75 380 ALA A CA 1
ATOM 2997 C C . ALA A 1 380 ? -17.791 -5.964 30.882 1.00 79.75 380 ALA A C 1
ATOM 2999 O O . ALA A 1 380 ? -18.537 -5.912 31.863 1.00 79.75 380 ALA A O 1
ATOM 3000 N N . SER A 1 381 ? -18.270 -5.921 29.632 1.00 81.69 381 SER A N 1
ATOM 3001 C CA . SER A 1 381 ? -19.705 -5.817 29.330 1.00 81.69 381 SER A CA 1
ATOM 3002 C C . SER A 1 381 ? -20.490 -7.043 29.819 1.00 81.69 381 SER A C 1
ATOM 3004 O O . SER A 1 381 ? -21.587 -6.908 30.361 1.00 81.69 381 SER A O 1
ATOM 3006 N N . SER A 1 382 ? -19.898 -8.236 29.705 1.00 84.75 382 SER A N 1
ATOM 3007 C CA . SER A 1 382 ? -20.489 -9.492 30.173 1.00 84.75 382 SER A CA 1
ATOM 3008 C C . SER A 1 382 ? -20.571 -9.537 31.701 1.00 84.75 382 SER A C 1
ATOM 3010 O O . SER A 1 382 ? -21.616 -9.878 32.253 1.00 84.75 382 SER A O 1
ATOM 3012 N N . GLN A 1 383 ? -19.512 -9.114 32.400 1.00 84.81 383 GLN A N 1
ATOM 3013 C CA . GLN A 1 383 ? -19.508 -9.007 33.863 1.00 84.81 383 GLN A CA 1
ATOM 3014 C C . GLN A 1 383 ? -20.513 -7.965 34.372 1.00 84.81 383 GLN A C 1
ATOM 3016 O O . GLN A 1 383 ? -21.219 -8.235 35.341 1.00 84.81 383 GLN A O 1
ATOM 3021 N N . SER A 1 384 ? -20.634 -6.813 33.705 1.00 85.50 384 SER A N 1
ATOM 3022 C CA . SER A 1 384 ? -21.628 -5.786 34.048 1.00 85.50 384 SER A CA 1
ATOM 3023 C C . SER A 1 384 ? -23.065 -6.299 33.887 1.00 85.50 384 SER A C 1
ATOM 3025 O O . SER A 1 384 ? -23.873 -6.119 34.797 1.00 85.50 384 SER A O 1
ATOM 3027 N N . LYS A 1 385 ? -23.377 -7.018 32.797 1.00 87.19 385 LYS A N 1
ATOM 3028 C CA . LYS A 1 385 ? -24.689 -7.668 32.609 1.00 87.19 385 LYS A CA 1
ATOM 3029 C C . LYS A 1 385 ? -24.999 -8.673 33.720 1.00 87.19 385 LYS A C 1
ATOM 3031 O O . LYS A 1 385 ? -26.099 -8.656 34.260 1.00 87.19 385 LYS A O 1
ATOM 3036 N N . VAL A 1 386 ? -24.025 -9.503 34.101 1.00 87.00 386 VAL A N 1
ATOM 3037 C CA . VAL A 1 386 ? -24.170 -10.465 35.207 1.00 87.00 386 VAL A CA 1
ATOM 3038 C C . VAL A 1 386 ? -24.375 -9.748 36.549 1.00 87.00 386 VAL A C 1
ATOM 3040 O O . VAL A 1 386 ? -25.237 -10.146 37.328 1.00 87.00 386 VAL A O 1
ATOM 3043 N N . GLN A 1 387 ? -23.649 -8.658 36.819 1.00 85.56 387 GLN A N 1
ATOM 3044 C CA . GLN A 1 387 ? -23.838 -7.853 38.032 1.00 85.56 387 GLN A CA 1
ATOM 3045 C C . GLN A 1 387 ? -25.220 -7.189 38.090 1.00 85.56 387 GLN A C 1
ATOM 3047 O O . GLN A 1 387 ? -25.860 -7.250 39.138 1.00 85.56 387 GLN A O 1
ATOM 3052 N N . HIS A 1 388 ? -25.709 -6.622 36.983 1.00 86.75 388 HIS A N 1
ATOM 3053 C CA . HIS A 1 388 ? -27.076 -6.099 36.906 1.00 86.75 388 HIS A CA 1
ATOM 3054 C C . HIS A 1 388 ? -28.114 -7.205 37.119 1.00 86.75 388 HIS A C 1
ATOM 3056 O O . HIS A 1 388 ? -29.001 -7.041 37.947 1.00 86.75 388 HIS A O 1
ATOM 3062 N N . GLN A 1 389 ? -27.943 -8.377 36.502 1.00 88.44 389 GLN A N 1
ATOM 3063 C CA . GLN A 1 389 ? -28.844 -9.513 36.709 1.00 88.44 389 GLN A CA 1
ATOM 3064 C C . GLN A 1 389 ? -28.890 -9.974 38.181 1.00 88.44 389 GLN A C 1
ATOM 3066 O O . GLN A 1 389 ? -29.965 -10.300 38.684 1.00 88.44 389 GLN A O 1
ATOM 3071 N N . TYR A 1 390 ? -27.763 -9.956 38.905 1.00 87.06 390 TYR A N 1
ATOM 3072 C CA . TYR A 1 390 ? -27.744 -10.216 40.352 1.00 87.06 390 TYR A CA 1
ATOM 3073 C C . TYR A 1 390 ? -28.375 -9.082 41.183 1.00 87.06 390 TYR A C 1
ATOM 3075 O O . TYR A 1 390 ? -29.010 -9.355 42.206 1.00 87.06 390 TYR A O 1
ATOM 3083 N N . GLN A 1 391 ? -28.240 -7.818 40.769 1.00 86.25 391 GLN A N 1
ATOM 3084 C CA . GLN A 1 391 ? -28.932 -6.693 41.412 1.00 86.25 391 GLN A CA 1
ATOM 3085 C C . GLN A 1 391 ? -30.452 -6.785 41.220 1.00 86.25 391 GLN A C 1
ATOM 3087 O O . GLN A 1 391 ? -31.188 -6.698 42.199 1.00 86.25 391 GLN A O 1
ATOM 3092 N N . ASP A 1 392 ? -30.926 -7.077 40.012 1.00 86.50 392 ASP A N 1
ATOM 3093 C CA . ASP A 1 392 ? -32.355 -7.227 39.720 1.00 86.50 392 ASP A CA 1
ATOM 3094 C C . ASP A 1 392 ? -32.957 -8.444 40.444 1.00 86.50 392 ASP A C 1
ATOM 3096 O O . ASP A 1 392 ? -34.054 -8.365 41.004 1.00 86.50 392 ASP A O 1
ATOM 3100 N N . GLN A 1 393 ? -32.222 -9.561 40.529 1.00 85.69 393 GLN A N 1
ATOM 3101 C CA . GLN A 1 393 ? -32.633 -10.728 41.320 1.00 85.69 393 GLN A CA 1
ATOM 3102 C C . GLN A 1 393 ? -32.688 -10.431 42.827 1.00 85.69 393 GLN A C 1
ATOM 3104 O O . GLN A 1 393 ? -33.643 -10.839 43.489 1.00 85.69 393 GLN A O 1
ATOM 3109 N N . SER A 1 394 ? -31.715 -9.703 43.383 1.00 81.56 394 SER A N 1
ATOM 3110 C CA . SER A 1 394 ? -31.716 -9.348 44.812 1.00 81.56 394 SER A CA 1
ATOM 3111 C C . SER A 1 394 ? -32.767 -8.287 45.168 1.00 81.56 394 SER A C 1
ATOM 3113 O O . SER A 1 394 ? -33.378 -8.370 46.239 1.00 81.56 394 SER A O 1
ATOM 3115 N N . GLN A 1 395 ? -33.081 -7.357 44.260 1.00 80.25 395 GLN A N 1
ATOM 3116 C CA . GLN A 1 395 ? -34.237 -6.461 44.394 1.00 80.25 395 GLN A CA 1
ATOM 3117 C C . GLN A 1 395 ? -35.565 -7.234 44.313 1.00 80.25 395 GLN A C 1
ATOM 3119 O O . GLN A 1 395 ? -36.451 -7.030 45.141 1.00 80.25 395 GLN A O 1
ATOM 3124 N N . SER A 1 396 ? -35.679 -8.202 43.398 1.00 78.19 396 SER A N 1
ATOM 3125 C CA . SER A 1 396 ? -36.866 -9.066 43.287 1.00 78.19 396 SER A CA 1
ATOM 3126 C C . SER A 1 396 ? -37.084 -9.931 44.540 1.00 78.19 396 SER A C 1
ATOM 3128 O O . SER A 1 396 ? -38.217 -10.111 44.994 1.00 78.19 396 SER A O 1
ATOM 3130 N N . GLN A 1 397 ? -36.007 -10.440 45.152 1.00 71.19 397 GLN A N 1
ATOM 3131 C CA . GLN A 1 397 ? -36.072 -11.205 46.406 1.00 71.19 397 GLN A CA 1
ATOM 3132 C C . GLN A 1 397 ? -36.421 -10.332 47.622 1.00 71.19 397 GLN A C 1
ATOM 3134 O O . GLN A 1 397 ? -37.188 -10.756 48.486 1.00 71.19 397 GLN A O 1
ATOM 3139 N N . SER A 1 398 ? -35.926 -9.094 47.687 1.00 68.12 398 SER A N 1
ATOM 3140 C CA . SER A 1 398 ? -36.261 -8.173 48.785 1.00 68.12 398 SER A CA 1
ATOM 3141 C C . SER A 1 398 ? -37.686 -7.604 48.676 1.00 68.12 398 SER A C 1
ATOM 3143 O O . SER A 1 398 ? -38.349 -7.442 49.702 1.00 68.12 398 SER A O 1
ATOM 3145 N N . GLN A 1 399 ? -38.224 -7.409 47.464 1.00 61.31 399 GLN A N 1
ATOM 3146 C CA . GLN A 1 399 ? -39.644 -7.075 47.269 1.00 61.31 399 GLN A CA 1
ATOM 3147 C C . GLN A 1 399 ? -40.599 -8.245 47.562 1.00 61.31 399 GLN A C 1
ATOM 3149 O O . GLN A 1 399 ? -41.725 -8.016 47.994 1.00 61.31 399 GLN A O 1
ATOM 3154 N N . SER A 1 400 ? -40.170 -9.498 47.379 1.00 56.47 400 SER A N 1
ATOM 3155 C CA . SER A 1 400 ? -41.000 -10.663 47.729 1.00 56.47 400 SER A CA 1
ATOM 3156 C C . SER A 1 400 ? -40.977 -11.002 49.227 1.00 56.47 400 SER A C 1
ATOM 3158 O O . SER A 1 400 ? -41.958 -11.541 49.737 1.00 56.47 400 SER A O 1
ATOM 3160 N N . GLN A 1 401 ? -39.935 -10.616 49.976 1.00 55.31 401 GLN A N 1
ATOM 3161 C CA . GLN A 1 401 ? -39.934 -10.736 51.442 1.00 55.31 401 GLN A CA 1
ATOM 3162 C C . GLN A 1 401 ? -40.824 -9.688 52.137 1.00 55.31 401 GLN A C 1
ATOM 3164 O O . GLN A 1 401 ? -41.489 -10.015 53.126 1.00 55.31 401 GLN A O 1
ATOM 3169 N N . SER A 1 402 ? -40.928 -8.464 51.603 1.00 53.19 402 SER A N 1
ATOM 3170 C CA . SER A 1 402 ? -41.723 -7.382 52.216 1.00 53.19 402 SER A CA 1
ATOM 3171 C C . SER A 1 402 ? -43.247 -7.598 52.199 1.00 53.19 402 SER A C 1
ATOM 3173 O O . SER A 1 402 ? -43.965 -6.882 52.892 1.00 53.19 402 SER A O 1
ATOM 3175 N N . HIS A 1 403 ? -43.754 -8.606 51.479 1.00 52.56 403 HIS A N 1
ATOM 3176 C CA . HIS A 1 403 ? -45.173 -9.001 51.486 1.00 52.56 403 HIS A CA 1
ATOM 3177 C C . HIS A 1 403 ? -45.527 -10.131 52.476 1.00 52.56 403 HIS A C 1
ATOM 3179 O O . HIS A 1 403 ? -46.669 -10.584 52.501 1.00 52.56 403 HIS A O 1
ATOM 3185 N N . SER A 1 404 ? -44.578 -10.583 53.309 1.00 49.44 404 SER A N 1
ATOM 3186 C CA . SER A 1 404 ? -44.785 -11.699 54.257 1.00 49.44 404 SER A CA 1
ATOM 3187 C C . SER A 1 404 ? -44.757 -11.331 55.748 1.00 49.44 404 SER A C 1
ATOM 3189 O O . SER A 1 404 ? -45.069 -12.177 56.585 1.00 49.44 404 SER A O 1
ATOM 3191 N N . GLN A 1 405 ? -44.437 -10.083 56.108 1.00 47.75 405 GLN A N 1
ATOM 3192 C CA . GLN A 1 405 ? -44.467 -9.611 57.500 1.00 47.75 405 GLN A CA 1
ATOM 3193 C C . GLN A 1 405 ? -45.506 -8.505 57.691 1.00 47.75 405 GLN A C 1
ATOM 3195 O O . GLN A 1 405 ? -45.217 -7.317 57.592 1.00 47.75 405 GLN A O 1
ATOM 3200 N N . GLY A 1 406 ? -46.736 -8.928 57.989 1.00 41.91 406 GLY A N 1
ATOM 3201 C CA . GLY A 1 406 ? -47.886 -8.043 58.152 1.00 41.91 406 GLY A CA 1
ATOM 3202 C C . GLY A 1 406 ? -48.866 -8.484 59.236 1.00 41.91 406 GLY A C 1
ATOM 3203 O O . GLY A 1 406 ? -50.060 -8.506 58.964 1.00 41.91 406 GLY A O 1
ATOM 3204 N N . GLN A 1 407 ? -48.392 -8.838 60.442 1.00 45.94 407 GLN A N 1
ATOM 3205 C CA . GLN A 1 407 ? -49.216 -8.876 61.668 1.00 45.94 407 GLN A CA 1
ATOM 3206 C C . GLN A 1 407 ? -48.359 -9.008 62.949 1.00 45.94 407 GLN A C 1
ATOM 3208 O O . GLN A 1 407 ? -47.990 -10.114 63.325 1.00 45.94 407 GLN A O 1
ATOM 3213 N N . HIS A 1 408 ? -48.039 -7.884 63.614 1.00 40.97 408 HIS A N 1
ATOM 3214 C CA . HIS A 1 408 ? -48.411 -7.603 65.021 1.00 40.97 408 HIS A CA 1
ATOM 3215 C C . HIS A 1 408 ? -47.782 -6.302 65.595 1.00 40.97 408 HIS A C 1
ATOM 3217 O O . HIS A 1 408 ? -46.572 -6.196 65.722 1.00 40.97 408 HIS A O 1
ATOM 3223 N N . GLN A 1 409 ? -48.671 -5.388 66.020 1.00 40.28 409 GLN A N 1
ATOM 3224 C CA . GLN A 1 409 ? -48.617 -4.459 67.178 1.00 40.28 409 GLN A CA 1
ATOM 3225 C C . GLN A 1 409 ? -47.545 -3.339 67.348 1.00 40.28 409 GLN A C 1
ATOM 3227 O O . GLN A 1 409 ? -46.344 -3.560 67.314 1.00 40.28 409 GLN A O 1
ATOM 3232 N N . HIS A 1 410 ? -48.076 -2.131 67.638 1.00 41.78 410 HIS A N 1
ATOM 3233 C CA . HIS A 1 410 ? -47.683 -1.094 68.633 1.00 41.78 410 HIS A CA 1
ATOM 3234 C C . HIS A 1 410 ? -46.488 -1.416 69.577 1.00 41.78 410 HIS A C 1
ATOM 3236 O O . HIS A 1 410 ? -46.384 -2.553 70.018 1.00 41.78 410 HIS A O 1
ATOM 3242 N N . GLN A 1 411 ? -45.628 -0.510 70.085 1.00 38.22 411 GLN A N 1
ATOM 3243 C CA . GLN A 1 411 ? -45.463 0.971 70.087 1.00 38.22 411 GLN A CA 1
ATOM 3244 C C . GLN A 1 411 ? -44.006 1.282 70.602 1.00 38.22 411 GLN A C 1
ATOM 3246 O O . GLN A 1 411 ? -43.290 0.330 70.900 1.00 38.22 411 GLN A O 1
ATOM 3251 N N . ASP A 1 412 ? -43.437 2.494 70.755 1.00 37.69 412 ASP A N 1
ATOM 3252 C CA . ASP A 1 412 ? -43.913 3.894 70.706 1.00 37.69 412 ASP A CA 1
ATOM 3253 C C . ASP A 1 412 ? -42.764 4.907 70.386 1.00 37.69 412 ASP A C 1
ATOM 3255 O O . ASP A 1 412 ? -41.617 4.515 70.194 1.00 37.69 412 ASP A O 1
ATOM 3259 N N . GLN A 1 413 ? -43.094 6.209 70.369 1.00 38.44 413 GLN A N 1
ATOM 3260 C CA . GLN A 1 413 ? -42.279 7.429 70.600 1.00 38.44 413 GLN A CA 1
ATOM 3261 C C . GLN A 1 413 ? -40.739 7.346 70.767 1.00 38.44 413 GLN A C 1
ATOM 3263 O O . GLN A 1 413 ? -40.244 6.808 71.755 1.00 38.44 413 GLN A O 1
ATOM 3268 N N . ALA A 1 414 ? -40.007 8.151 69.975 1.00 34.16 414 ALA A N 1
ATOM 3269 C CA . ALA A 1 414 ? -39.329 9.369 70.475 1.00 34.16 414 ALA A CA 1
ATOM 3270 C C . ALA A 1 414 ? -38.724 10.229 69.340 1.00 34.16 414 ALA A C 1
ATOM 3272 O O . ALA A 1 414 ? -38.277 9.722 68.314 1.00 34.16 414 ALA A O 1
ATOM 3273 N N . GLN A 1 415 ? -38.696 11.548 69.547 1.00 40.25 415 GLN A N 1
ATOM 3274 C CA . GLN A 1 415 ? -38.210 12.557 68.601 1.00 40.25 415 GLN A CA 1
ATOM 3275 C C . GLN A 1 415 ? -36.701 12.825 68.767 1.00 40.25 415 GLN A C 1
ATOM 3277 O O . GLN A 1 415 ? -36.266 13.121 69.878 1.00 40.25 415 GLN A O 1
ATOM 3282 N N . THR A 1 416 ? -35.945 12.917 67.669 1.00 32.16 416 THR A N 1
ATOM 3283 C CA . THR A 1 416 ? -34.774 13.816 67.580 1.00 32.16 416 THR A CA 1
ATOM 3284 C C . THR A 1 416 ? -34.528 14.236 66.134 1.00 32.16 416 THR A C 1
ATOM 3286 O O . THR A 1 416 ? -34.544 13.415 65.222 1.00 32.16 416 THR A O 1
ATOM 3289 N N . ALA A 1 417 ? -34.320 15.535 65.919 1.00 44.44 417 ALA A N 1
ATOM 3290 C CA . ALA A 1 417 ? -34.072 16.107 64.600 1.00 44.44 417 ALA A CA 1
ATOM 3291 C C . ALA A 1 417 ? -32.574 16.105 64.266 1.00 44.44 417 ALA A C 1
ATOM 3293 O O . ALA A 1 417 ? -31.767 16.528 65.093 1.00 44.44 417 ALA A O 1
ATOM 3294 N N . ILE A 1 418 ? -32.222 15.715 63.038 1.00 33.88 418 ILE A N 1
ATOM 3295 C CA . ILE A 1 418 ? -30.948 16.068 62.399 1.00 33.88 418 ILE A CA 1
ATOM 3296 C C . ILE A 1 418 ? -31.238 16.469 60.950 1.00 33.88 418 ILE A C 1
ATOM 3298 O O . ILE A 1 418 ? -31.723 15.663 60.157 1.00 33.88 418 ILE A O 1
ATOM 3302 N N . ASP A 1 419 ? -30.908 17.715 60.612 1.00 42.25 419 ASP A N 1
ATOM 3303 C CA . ASP A 1 419 ? -30.842 18.199 59.234 1.00 42.25 419 ASP A CA 1
ATOM 3304 C C . ASP A 1 419 ? -29.786 17.422 58.440 1.00 42.25 419 ASP A C 1
ATOM 3306 O O . ASP A 1 419 ? -28.602 17.437 58.778 1.00 42.25 419 ASP A O 1
ATOM 3310 N N . SER A 1 420 ? -30.190 16.804 57.331 1.00 32.09 420 SER A N 1
ATOM 3311 C CA . SER A 1 420 ? -29.294 16.579 56.193 1.00 32.09 420 SER A CA 1
ATOM 3312 C C . SER A 1 420 ? -30.093 16.324 54.917 1.00 32.09 420 SER A C 1
ATOM 3314 O O . SER A 1 420 ? -30.628 15.244 54.680 1.00 32.09 420 SER A O 1
ATOM 3316 N N . THR A 1 421 ? -30.157 17.337 54.056 1.00 39.06 421 THR A N 1
ATOM 3317 C CA . THR A 1 421 ? -30.574 17.167 52.664 1.00 39.06 421 THR A CA 1
ATOM 3318 C C . THR A 1 421 ? -29.559 16.276 51.938 1.00 39.06 421 THR A C 1
ATOM 3320 O O . THR A 1 421 ? -28.375 16.629 51.881 1.00 39.06 421 THR A O 1
ATOM 3323 N N . PRO A 1 422 ? -29.968 15.139 51.343 1.00 33.59 422 PRO A N 1
ATOM 3324 C CA . PRO A 1 422 ? -29.065 14.355 50.520 1.00 33.59 422 PRO A CA 1
ATOM 3325 C C . PRO A 1 422 ? -28.803 15.121 49.224 1.00 33.59 422 PRO A C 1
ATOM 3327 O O . PRO A 1 422 ? -29.633 15.185 48.316 1.00 33.59 422 PRO A O 1
ATOM 3330 N N . SER A 1 423 ? -27.616 15.717 49.137 1.00 33.66 423 SER A N 1
ATOM 3331 C CA . SER A 1 423 ? -27.055 16.156 47.866 1.00 33.66 423 SER A CA 1
ATOM 3332 C C . SER A 1 423 ? -27.003 14.949 46.929 1.00 33.66 423 SER A C 1
ATOM 3334 O O . SER A 1 423 ? -26.188 14.048 47.132 1.00 33.66 423 SER A O 1
ATOM 3336 N N . ASN A 1 424 ? -27.846 14.946 45.892 1.00 31.17 424 ASN A N 1
ATOM 3337 C CA . ASN A 1 424 ? -27.760 14.016 44.765 1.00 31.17 424 ASN A CA 1
ATOM 3338 C C . ASN A 1 424 ? -26.502 14.317 43.932 1.00 31.17 424 ASN A C 1
ATOM 3340 O O . ASN A 1 424 ? -26.562 14.710 42.766 1.00 31.17 424 ASN A O 1
ATOM 3344 N N . ARG A 1 425 ? -25.324 14.114 44.531 1.00 31.61 425 ARG A N 1
ATOM 3345 C CA . ARG A 1 425 ? -24.114 13.842 43.771 1.00 31.61 425 ARG A CA 1
ATOM 3346 C C . ARG A 1 425 ? -24.315 12.490 43.113 1.00 31.61 425 ARG A C 1
ATOM 3348 O O . ARG A 1 425 ? -24.251 11.458 43.775 1.00 31.61 425 ARG A O 1
ATOM 3355 N N . VAL A 1 426 ? -24.498 12.516 41.797 1.00 29.12 426 VAL A N 1
ATOM 3356 C CA . VAL A 1 426 ? -24.200 11.369 40.943 1.00 29.12 426 VAL A CA 1
ATOM 3357 C C . VAL A 1 426 ? -22.719 11.061 41.145 1.00 29.12 426 VAL A C 1
ATOM 3359 O O . VAL A 1 426 ? -21.847 11.678 40.534 1.00 29.12 426 VAL A O 1
ATOM 3362 N N . VAL A 1 427 ? -22.431 10.154 42.077 1.00 26.27 427 VAL A N 1
ATOM 3363 C CA . VAL A 1 427 ? -21.113 9.548 42.210 1.00 26.27 427 VAL A CA 1
ATOM 3364 C C . VAL A 1 427 ? -20.990 8.615 41.019 1.00 26.27 427 VAL A C 1
ATOM 3366 O O . VAL A 1 427 ? -21.460 7.479 41.057 1.00 26.27 427 VAL A O 1
ATOM 3369 N N . THR A 1 428 ? -20.387 9.112 39.939 1.00 30.27 428 THR A N 1
ATOM 3370 C CA . THR A 1 428 ? -19.826 8.235 38.916 1.00 30.27 428 THR A CA 1
ATOM 3371 C C . THR A 1 428 ? -18.946 7.220 39.644 1.00 30.27 428 THR A C 1
ATOM 3373 O O . THR A 1 428 ? -18.057 7.639 40.396 1.00 30.27 428 THR A O 1
ATOM 3376 N N . PRO A 1 429 ? -19.200 5.905 39.502 1.00 28.67 429 PRO A N 1
ATOM 3377 C CA . PRO A 1 429 ? -18.371 4.913 40.164 1.00 28.67 429 PRO A CA 1
ATOM 3378 C C . PRO A 1 429 ? -16.920 5.130 39.720 1.00 28.67 429 PRO A C 1
ATOM 3380 O O . PRO A 1 429 ? -16.691 5.458 38.549 1.00 28.67 429 PRO A O 1
ATOM 3383 N N . PRO A 1 430 ? -15.933 4.996 40.626 1.00 32.38 430 PRO A N 1
ATOM 3384 C CA . PRO A 1 430 ? -14.538 5.129 40.239 1.00 32.38 430 PRO A CA 1
ATOM 3385 C C . PRO A 1 430 ? -14.263 4.148 39.098 1.00 32.38 430 PRO A C 1
ATOM 3387 O O . PRO A 1 430 ? -14.602 2.968 39.223 1.00 32.38 430 PRO A O 1
ATOM 3390 N N . LEU A 1 431 ? -13.683 4.645 37.994 1.00 35.25 431 LEU A N 1
ATOM 3391 C CA . LEU A 1 431 ? -13.279 3.806 36.862 1.00 35.25 431 LEU A CA 1
ATOM 3392 C C . LEU A 1 431 ? -12.557 2.571 37.420 1.00 35.25 431 LEU A C 1
ATOM 3394 O O . LEU A 1 431 ? -11.566 2.750 38.139 1.00 35.25 431 LEU A O 1
ATOM 3398 N N . PRO A 1 432 ? -13.041 1.341 37.156 1.00 35.75 432 PRO A N 1
ATOM 3399 C CA . PRO A 1 432 ? -12.453 0.178 37.794 1.00 35.75 432 PRO A CA 1
ATOM 3400 C C . PRO A 1 432 ? -10.999 0.007 37.355 1.00 35.75 432 PRO A C 1
ATOM 3402 O O . PRO A 1 432 ? -10.566 0.533 36.328 1.00 35.75 432 PRO A O 1
ATOM 3405 N N . THR A 1 433 ? -10.236 -0.752 38.138 1.00 36.25 433 THR A N 1
ATOM 3406 C CA . THR A 1 433 ? -8.766 -0.850 38.089 1.00 36.25 433 THR A CA 1
ATOM 3407 C C . THR A 1 433 ? -8.199 -1.556 36.835 1.00 36.25 433 THR A C 1
ATOM 3409 O O . THR A 1 433 ? -7.120 -2.148 36.879 1.00 36.25 433 THR A O 1
ATOM 3412 N N . TYR A 1 434 ? -8.890 -1.484 35.695 1.00 41.19 434 TYR A N 1
ATOM 3413 C CA . TYR A 1 434 ? -8.513 -2.072 34.407 1.00 41.19 434 TYR A CA 1
ATOM 3414 C C . TYR A 1 434 ? -7.203 -1.510 33.843 1.00 41.19 434 TYR A C 1
ATOM 3416 O O . TYR A 1 434 ? -6.487 -2.230 33.154 1.00 41.19 434 TYR A O 1
ATOM 3424 N N . ALA A 1 435 ? -6.807 -0.288 34.220 1.00 40.56 435 ALA A N 1
ATOM 3425 C CA . ALA A 1 435 ? -5.510 0.294 33.856 1.00 40.56 435 ALA A CA 1
ATOM 3426 C C . ALA A 1 435 ? -4.297 -0.581 34.252 1.00 40.56 435 ALA A C 1
ATOM 3428 O O . ALA A 1 435 ? -3.243 -0.472 33.634 1.00 40.56 435 ALA A O 1
ATOM 3429 N N . LYS A 1 436 ? -4.431 -1.480 35.244 1.00 38.97 436 LYS A N 1
ATOM 3430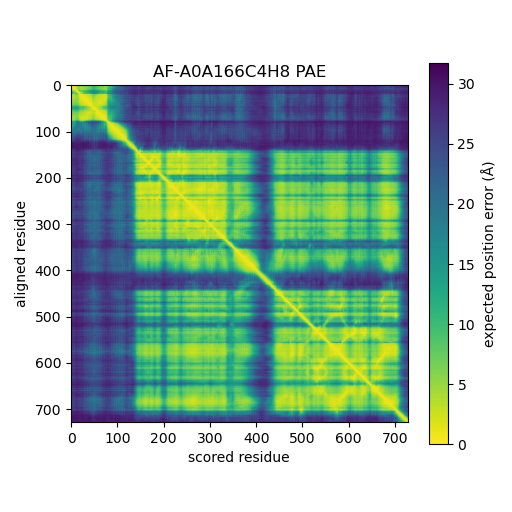 C CA . LYS A 1 436 ? -3.374 -2.444 35.610 1.00 38.97 436 LYS A CA 1
ATOM 3431 C C . LYS A 1 436 ? -3.322 -3.695 34.724 1.00 38.97 436 LYS A C 1
ATOM 3433 O O . LYS A 1 436 ? -2.310 -4.388 34.747 1.00 38.97 436 LYS A O 1
ATOM 3438 N N . PHE A 1 437 ? -4.377 -3.995 33.965 1.00 36.03 437 PHE A N 1
ATOM 3439 C CA . PHE A 1 437 ? -4.428 -5.162 33.074 1.00 36.03 437 PHE A CA 1
ATOM 3440 C C . PHE A 1 437 ? -3.752 -4.892 31.717 1.00 36.03 437 PHE A C 1
ATOM 3442 O O . PHE A 1 437 ? -3.242 -5.813 31.087 1.00 36.03 437 PHE A O 1
ATOM 3449 N N . PHE A 1 438 ? -3.650 -3.623 31.308 1.00 42.56 438 PHE A N 1
ATOM 3450 C CA . PHE A 1 438 ? -2.984 -3.172 30.076 1.00 42.56 438 PHE A CA 1
ATOM 3451 C C . PHE A 1 438 ? -1.447 -3.113 30.174 1.00 42.56 438 PHE A C 1
ATOM 3453 O O . PHE A 1 438 ? -0.805 -2.305 29.510 1.00 42.56 438 PHE A O 1
ATOM 3460 N N . ASN A 1 439 ? -0.829 -3.970 30.993 1.00 38.03 439 ASN A N 1
ATOM 3461 C CA . ASN A 1 439 ? 0.618 -3.953 31.242 1.00 38.03 439 ASN A CA 1
ATOM 3462 C C . ASN A 1 439 ? 1.447 -4.652 30.136 1.00 38.03 439 ASN A C 1
ATOM 3464 O O . ASN A 1 439 ? 2.594 -5.040 30.353 1.00 38.03 439 ASN A O 1
ATOM 3468 N N . SER A 1 440 ? 0.873 -4.816 28.939 1.00 47.31 440 SER A N 1
ATOM 3469 C CA . SER A 1 440 ? 1.632 -5.002 27.706 1.00 47.31 440 SER A CA 1
ATOM 3470 C C . SER A 1 440 ? 1.998 -3.618 27.162 1.00 47.31 440 SER A C 1
ATOM 3472 O O . SER A 1 440 ? 1.125 -2.795 26.888 1.00 47.31 440 SER A O 1
ATOM 3474 N N . ASN A 1 441 ? 3.300 -3.368 26.976 1.00 51.91 441 ASN A N 1
ATOM 3475 C CA . ASN A 1 441 ? 3.896 -2.060 26.626 1.00 51.91 441 ASN A CA 1
ATOM 3476 C C . ASN A 1 441 ? 3.359 -1.382 25.341 1.00 51.91 441 ASN A C 1
ATOM 3478 O O . ASN A 1 441 ? 3.852 -0.325 24.949 1.00 51.91 441 ASN A O 1
ATOM 3482 N N . PHE A 1 442 ? 2.421 -2.022 24.644 1.00 53.03 442 PHE A N 1
ATOM 3483 C CA . PHE A 1 442 ? 1.874 -1.587 23.372 1.00 53.03 442 PHE A CA 1
ATOM 3484 C C . PHE A 1 442 ? 0.633 -0.688 23.518 1.00 53.03 442 PHE A C 1
ATOM 3486 O O . PHE A 1 442 ? 0.538 0.331 22.843 1.00 53.03 442 PHE A O 1
ATOM 3493 N N . ILE A 1 443 ? -0.285 -1.015 24.437 1.00 52.28 443 ILE A N 1
ATOM 3494 C CA . ILE A 1 443 ? -1.505 -0.215 24.690 1.00 52.28 443 ILE A CA 1
ATOM 3495 C C . ILE A 1 443 ? -1.239 0.882 25.737 1.00 52.28 443 ILE A C 1
ATOM 3497 O O . ILE A 1 443 ? -1.890 1.925 25.733 1.00 52.28 443 ILE A O 1
ATOM 3501 N N . SER A 1 444 ? -0.233 0.695 26.599 1.00 59.22 444 SER A N 1
ATOM 3502 C CA . SER A 1 444 ? 0.173 1.674 27.619 1.00 59.22 444 SER A CA 1
ATOM 3503 C C . SER A 1 444 ? 0.723 2.993 27.053 1.00 59.22 444 SER A C 1
ATOM 3505 O O . SER A 1 444 ? 0.894 3.949 27.805 1.00 59.22 444 SER A O 1
ATOM 3507 N N . ASP A 1 445 ? 1.019 3.053 25.752 1.00 74.44 445 ASP A N 1
ATOM 3508 C CA . ASP A 1 445 ? 1.454 4.263 25.053 1.00 74.44 445 ASP A CA 1
ATOM 3509 C C . ASP A 1 445 ? 0.548 4.542 23.836 1.00 74.44 445 ASP A C 1
ATOM 3511 O O . ASP A 1 445 ? 0.874 4.165 22.703 1.00 74.44 445 ASP A O 1
ATOM 3515 N N . PRO A 1 446 ? -0.591 5.236 24.042 1.00 69.44 446 PRO A N 1
ATOM 3516 C CA . PRO A 1 446 ? -1.494 5.614 22.959 1.00 69.44 446 PRO A CA 1
ATOM 3517 C C . PRO A 1 446 ? -0.829 6.463 21.870 1.00 69.44 446 PRO A C 1
ATOM 3519 O O . PRO A 1 446 ? -1.319 6.481 20.744 1.00 69.44 446 PRO A O 1
ATOM 3522 N N . GLN A 1 447 ? 0.283 7.156 22.161 1.00 73.62 447 GLN A N 1
ATOM 3523 C CA . GLN A 1 447 ? 1.004 7.895 21.125 1.00 73.62 447 GLN A CA 1
ATOM 3524 C C . GLN A 1 447 ? 1.653 6.918 20.152 1.00 73.62 447 GLN A C 1
ATOM 3526 O O . GLN A 1 447 ? 1.428 7.052 18.956 1.00 73.62 447 GLN A O 1
ATOM 3531 N N . LYS A 1 448 ? 2.376 5.897 20.634 1.00 74.62 448 LYS A N 1
ATOM 3532 C CA . LYS A 1 448 ? 2.956 4.864 19.755 1.00 74.62 448 LYS A CA 1
ATOM 3533 C C . LYS A 1 448 ? 1.900 4.190 18.886 1.00 74.62 448 LYS A C 1
ATOM 3535 O O . LYS A 1 448 ? 2.114 4.094 17.685 1.00 74.62 448 LYS A O 1
ATOM 3540 N N . PHE A 1 449 ? 0.760 3.795 19.455 1.00 75.38 449 PHE A N 1
ATOM 3541 C CA . PHE A 1 449 ? -0.352 3.216 18.692 1.00 75.38 449 PHE A CA 1
ATOM 3542 C C . PHE A 1 449 ? -0.816 4.144 17.551 1.00 75.38 449 PHE A C 1
ATOM 3544 O O . PHE A 1 449 ? -0.835 3.736 16.390 1.00 75.38 449 PHE A O 1
ATOM 3551 N N . ILE A 1 450 ? -1.094 5.416 17.862 1.00 77.81 450 ILE A N 1
ATOM 3552 C CA . ILE A 1 450 ? -1.511 6.433 16.883 1.00 77.81 450 ILE A CA 1
ATOM 3553 C C . ILE A 1 450 ? -0.437 6.658 15.811 1.00 77.81 450 ILE A C 1
ATOM 3555 O O . ILE A 1 450 ? -0.754 6.686 14.628 1.00 77.81 450 ILE A O 1
ATOM 3559 N N . LEU A 1 451 ? 0.835 6.782 16.198 1.00 76.62 451 LEU A N 1
ATOM 3560 C CA . LEU A 1 451 ? 1.960 6.954 15.271 1.00 76.62 451 LEU A CA 1
ATOM 3561 C C . LEU A 1 451 ? 2.076 5.817 14.265 1.00 76.62 451 LEU A C 1
ATOM 3563 O O . LEU A 1 451 ? 2.386 6.032 13.096 1.00 76.62 451 LEU A O 1
ATOM 3567 N N . MET A 1 452 ? 1.819 4.607 14.734 1.00 74.81 452 MET A N 1
ATOM 3568 C CA . MET A 1 452 ? 1.928 3.405 13.937 1.00 74.81 452 MET A CA 1
ATOM 3569 C C . MET A 1 452 ? 0.744 3.267 12.970 1.00 74.81 452 MET A C 1
ATOM 3571 O O . MET A 1 452 ? 0.954 2.953 11.802 1.00 74.81 452 MET A O 1
ATOM 3575 N N . TRP A 1 453 ? -0.470 3.619 13.404 1.00 79.12 453 TRP A N 1
ATOM 3576 C CA . TRP A 1 453 ? -1.642 3.759 12.527 1.00 79.12 453 TRP A CA 1
ATOM 3577 C C . TRP A 1 453 ? -1.423 4.851 11.464 1.00 79.12 453 TRP A C 1
ATOM 3579 O O . TRP A 1 453 ? -1.623 4.635 10.274 1.00 79.12 453 TRP A O 1
ATOM 3589 N N . LEU A 1 454 ? -0.877 6.003 11.848 1.00 78.50 454 LEU A N 1
ATOM 3590 C CA . LEU A 1 454 ? -0.509 7.070 10.911 1.00 78.50 454 LEU A CA 1
ATOM 3591 C C . LEU A 1 454 ? 0.577 6.660 9.904 1.00 78.50 454 LEU A C 1
ATOM 3593 O O . LEU A 1 454 ? 0.612 7.203 8.802 1.00 78.50 454 LEU A O 1
ATOM 3597 N N . SER A 1 455 ? 1.455 5.718 10.262 1.00 72.81 455 SER A N 1
ATOM 3598 C CA . SER A 1 455 ? 2.509 5.226 9.364 1.00 72.81 455 SER A CA 1
ATOM 3599 C C . SER A 1 455 ? 1.997 4.293 8.259 1.00 72.81 455 SER A C 1
ATOM 3601 O O . SER A 1 455 ? 2.638 4.188 7.217 1.00 72.81 455 SER A O 1
ATOM 3603 N N . ILE A 1 456 ? 0.843 3.646 8.468 1.00 71.38 456 ILE A N 1
ATOM 3604 C CA . ILE A 1 456 ? 0.193 2.763 7.484 1.00 71.38 456 ILE A CA 1
ATOM 3605 C C . ILE A 1 456 ? -0.879 3.482 6.651 1.00 71.38 456 ILE A C 1
ATOM 3607 O O . ILE A 1 456 ? -1.273 2.971 5.602 1.00 71.38 456 ILE A O 1
ATOM 3611 N N . HIS A 1 457 ? -1.350 4.654 7.096 1.00 73.44 457 HIS A N 1
ATOM 3612 C CA . HIS A 1 457 ? -2.342 5.435 6.364 1.00 73.44 457 HIS A CA 1
ATOM 3613 C C . HIS A 1 457 ? -1.835 5.825 4.981 1.00 73.44 457 HIS A C 1
ATOM 3615 O O . HIS A 1 457 ? -0.751 6.395 4.816 1.00 73.44 457 HIS A O 1
ATOM 3621 N N . LEU A 1 458 ? -2.680 5.569 3.987 1.00 65.56 458 LEU A N 1
ATOM 3622 C CA . LEU A 1 458 ? -2.500 6.127 2.663 1.00 65.56 458 LEU A CA 1
ATOM 3623 C C . LEU A 1 458 ? -2.644 7.640 2.713 1.00 65.56 458 LEU A C 1
ATOM 3625 O O . LEU A 1 458 ? -3.427 8.204 3.477 1.00 65.56 458 LEU A O 1
ATOM 3629 N N . VAL A 1 459 ? -1.849 8.270 1.868 1.00 70.81 459 VAL A N 1
ATOM 3630 C CA . VAL A 1 459 ? -1.890 9.698 1.639 1.00 70.81 459 VAL A CA 1
ATOM 3631 C C . VAL A 1 459 ? -2.740 9.902 0.395 1.00 70.81 459 VAL A C 1
ATOM 3633 O O . VAL A 1 459 ? -2.355 9.476 -0.690 1.00 70.81 459 VAL A O 1
ATOM 3636 N N . GLU A 1 460 ? -3.915 10.498 0.568 1.00 79.50 460 GLU A N 1
ATOM 3637 C CA . GLU A 1 460 ? -4.775 10.892 -0.547 1.00 79.50 460 GLU A CA 1
ATOM 3638 C C . GLU A 1 460 ? -4.288 12.250 -1.110 1.00 79.50 460 GLU A C 1
ATOM 3640 O O . GLU A 1 460 ? -3.746 13.087 -0.375 1.00 79.50 460 GLU A O 1
ATOM 3645 N N . HIS A 1 461 ? -4.477 12.472 -2.414 1.00 79.31 461 HIS A N 1
ATOM 3646 C CA . HIS A 1 461 ? -4.049 13.686 -3.120 1.00 79.31 461 HIS A CA 1
ATOM 3647 C C . HIS A 1 461 ? -5.225 14.653 -3.356 1.00 79.31 461 HIS A C 1
ATOM 3649 O O . HIS A 1 461 ? -6.316 14.231 -3.742 1.00 79.31 461 HIS A O 1
ATOM 3655 N N . LEU A 1 462 ? -4.997 15.958 -3.174 1.00 80.25 462 LEU A N 1
ATOM 3656 C CA . LEU A 1 462 ? -5.901 17.012 -3.658 1.00 80.25 462 LEU A CA 1
ATOM 3657 C C . LEU A 1 462 ? -5.589 17.384 -5.111 1.00 80.25 462 LEU A C 1
ATOM 3659 O O . LEU A 1 462 ? -4.426 17.352 -5.524 1.00 80.25 462 LEU A O 1
ATOM 3663 N N . ASP A 1 463 ? -6.614 17.810 -5.855 1.00 79.25 463 ASP A N 1
ATOM 3664 C CA . ASP A 1 463 ? -6.442 18.295 -7.224 1.00 79.25 463 ASP A CA 1
ATOM 3665 C C . ASP A 1 463 ? -5.474 19.511 -7.267 1.00 79.25 463 ASP A C 1
ATOM 3667 O O . ASP A 1 463 ? -5.637 20.468 -6.497 1.00 79.25 463 ASP A O 1
ATOM 3671 N N . PRO A 1 464 ? -4.470 19.532 -8.170 1.00 81.00 464 PRO A N 1
ATOM 3672 C CA . PRO A 1 464 ? -3.526 20.645 -8.319 1.00 81.00 464 PRO A CA 1
ATOM 3673 C C . PRO A 1 464 ? -4.147 22.024 -8.606 1.00 81.00 464 PRO A C 1
ATOM 3675 O O . PRO A 1 464 ? -3.444 23.036 -8.514 1.00 81.00 464 PRO A O 1
ATOM 3678 N N . SER A 1 465 ? -5.420 22.093 -9.002 1.00 79.56 465 SER A N 1
ATOM 3679 C CA . SER A 1 465 ? -6.182 23.333 -9.186 1.00 79.56 465 SER A CA 1
ATOM 3680 C C . SER A 1 465 ? -6.599 23.974 -7.858 1.00 79.56 465 SER A C 1
ATOM 3682 O O . SER A 1 465 ? -6.434 25.188 -7.721 1.00 79.56 465 SER A O 1
ATOM 3684 N N . LEU A 1 466 ? -7.005 23.188 -6.850 1.00 78.06 466 LEU A N 1
ATOM 3685 C CA . LEU A 1 466 ? -7.332 23.680 -5.500 1.00 78.06 466 LEU A CA 1
ATOM 3686 C C . LEU A 1 466 ? -6.148 24.400 -4.849 1.00 78.06 466 LEU A C 1
ATOM 3688 O O . LEU A 1 466 ? -6.302 25.418 -4.183 1.00 78.06 466 LEU A O 1
ATOM 3692 N N . LEU A 1 467 ? -4.929 23.931 -5.105 1.00 79.44 467 LEU A N 1
ATOM 3693 C CA . LEU A 1 467 ? -3.716 24.545 -4.556 1.00 79.44 467 LEU A CA 1
ATOM 3694 C C . LEU A 1 467 ? -3.413 25.928 -5.140 1.00 79.44 467 LEU A C 1
ATOM 3696 O O . LEU A 1 467 ? -2.589 26.662 -4.597 1.00 79.44 467 LEU A O 1
ATOM 3700 N N . ARG A 1 468 ? -4.078 26.304 -6.238 1.00 77.12 468 ARG A N 1
ATOM 3701 C CA . ARG A 1 468 ? -3.950 27.631 -6.847 1.00 77.12 468 ARG A CA 1
ATOM 3702 C C . ARG A 1 468 ? -4.909 28.657 -6.240 1.00 77.12 468 ARG A C 1
ATOM 3704 O O . ARG A 1 468 ? -4.653 29.843 -6.424 1.00 77.12 468 ARG A O 1
ATOM 3711 N N . SER A 1 469 ? -5.955 28.247 -5.508 1.00 69.69 469 SER A N 1
ATOM 3712 C CA . SER A 1 469 ? -6.925 29.178 -4.896 1.00 69.69 469 SER A CA 1
ATOM 3713 C C . SER A 1 469 ? -6.411 29.875 -3.625 1.00 69.69 469 SER A C 1
ATOM 3715 O O . SER A 1 469 ? -7.080 30.762 -3.111 1.00 69.69 469 SER A O 1
ATOM 3717 N N . GLN A 1 470 ? -5.217 29.512 -3.135 1.00 64.94 470 GLN A N 1
ATOM 3718 C CA . GLN A 1 470 ? -4.625 29.932 -1.848 1.00 64.94 470 GLN A CA 1
ATOM 3719 C C . GLN A 1 470 ? -5.355 29.443 -0.580 1.00 64.94 470 GLN A C 1
ATOM 3721 O O . GLN A 1 470 ? -4.871 29.692 0.522 1.00 64.94 470 GLN A O 1
ATOM 3726 N N . GLU A 1 471 ? -6.461 28.704 -0.696 1.00 68.88 471 GLU A N 1
ATOM 3727 C CA . GLU A 1 471 ? -7.246 28.241 0.464 1.00 68.88 471 GLU A CA 1
ATOM 3728 C C . GLU A 1 471 ? -6.630 27.018 1.167 1.00 68.88 471 GLU A C 1
ATOM 3730 O O . GLU A 1 471 ? -6.865 26.789 2.356 1.00 68.88 471 GLU A O 1
ATOM 3735 N N . VAL A 1 472 ? -5.801 26.243 0.458 1.00 77.19 472 VAL A N 1
ATOM 3736 C CA . VAL A 1 472 ? -5.145 25.038 0.987 1.00 77.19 472 VAL A CA 1
ATOM 3737 C C . VAL A 1 472 ? -3.741 25.370 1.503 1.00 77.19 472 VAL A C 1
ATOM 3739 O O . VAL A 1 472 ? -2.747 25.311 0.780 1.00 77.19 472 VAL A O 1
ATOM 3742 N N . GLY A 1 473 ? -3.658 25.717 2.787 1.00 76.75 473 GLY A N 1
ATOM 3743 C CA . GLY A 1 473 ? -2.393 25.899 3.502 1.00 76.75 473 GLY A CA 1
ATOM 3744 C C . GLY A 1 473 ? -1.848 24.594 4.092 1.00 76.75 473 GLY A C 1
ATOM 3745 O O . GLY A 1 473 ? -2.604 23.683 4.443 1.00 76.75 473 GLY A O 1
ATOM 3746 N N . LEU A 1 474 ? -0.527 24.507 4.264 1.00 76.12 474 LEU A N 1
ATOM 3747 C CA . LEU A 1 474 ? 0.091 23.397 4.992 1.00 76.12 474 LEU A CA 1
ATOM 3748 C C . LEU A 1 474 ? -0.452 23.388 6.432 1.00 76.12 474 LEU A C 1
ATOM 3750 O O . LEU A 1 474 ? -0.576 24.445 7.051 1.00 76.12 474 LEU A O 1
ATOM 3754 N N . HIS A 1 475 ? -0.779 22.203 6.954 1.00 78.44 475 HIS A N 1
ATOM 3755 C CA . HIS A 1 475 ? -1.409 22.021 8.267 1.00 78.44 475 HIS A CA 1
ATOM 3756 C C . HIS A 1 475 ? -2.837 22.572 8.414 1.00 78.44 475 HIS A C 1
ATOM 3758 O O . HIS A 1 475 ? -3.338 22.667 9.539 1.00 78.44 475 HIS A O 1
ATOM 3764 N N . THR A 1 476 ? -3.510 22.937 7.319 1.00 86.38 476 THR A N 1
ATOM 3765 C CA . THR A 1 476 ? -4.942 23.239 7.396 1.00 86.38 476 THR A CA 1
ATOM 3766 C C . THR A 1 476 ? -5.741 21.969 7.687 1.00 86.38 476 THR A C 1
ATOM 3768 O O . THR A 1 476 ? -5.416 20.868 7.230 1.00 86.38 476 THR A O 1
ATOM 3771 N N . LEU A 1 477 ? -6.790 22.139 8.487 1.00 91.19 477 LEU A N 1
ATOM 3772 C CA . LEU A 1 477 ? -7.895 21.197 8.582 1.00 91.19 477 LEU A CA 1
ATOM 3773 C C . LEU A 1 477 ? -8.943 21.602 7.559 1.00 91.19 477 LEU A C 1
ATOM 3775 O O . LEU A 1 477 ? -9.137 22.795 7.317 1.00 91.19 477 LEU A O 1
ATOM 3779 N N . GLY A 1 478 ? -9.649 20.630 7.008 1.00 91.38 478 GLY A N 1
ATOM 3780 C CA . GLY A 1 478 ? -10.729 20.899 6.079 1.00 91.38 478 GLY A CA 1
ATOM 3781 C C . GLY A 1 478 ? -11.708 19.751 5.988 1.00 91.38 478 GLY A C 1
ATOM 3782 O O . GLY A 1 478 ? -11.443 18.636 6.440 1.00 91.38 478 GLY A O 1
ATOM 3783 N N . ARG A 1 479 ? -12.856 20.058 5.403 1.00 92.06 479 ARG A N 1
ATOM 3784 C CA . ARG A 1 479 ? -13.832 19.085 4.948 1.00 92.06 479 ARG A CA 1
ATOM 3785 C C . ARG A 1 479 ? -13.539 18.726 3.501 1.00 92.06 479 ARG A C 1
ATOM 3787 O O . ARG A 1 479 ? -13.300 19.612 2.679 1.00 92.06 479 ARG A O 1
ATOM 3794 N N . ILE A 1 480 ? -13.615 17.438 3.207 1.00 84.12 480 ILE A N 1
ATOM 3795 C CA . ILE A 1 480 ? -13.681 16.916 1.846 1.00 84.12 480 ILE A CA 1
ATOM 3796 C C . ILE A 1 480 ? -15.132 16.564 1.572 1.00 84.12 480 ILE A C 1
ATOM 3798 O O . ILE A 1 480 ? -15.730 15.808 2.335 1.00 84.12 480 ILE A O 1
ATOM 3802 N N . ASP A 1 481 ? -15.689 17.093 0.486 1.00 79.81 481 ASP A N 1
ATOM 3803 C CA . ASP A 1 481 ? -16.992 16.643 0.015 1.00 79.81 481 ASP A CA 1
ATOM 3804 C C . ASP A 1 481 ? -16.812 15.298 -0.716 1.00 79.81 481 ASP A C 1
ATOM 3806 O O . ASP A 1 481 ? -16.122 15.252 -1.738 1.00 79.81 481 ASP A O 1
ATOM 3810 N N . PRO A 1 482 ? -17.375 14.182 -0.216 1.00 71.44 482 PRO A N 1
ATOM 3811 C CA . PRO A 1 482 ? -17.235 12.885 -0.871 1.00 71.44 482 PRO A CA 1
ATOM 3812 C C . PRO A 1 482 ? -17.987 12.817 -2.208 1.00 71.44 482 PRO A C 1
ATOM 3814 O O . PRO A 1 482 ? -17.700 11.922 -2.999 1.00 71.44 482 PRO A O 1
ATOM 3817 N N . THR A 1 483 ? -18.925 13.738 -2.467 1.00 79.12 483 THR A N 1
ATOM 3818 C CA . THR A 1 483 ? -19.672 13.808 -3.733 1.00 79.12 483 THR A CA 1
ATOM 3819 C C . THR A 1 483 ? -18.916 14.547 -4.838 1.00 79.12 483 THR A C 1
ATOM 3821 O O . THR A 1 483 ? -19.228 14.355 -6.009 1.00 79.12 483 THR A O 1
ATOM 3824 N N . ASP A 1 484 ? -17.892 15.332 -4.483 1.00 70.25 484 ASP A N 1
ATOM 3825 C CA . ASP A 1 484 ? -17.082 16.131 -5.410 1.00 70.25 484 ASP A CA 1
ATOM 3826 C C . ASP A 1 484 ? -15.709 15.473 -5.652 1.00 70.25 484 ASP A C 1
ATOM 3828 O O . ASP A 1 484 ? -14.632 16.043 -5.434 1.00 70.25 484 ASP A O 1
ATOM 3832 N N . ARG A 1 485 ? -15.770 14.197 -6.051 1.00 66.94 485 ARG A N 1
ATOM 3833 C CA . ARG A 1 485 ? -14.627 13.400 -6.505 1.00 66.94 485 ARG A CA 1
ATOM 3834 C C . ARG A 1 485 ? -14.660 1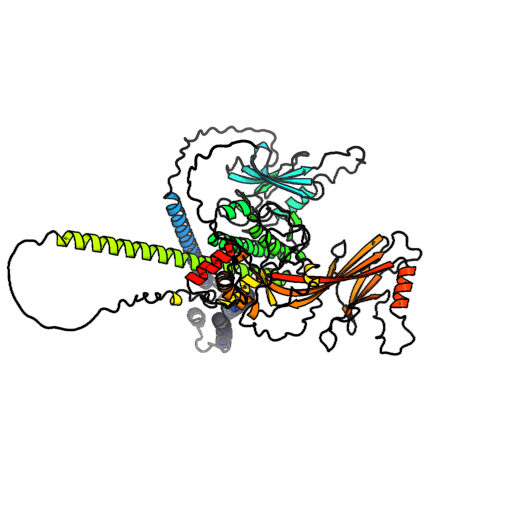3.289 -8.024 1.00 66.94 485 ARG A C 1
ATOM 3836 O O . ARG A 1 485 ? -15.669 12.919 -8.612 1.00 66.94 485 ARG A O 1
ATOM 3843 N N . THR A 1 486 ? -13.526 13.577 -8.649 1.00 68.75 486 THR A N 1
ATOM 3844 C CA . THR A 1 486 ? -13.277 13.299 -10.066 1.00 68.75 486 THR A CA 1
ATOM 3845 C C . THR A 1 486 ? -12.206 12.220 -10.195 1.00 68.75 486 THR A C 1
ATOM 3847 O O . THR A 1 486 ? -11.459 11.951 -9.252 1.00 68.75 486 THR A O 1
ATOM 3850 N N . SER A 1 487 ? -12.036 11.664 -11.396 1.00 61.22 487 SER A N 1
ATOM 3851 C CA . SER A 1 487 ? -10.932 10.743 -11.708 1.00 61.22 487 SER A CA 1
ATOM 3852 C C . SER A 1 487 ? -9.525 11.346 -11.539 1.00 61.22 487 SER A C 1
ATOM 3854 O O . SER A 1 487 ? -8.542 10.605 -11.574 1.00 61.22 487 SER A O 1
ATOM 3856 N N . VAL A 1 488 ? -9.420 12.671 -11.363 1.00 59.09 488 VAL A N 1
ATOM 3857 C CA . VAL A 1 488 ? -8.167 13.426 -11.176 1.00 59.09 488 VAL A CA 1
ATOM 3858 C C . VAL A 1 488 ? -7.913 13.760 -9.695 1.00 59.09 488 VAL A C 1
ATOM 3860 O O . VAL A 1 488 ? -6.780 14.058 -9.318 1.00 59.09 488 VAL A O 1
ATOM 3863 N N . GLY A 1 489 ? -8.934 13.654 -8.838 1.00 65.06 489 GLY A N 1
ATOM 3864 C CA . GLY A 1 489 ? -8.849 13.926 -7.405 1.00 65.06 489 GLY A CA 1
ATOM 3865 C C . GLY A 1 489 ? -10.097 14.610 -6.846 1.00 65.06 489 GLY A C 1
ATOM 3866 O O . GLY A 1 489 ? -11.127 14.736 -7.512 1.00 65.06 489 GLY A O 1
ATOM 3867 N N . ILE A 1 490 ? -9.990 15.058 -5.595 1.00 65.19 490 ILE A N 1
ATOM 3868 C CA . ILE A 1 490 ? -11.014 15.861 -4.912 1.00 65.19 490 ILE A CA 1
ATOM 3869 C C . ILE A 1 490 ? -10.946 17.305 -5.403 1.00 65.19 490 ILE A C 1
ATOM 3871 O O . ILE A 1 490 ? -9.871 17.910 -5.371 1.00 65.19 490 ILE A O 1
ATOM 3875 N N . THR A 1 491 ? -12.095 17.857 -5.793 1.00 70.62 491 THR A N 1
ATOM 3876 C CA . THR A 1 491 ? -12.211 19.193 -6.402 1.00 70.62 491 THR A CA 1
ATOM 3877 C C . THR A 1 491 ? -12.754 20.282 -5.472 1.00 70.62 491 THR A C 1
ATOM 3879 O O . THR A 1 491 ? -12.769 21.449 -5.864 1.00 70.62 491 THR A O 1
ATOM 3882 N N . ARG A 1 492 ? -13.085 19.955 -4.211 1.00 83.69 492 ARG A N 1
ATOM 3883 C CA . ARG A 1 492 ? -13.502 20.924 -3.181 1.00 83.69 492 ARG A CA 1
ATOM 3884 C C . ARG A 1 492 ? -12.872 20.662 -1.811 1.00 83.69 492 ARG A C 1
ATOM 3886 O O . ARG A 1 492 ? -12.882 19.542 -1.305 1.00 83.69 492 ARG A O 1
ATOM 3893 N N . TRP A 1 493 ? -12.383 21.734 -1.188 1.00 87.88 493 TRP A N 1
ATOM 3894 C CA . TRP A 1 493 ? -11.818 21.757 0.164 1.00 87.88 493 TRP A CA 1
ATOM 3895 C C . TRP A 1 493 ? -12.462 22.889 0.970 1.00 87.88 493 TRP A C 1
ATOM 3897 O O . TRP A 1 493 ? -12.326 24.052 0.600 1.00 87.88 493 TRP A O 1
ATOM 3907 N N . GLU A 1 494 ? -13.152 22.576 2.070 1.00 90.81 494 GLU A N 1
ATOM 3908 C CA . GLU A 1 494 ? -13.766 23.600 2.937 1.00 90.81 494 GLU A CA 1
ATOM 3909 C C . GLU A 1 494 ? -12.940 23.746 4.231 1.00 90.81 494 GLU A C 1
ATOM 3911 O O . GLU A 1 494 ? -12.993 22.850 5.077 1.00 90.81 494 GLU A O 1
ATOM 3916 N N . PRO A 1 495 ? -12.142 24.816 4.419 1.00 90.88 495 PRO A N 1
ATOM 3917 C CA . PRO A 1 495 ? -11.218 24.913 5.548 1.00 90.88 495 PRO A CA 1
ATOM 3918 C C . PRO A 1 495 ? -11.934 25.057 6.903 1.00 90.88 495 PRO A C 1
ATOM 3920 O O . PRO A 1 495 ? -12.811 25.901 7.090 1.00 90.88 495 PRO A O 1
ATOM 3923 N N . ILE A 1 496 ? -11.502 24.264 7.888 1.00 91.31 496 ILE A N 1
ATOM 3924 C CA . ILE A 1 496 ? -12.008 24.273 9.267 1.00 91.31 496 ILE A CA 1
ATOM 3925 C C . ILE A 1 496 ? -11.078 25.143 10.121 1.00 91.31 496 ILE A C 1
ATOM 3927 O O . ILE A 1 496 ? -10.022 24.705 10.583 1.00 91.31 496 ILE A O 1
ATOM 3931 N N . ASN A 1 497 ? -11.477 26.394 10.341 1.00 89.38 497 ASN A N 1
ATOM 3932 C CA . ASN A 1 497 ? -10.699 27.359 11.118 1.00 89.38 497 ASN A CA 1
ATOM 3933 C C . ASN A 1 497 ? -10.798 27.077 12.628 1.00 89.38 497 ASN A C 1
ATOM 3935 O O . ASN A 1 497 ? -11.891 26.960 13.178 1.00 89.38 497 ASN A O 1
ATOM 3939 N N . LEU A 1 498 ? -9.663 26.989 13.329 1.00 88.00 498 LEU A N 1
ATOM 3940 C CA . LEU A 1 498 ? -9.618 26.778 14.783 1.00 88.00 498 LEU A CA 1
ATOM 3941 C C . LEU A 1 498 ? -9.434 28.108 15.523 1.00 88.00 498 LEU A C 1
ATOM 3943 O O . LEU A 1 498 ? -8.490 28.836 15.220 1.00 88.00 498 LEU A O 1
ATOM 3947 N N . LYS A 1 499 ? -10.245 28.381 16.561 1.00 86.25 499 LYS A N 1
ATOM 3948 C CA . LYS A 1 499 ? -10.134 29.626 17.361 1.00 86.25 499 LYS A CA 1
ATOM 3949 C C . LYS A 1 499 ? -8.772 29.756 18.023 1.00 86.25 499 LYS A C 1
ATOM 3951 O O . LYS A 1 499 ? -8.183 30.831 18.109 1.00 86.25 499 LYS A O 1
ATOM 3956 N N . THR A 1 500 ? -8.266 28.632 18.521 1.00 82.25 500 THR A N 1
ATOM 3957 C CA . THR A 1 500 ? -6.874 28.542 18.943 1.00 82.25 500 THR A CA 1
ATOM 3958 C C . THR A 1 500 ? -6.064 28.163 17.717 1.00 82.25 500 THR A C 1
ATOM 3960 O O . THR A 1 500 ? -5.988 26.985 17.371 1.00 82.25 500 THR A O 1
ATOM 3963 N N . LYS A 1 501 ? -5.446 29.158 17.068 1.00 75.62 501 LYS A N 1
ATOM 3964 C CA . LYS A 1 501 ? -4.443 28.904 16.029 1.00 75.62 501 LYS A CA 1
ATOM 3965 C C . LYS A 1 501 ? -3.407 27.937 16.590 1.00 75.62 501 LYS A C 1
ATOM 3967 O O . LYS A 1 501 ? -2.726 28.263 17.567 1.00 75.62 501 LYS A O 1
ATOM 3972 N N . LEU A 1 502 ? -3.295 26.757 15.980 1.00 70.88 502 LEU A N 1
ATOM 3973 C CA . LEU A 1 502 ? -2.242 25.810 16.320 1.00 70.88 502 LEU A CA 1
ATOM 3974 C C . LEU A 1 502 ? -0.910 26.527 16.113 1.00 70.88 502 LEU A C 1
ATOM 3976 O O . LEU A 1 502 ? -0.577 26.928 14.998 1.00 70.88 502 LEU A O 1
ATOM 3980 N N . ARG A 1 503 ? -0.166 26.738 17.206 1.00 67.50 503 ARG A N 1
ATOM 3981 C CA . ARG A 1 503 ? 1.189 27.296 17.153 1.00 67.50 503 ARG A CA 1
ATOM 3982 C C . ARG A 1 503 ? 2.121 26.229 16.611 1.00 67.50 503 ARG A C 1
ATOM 3984 O O . ARG A 1 503 ? 2.812 25.544 17.359 1.00 67.50 503 ARG A O 1
ATOM 3991 N N . ILE A 1 504 ? 2.082 26.083 15.301 1.00 62.78 504 ILE A N 1
ATOM 3992 C CA . ILE A 1 504 ? 2.955 25.190 14.572 1.00 62.78 504 ILE A CA 1
ATOM 3993 C C . ILE A 1 504 ? 4.274 25.938 14.399 1.00 62.78 504 ILE A C 1
ATOM 3995 O O . ILE A 1 504 ? 4.270 27.016 13.798 1.00 62.78 504 ILE A O 1
ATOM 3999 N N . PRO A 1 505 ? 5.389 25.444 14.968 1.00 61.47 505 PRO A N 1
ATOM 4000 C CA . PRO A 1 505 ? 6.687 26.011 14.653 1.00 61.47 505 PRO A CA 1
ATOM 4001 C C . PRO A 1 505 ? 6.889 25.868 13.145 1.00 61.47 505 PRO A C 1
ATOM 4003 O O . PRO A 1 505 ? 6.731 24.774 12.606 1.00 61.47 505 PRO A O 1
ATOM 4006 N N . SER A 1 506 ? 7.204 26.971 12.469 1.00 60.75 506 SER A N 1
ATOM 4007 C CA . SER A 1 506 ? 7.513 26.965 11.042 1.00 60.75 506 SER A CA 1
ATOM 4008 C C . SER A 1 506 ? 8.731 26.076 10.813 1.00 60.75 506 SER A C 1
ATOM 4010 O O . SER A 1 506 ? 9.865 26.489 11.071 1.00 60.75 506 SER A O 1
ATOM 4012 N N . THR A 1 507 ? 8.503 24.842 10.379 1.00 61.69 507 THR A N 1
ATOM 4013 C CA . THR A 1 507 ? 9.588 23.947 10.004 1.00 61.69 507 THR A CA 1
ATOM 4014 C C . THR A 1 507 ? 10.187 24.397 8.679 1.00 61.69 507 THR A C 1
ATOM 4016 O O . THR A 1 507 ? 9.427 24.752 7.773 1.00 61.69 507 THR A O 1
ATOM 4019 N N . PRO A 1 508 ? 11.525 24.387 8.542 1.00 65.12 508 PRO A N 1
ATOM 4020 C CA . PRO A 1 508 ? 12.157 24.618 7.253 1.00 65.12 508 PRO A CA 1
ATOM 4021 C C . PRO A 1 508 ? 11.694 23.562 6.242 1.00 65.12 508 PRO A C 1
ATOM 4023 O O . PRO A 1 508 ? 11.317 22.451 6.618 1.00 65.12 508 PRO A O 1
ATOM 4026 N N . VAL A 1 509 ? 11.728 23.931 4.961 1.00 63.19 509 VAL A N 1
ATOM 4027 C CA . VAL A 1 509 ? 11.404 23.049 3.834 1.00 63.19 509 VAL A CA 1
ATOM 4028 C C . VAL A 1 509 ? 12.357 21.852 3.850 1.00 63.19 509 VAL A C 1
ATOM 4030 O O . VAL A 1 509 ? 13.543 22.007 3.558 1.00 63.19 509 VAL A O 1
ATOM 4033 N N . ASP A 1 510 ? 11.854 20.664 4.190 1.00 65.69 510 ASP A N 1
ATOM 4034 C CA . ASP A 1 510 ? 12.641 19.427 4.162 1.00 65.69 510 ASP A CA 1
ATOM 4035 C C . ASP A 1 510 ? 12.682 18.878 2.732 1.00 65.69 510 ASP A C 1
ATOM 4037 O O . ASP A 1 510 ? 11.898 18.015 2.328 1.00 65.69 510 ASP A O 1
ATOM 4041 N N . TYR A 1 511 ? 13.578 19.446 1.926 1.00 64.19 511 TYR A N 1
ATOM 4042 C CA . TYR A 1 511 ? 13.821 18.981 0.568 1.00 64.19 511 TYR A CA 1
ATOM 4043 C C . TYR A 1 511 ? 14.536 17.631 0.595 1.00 64.19 511 TYR A C 1
ATOM 4045 O O . TYR A 1 511 ? 15.763 17.545 0.552 1.00 64.19 511 TYR A O 1
ATOM 4053 N N . LYS A 1 512 ? 13.730 16.572 0.638 1.00 63.50 512 LYS A N 1
ATOM 4054 C CA . LYS A 1 512 ? 14.138 15.201 0.345 1.00 63.50 512 LYS A CA 1
ATOM 4055 C C . LYS A 1 512 ? 14.161 15.024 -1.177 1.00 63.50 512 LYS A C 1
ATOM 4057 O O . LYS A 1 512 ? 13.085 14.978 -1.779 1.00 63.50 512 LYS A O 1
ATOM 4062 N N . PRO A 1 513 ? 15.336 14.917 -1.829 1.00 58.91 513 PRO A N 1
ATOM 4063 C CA . PRO A 1 513 ? 15.432 14.487 -3.219 1.00 58.91 513 PRO A CA 1
ATOM 4064 C C . PRO A 1 513 ? 15.171 12.975 -3.310 1.00 58.91 513 PRO A C 1
ATOM 4066 O O . PRO A 1 513 ? 16.047 12.199 -3.694 1.00 58.91 513 PRO A O 1
ATOM 4069 N N . ASP A 1 514 ? 13.951 12.568 -2.954 1.00 56.69 514 ASP A N 1
ATOM 4070 C CA . ASP A 1 514 ? 13.404 11.249 -3.252 1.00 56.69 514 ASP A CA 1
ATOM 4071 C C . ASP A 1 514 ? 13.122 11.218 -4.762 1.00 56.69 514 ASP A C 1
ATOM 4073 O O . ASP A 1 514 ? 12.018 11.489 -5.246 1.00 56.69 514 ASP A O 1
ATOM 4077 N N . GLY A 1 515 ? 14.198 11.005 -5.522 1.00 50.72 515 GLY A N 1
ATOM 4078 C CA . GLY A 1 515 ? 14.158 10.880 -6.970 1.00 50.72 515 GLY A CA 1
ATOM 4079 C C . GLY A 1 515 ? 13.358 9.642 -7.354 1.00 50.72 515 GLY A C 1
ATOM 4080 O O . GLY A 1 515 ? 13.657 8.544 -6.899 1.00 50.72 515 GLY A O 1
ATOM 4081 N N . MET A 1 516 ? 12.345 9.834 -8.190 1.00 55.22 516 MET A N 1
ATOM 4082 C CA . MET A 1 516 ? 11.379 8.823 -8.597 1.00 55.22 516 MET A CA 1
ATOM 4083 C C . MET A 1 516 ? 11.476 8.631 -10.115 1.00 55.22 516 MET A C 1
ATOM 4085 O O . MET A 1 516 ? 11.107 9.512 -10.902 1.00 55.22 516 MET A O 1
ATOM 4089 N N . PHE A 1 517 ? 12.001 7.485 -10.546 1.00 54.66 517 PHE A N 1
ATOM 4090 C CA . PHE A 1 517 ? 12.425 7.285 -11.936 1.00 54.66 517 PHE A CA 1
ATOM 4091 C C . PHE A 1 517 ? 11.369 6.563 -12.771 1.00 54.66 517 PHE A C 1
ATOM 4093 O O . PHE A 1 517 ? 11.250 5.341 -12.751 1.00 54.66 517 PHE A O 1
ATOM 4100 N N . TRP A 1 518 ? 10.653 7.332 -13.590 1.00 49.19 518 TRP A N 1
ATOM 4101 C CA . TRP A 1 518 ? 9.653 6.829 -14.529 1.00 49.19 518 TRP A CA 1
ATOM 4102 C C . TRP A 1 518 ? 10.272 6.548 -15.902 1.00 49.19 518 TRP A C 1
ATOM 4104 O O . TRP A 1 518 ? 9.933 7.159 -16.917 1.00 49.19 518 TRP A O 1
ATOM 4114 N N . PHE A 1 519 ? 11.190 5.582 -15.953 1.00 46.97 519 PHE A N 1
ATOM 4115 C CA . PHE A 1 519 ? 11.601 5.005 -17.232 1.00 46.97 519 PHE A CA 1
ATOM 4116 C C . PHE A 1 519 ? 10.505 4.042 -17.713 1.00 46.97 519 PHE A C 1
ATOM 4118 O O . PHE A 1 519 ? 10.102 3.169 -16.945 1.00 46.97 519 PHE A O 1
ATOM 4125 N N . GLN A 1 520 ? 10.081 4.105 -18.984 1.00 51.94 520 GLN A N 1
ATOM 4126 C CA . GLN A 1 520 ? 9.054 3.203 -19.557 1.00 51.94 520 GLN A CA 1
ATOM 4127 C C . GLN A 1 520 ? 9.385 1.694 -19.443 1.00 51.94 520 GLN A C 1
ATOM 4129 O O . GLN A 1 520 ? 8.546 0.848 -19.733 1.00 51.94 520 GLN A O 1
ATOM 4134 N N . ARG A 1 521 ? 10.605 1.342 -19.014 1.00 53.06 521 ARG A N 1
ATOM 4135 C CA . ARG A 1 521 ? 11.083 -0.030 -18.769 1.00 53.06 521 ARG A CA 1
ATOM 4136 C C . ARG A 1 521 ? 11.493 -0.310 -17.309 1.00 53.06 521 ARG A C 1
ATOM 4138 O O . ARG A 1 521 ? 12.269 -1.233 -17.093 1.00 53.06 521 ARG A O 1
ATOM 4145 N N . ASN A 1 522 ? 11.041 0.481 -16.325 1.00 55.66 522 ASN A N 1
ATOM 4146 C CA . ASN A 1 522 ? 11.338 0.294 -14.886 1.00 55.66 522 ASN A CA 1
ATOM 4147 C C . ASN A 1 522 ? 12.843 0.075 -14.575 1.00 55.66 522 ASN A C 1
ATOM 4149 O O . ASN A 1 522 ? 13.221 -0.798 -13.792 1.00 55.66 522 ASN A O 1
ATOM 4153 N N . VAL A 1 523 ? 13.730 0.841 -15.218 1.00 61.91 523 VAL A N 1
ATOM 4154 C CA . VAL A 1 523 ? 15.181 0.701 -15.017 1.00 61.91 523 VAL A CA 1
ATOM 4155 C C . VAL A 1 523 ? 15.580 1.373 -13.703 1.00 61.91 523 VAL A C 1
ATOM 4157 O O . VAL A 1 523 ? 15.467 2.588 -13.576 1.00 61.91 523 VAL A O 1
ATOM 4160 N N . ASN A 1 524 ? 16.109 0.596 -12.753 1.00 63.31 524 ASN A N 1
ATOM 4161 C CA . ASN A 1 524 ? 16.731 1.125 -11.536 1.00 63.31 524 ASN A CA 1
ATOM 4162 C C . ASN A 1 524 ? 18.005 1.914 -11.896 1.00 63.31 524 ASN A C 1
ATOM 4164 O O . ASN A 1 524 ? 19.084 1.331 -12.041 1.00 63.31 524 ASN A O 1
ATOM 4168 N N . VAL A 1 525 ? 17.894 3.235 -12.047 1.00 75.94 525 VAL A N 1
ATOM 4169 C CA . VAL A 1 525 ? 19.035 4.114 -12.343 1.00 75.94 525 VAL A CA 1
ATOM 4170 C C . VAL A 1 525 ? 19.697 4.563 -11.045 1.00 75.94 525 VAL A C 1
ATOM 4172 O O . VAL A 1 525 ? 19.079 5.184 -10.185 1.00 75.94 525 VAL A O 1
ATOM 4175 N N . ARG A 1 526 ? 20.990 4.261 -10.897 1.00 81.81 526 ARG A N 1
ATOM 4176 C CA . ARG A 1 526 ? 21.749 4.610 -9.693 1.00 81.81 526 ARG A CA 1
ATOM 4177 C C . ARG A 1 526 ? 22.212 6.066 -9.740 1.00 81.81 526 ARG A C 1
ATOM 4179 O O . ARG A 1 526 ? 22.957 6.443 -10.640 1.00 81.81 526 ARG A O 1
ATOM 4186 N N . ALA A 1 527 ? 21.840 6.843 -8.726 1.00 87.38 527 ALA A N 1
ATOM 4187 C CA . ALA A 1 527 ? 22.385 8.177 -8.499 1.00 87.38 527 ALA A CA 1
ATOM 4188 C C . ALA A 1 527 ? 23.894 8.119 -8.187 1.00 87.38 527 ALA A C 1
ATOM 4190 O O . ALA A 1 527 ? 24.337 7.283 -7.393 1.00 87.38 527 ALA A O 1
ATOM 4191 N N . VAL A 1 528 ? 24.678 9.038 -8.753 1.00 90.75 528 VAL A N 1
ATOM 4192 C CA . VAL A 1 528 ? 26.096 9.252 -8.415 1.00 90.75 528 VAL A CA 1
ATOM 4193 C C . VAL A 1 528 ? 26.282 10.703 -7.960 1.00 90.75 528 VAL A C 1
ATOM 4195 O O . VAL A 1 528 ? 25.883 11.602 -8.697 1.00 90.75 528 VAL A O 1
ATOM 4198 N N . PRO A 1 529 ? 26.872 10.980 -6.785 1.00 92.69 529 PRO A N 1
ATOM 4199 C CA . PRO A 1 529 ? 27.082 12.353 -6.339 1.00 92.69 529 PRO A CA 1
ATOM 4200 C C . PRO A 1 529 ? 28.225 12.998 -7.138 1.00 92.69 529 PRO A C 1
ATOM 4202 O O . PRO A 1 529 ? 29.319 12.440 -7.236 1.00 92.69 529 PRO A O 1
ATOM 4205 N N . VAL A 1 530 ? 27.975 14.176 -7.710 1.00 93.31 530 VAL A N 1
ATOM 4206 C CA . VAL A 1 530 ? 28.938 14.963 -8.494 1.00 93.31 530 VAL A CA 1
ATOM 4207 C C . VAL A 1 530 ? 28.817 16.432 -8.078 1.00 93.31 530 VAL A C 1
ATOM 4209 O O . VAL A 1 530 ? 27.950 17.165 -8.554 1.00 93.31 530 VAL A O 1
ATOM 4212 N N . GLY A 1 531 ? 29.667 16.859 -7.141 1.00 90.44 531 GLY A N 1
ATOM 4213 C CA . GLY A 1 531 ? 29.589 18.194 -6.541 1.00 90.44 531 GLY A CA 1
ATOM 4214 C C . GLY A 1 531 ? 28.271 18.406 -5.786 1.00 90.44 531 GLY A C 1
ATOM 4215 O O . GLY A 1 531 ? 27.934 17.647 -4.878 1.00 90.44 531 GLY A O 1
ATOM 4216 N N . GLU A 1 532 ? 27.511 19.431 -6.171 1.00 88.88 532 GLU A N 1
ATOM 4217 C CA . GLU A 1 532 ? 26.198 19.751 -5.583 1.00 88.88 532 GLU A CA 1
ATOM 4218 C C . GLU A 1 532 ? 25.015 19.019 -6.242 1.00 88.88 532 GLU A C 1
ATOM 4220 O O . GLU A 1 532 ? 23.851 19.308 -5.950 1.00 88.88 532 GLU A O 1
ATOM 4225 N N . PHE A 1 533 ? 25.300 18.060 -7.126 1.00 91.19 533 PHE A N 1
ATOM 4226 C CA . PHE A 1 533 ? 24.295 17.353 -7.911 1.00 91.19 533 PHE A CA 1
ATOM 4227 C C . PHE A 1 533 ? 24.315 15.844 -7.656 1.00 91.19 533 PHE A C 1
ATOM 4229 O O . PHE A 1 533 ? 25.374 15.242 -7.482 1.00 91.19 533 PHE A O 1
ATOM 4236 N N . TRP A 1 534 ? 23.147 15.212 -7.739 1.00 91.38 534 TRP A N 1
ATOM 4237 C CA . TRP A 1 534 ? 23.037 13.796 -8.077 1.00 91.38 534 TRP A CA 1
ATOM 4238 C C . TRP A 1 534 ? 22.977 13.659 -9.595 1.00 91.38 534 TRP A C 1
ATOM 4240 O O . TRP A 1 534 ? 22.076 14.204 -10.235 1.00 91.38 534 TRP A O 1
ATOM 4250 N N . ARG A 1 535 ? 23.937 12.934 -10.172 1.00 93.25 535 ARG A N 1
ATOM 4251 C CA . ARG A 1 535 ? 23.950 12.555 -11.582 1.00 93.25 535 ARG A CA 1
ATOM 4252 C C . ARG A 1 535 ? 23.245 11.217 -11.766 1.00 93.25 535 ARG A C 1
ATOM 4254 O O . ARG A 1 535 ? 23.634 10.219 -11.162 1.00 93.25 535 ARG A O 1
ATOM 4261 N N . TYR A 1 536 ? 22.274 11.203 -12.662 1.00 91.88 536 TYR A N 1
ATOM 4262 C CA . TYR A 1 536 ? 21.615 10.019 -13.198 1.00 91.88 536 TYR A CA 1
ATOM 4263 C C . TYR A 1 536 ? 22.049 9.835 -14.646 1.00 91.88 536 TYR A C 1
ATOM 4265 O O . TYR A 1 536 ? 22.377 10.807 -15.327 1.00 91.88 536 TYR A O 1
ATOM 4273 N N . GLU A 1 537 ? 22.087 8.593 -15.106 1.00 93.38 537 GLU A N 1
ATOM 4274 C CA . GLU A 1 537 ? 22.690 8.215 -16.379 1.00 93.38 537 GLU A CA 1
ATOM 4275 C C . GLU A 1 537 ? 21.774 7.223 -17.091 1.00 93.38 537 GLU A C 1
ATOM 4277 O O . GLU A 1 537 ? 21.431 6.180 -16.535 1.00 93.38 537 GLU A O 1
ATOM 4282 N N . PHE A 1 538 ? 21.370 7.560 -18.314 1.00 91.38 538 PHE A N 1
ATOM 4283 C CA . PHE A 1 538 ? 20.390 6.798 -19.081 1.00 91.38 538 PHE A CA 1
ATOM 4284 C C . PHE A 1 538 ? 20.986 6.414 -20.438 1.00 91.38 538 PHE A C 1
ATOM 4286 O O . PHE A 1 538 ? 21.612 7.266 -21.077 1.00 91.38 538 PHE A O 1
ATOM 4293 N N . PRO A 1 539 ? 20.796 5.169 -20.913 1.00 92.00 539 PRO A N 1
ATOM 4294 C CA . PRO A 1 539 ? 21.031 4.852 -22.315 1.00 92.00 539 PRO A CA 1
ATOM 4295 C C . PRO A 1 539 ? 20.031 5.634 -23.173 1.00 92.00 539 PRO A C 1
ATOM 4297 O O . PRO A 1 539 ? 18.862 5.747 -22.803 1.00 92.00 539 PRO A O 1
ATOM 4300 N N . LEU A 1 540 ? 20.480 6.160 -24.310 1.00 90.69 540 LEU A N 1
ATOM 4301 C CA . LEU A 1 540 ? 19.644 6.955 -25.208 1.00 90.69 540 LEU A CA 1
ATOM 4302 C C . LEU A 1 540 ? 19.394 6.193 -26.515 1.00 90.69 540 LEU A C 1
ATOM 4304 O O . LEU A 1 540 ? 20.340 5.715 -27.144 1.00 90.69 540 LEU A O 1
ATOM 4308 N N . LYS A 1 541 ? 18.133 6.096 -26.947 1.00 90.94 541 LYS A N 1
ATOM 4309 C CA . LYS A 1 541 ? 17.757 5.561 -28.266 1.00 90.94 541 LYS A CA 1
ATOM 4310 C C . LYS A 1 541 ? 16.715 6.461 -28.927 1.00 90.94 541 LYS A C 1
ATOM 4312 O O . LYS A 1 541 ? 16.021 7.216 -28.253 1.00 90.94 541 LYS A O 1
ATOM 4317 N N . ALA A 1 542 ? 16.623 6.374 -30.250 1.00 91.75 542 ALA A N 1
ATOM 4318 C CA . ALA A 1 542 ? 15.588 7.059 -31.016 1.00 91.75 542 ALA A CA 1
ATOM 4319 C C . ALA A 1 542 ? 14.192 6.527 -30.644 1.00 91.75 542 ALA A C 1
ATOM 4321 O O . ALA A 1 542 ? 14.044 5.330 -30.390 1.00 91.75 542 ALA A O 1
ATOM 4322 N N . GLY A 1 543 ? 13.201 7.418 -30.582 1.00 88.94 543 GLY A N 1
ATOM 4323 C CA . GLY A 1 543 ? 11.821 7.091 -30.199 1.00 88.94 543 GLY A CA 1
ATOM 4324 C C . GLY A 1 543 ? 11.600 6.747 -28.717 1.00 88.94 543 GLY A C 1
ATOM 4325 O O . GLY A 1 543 ? 10.483 6.394 -28.346 1.00 88.94 543 GLY A O 1
ATOM 4326 N N . GLU A 1 544 ? 12.619 6.825 -27.847 1.00 86.62 544 GLU A N 1
ATOM 4327 C CA . GLU A 1 544 ? 12.433 6.612 -26.403 1.00 86.62 544 GLU A CA 1
ATOM 4328 C C . GLU A 1 544 ? 12.003 7.909 -25.686 1.00 86.62 544 GLU A C 1
ATOM 4330 O O . GLU A 1 544 ? 12.617 8.970 -25.841 1.00 86.62 544 GLU A O 1
ATOM 4335 N N . ASP A 1 545 ? 10.961 7.791 -24.854 1.00 85.31 545 ASP A N 1
ATOM 4336 C CA . ASP A 1 545 ? 10.531 8.808 -23.890 1.00 85.31 545 ASP A CA 1
ATOM 4337 C C . ASP A 1 545 ? 11.095 8.470 -22.495 1.00 85.31 545 ASP A C 1
ATOM 4339 O O . ASP A 1 545 ? 10.910 7.364 -21.974 1.00 85.31 545 ASP A O 1
ATOM 4343 N N . ILE A 1 546 ? 11.774 9.433 -21.868 1.00 81.62 546 ILE A N 1
ATOM 4344 C CA . ILE A 1 546 ? 12.424 9.309 -20.559 1.00 81.62 546 ILE A CA 1
ATOM 4345 C C . ILE A 1 546 ? 11.815 10.329 -19.595 1.00 81.62 546 ILE A C 1
ATOM 4347 O O . ILE A 1 546 ? 11.965 11.535 -19.791 1.00 81.62 546 ILE A O 1
ATOM 4351 N N . ASN A 1 547 ? 11.192 9.856 -18.512 1.00 79.38 547 ASN A N 1
ATOM 4352 C CA . ASN A 1 547 ? 10.575 10.724 -17.512 1.00 79.38 547 ASN A CA 1
ATOM 4353 C C . ASN A 1 547 ? 11.302 10.610 -16.168 1.00 79.38 547 ASN A C 1
ATOM 4355 O O . ASN A 1 547 ? 11.469 9.525 -15.611 1.00 79.38 547 ASN A O 1
ATOM 4359 N N . ILE A 1 548 ? 11.714 11.750 -15.622 1.00 77.56 548 ILE A N 1
ATOM 4360 C CA . ILE A 1 548 ? 12.301 11.857 -14.284 1.00 77.56 548 ILE A CA 1
ATOM 4361 C C . ILE A 1 548 ? 11.362 12.688 -13.431 1.00 77.56 548 ILE A C 1
ATOM 4363 O O . ILE A 1 548 ? 11.099 13.843 -13.758 1.00 77.56 548 ILE A O 1
ATOM 4367 N N . ALA A 1 549 ? 10.897 12.134 -12.318 1.00 78.56 549 ALA A N 1
ATOM 4368 C CA . ALA A 1 549 ? 10.182 12.886 -11.304 1.00 78.56 549 ALA A CA 1
ATOM 4369 C C . ALA A 1 549 ? 11.042 13.018 -10.041 1.00 78.56 549 ALA A C 1
ATOM 4371 O O . ALA A 1 549 ? 11.850 12.157 -9.711 1.00 78.56 549 ALA A O 1
ATOM 4372 N N . THR A 1 550 ? 10.850 14.101 -9.305 1.00 76.81 550 THR A N 1
ATOM 4373 C CA . THR A 1 550 ? 11.255 14.223 -7.903 1.00 76.81 550 THR A CA 1
ATOM 4374 C C . THR A 1 550 ? 10.174 15.014 -7.184 1.00 76.81 550 THR A C 1
ATOM 4376 O O . THR A 1 550 ? 9.565 15.924 -7.757 1.00 76.81 550 THR A O 1
ATOM 4379 N N . SER A 1 551 ? 9.901 14.687 -5.929 1.00 75.12 551 SER A N 1
ATOM 4380 C CA . SER A 1 551 ? 9.096 15.550 -5.063 1.00 75.12 551 SER A CA 1
ATOM 4381 C C . SER A 1 551 ? 9.974 16.587 -4.372 1.00 75.12 551 SER A C 1
ATOM 4383 O O . SER A 1 551 ? 11.148 16.354 -4.104 1.00 75.12 551 SER A O 1
ATOM 4385 N N . ALA A 1 552 ? 9.384 17.741 -4.087 1.00 74.50 552 ALA A N 1
ATOM 4386 C CA . ALA A 1 552 ? 9.968 18.792 -3.274 1.00 74.50 552 ALA A CA 1
ATOM 4387 C C . ALA A 1 552 ? 8.866 19.325 -2.355 1.00 74.50 552 ALA A C 1
ATOM 4389 O O . ALA A 1 552 ? 7.898 19.904 -2.850 1.00 74.50 552 ALA A O 1
ATOM 4390 N N . CYS A 1 553 ? 8.940 19.066 -1.051 1.00 75.50 553 CYS A N 1
ATOM 4391 C CA . CYS A 1 553 ? 7.764 19.153 -0.187 1.00 75.50 553 CYS A CA 1
ATOM 4392 C C . CYS A 1 553 ? 8.075 19.491 1.267 1.00 75.50 553 CYS A C 1
ATOM 4394 O O . CYS A 1 553 ? 9.110 19.116 1.801 1.00 75.50 553 CYS A O 1
ATOM 4396 N N . ASN A 1 554 ? 7.092 20.089 1.930 1.00 69.88 554 ASN A N 1
ATOM 4397 C CA . ASN A 1 554 ? 7.057 20.218 3.376 1.00 69.88 554 ASN A CA 1
ATOM 4398 C C . ASN A 1 554 ? 6.257 19.040 3.926 1.00 69.88 554 ASN A C 1
ATOM 4400 O O . ASN A 1 554 ? 5.043 18.984 3.728 1.00 69.88 554 ASN A O 1
ATOM 4404 N N . GLU A 1 555 ? 6.920 18.102 4.596 1.00 72.81 555 GLU A N 1
ATOM 4405 C CA . GLU A 1 555 ? 6.247 17.040 5.344 1.00 72.81 555 GLU A CA 1
ATOM 4406 C C . GLU A 1 555 ? 5.985 17.490 6.790 1.00 72.81 555 GLU A C 1
ATOM 4408 O O . GLU A 1 555 ? 6.837 18.102 7.436 1.00 72.81 555 GLU A O 1
ATOM 4413 N N . LEU A 1 556 ? 4.791 17.201 7.310 1.00 67.31 556 LEU A N 1
ATOM 4414 C CA . LEU A 1 556 ? 4.436 17.470 8.698 1.00 67.31 556 LEU A CA 1
ATOM 4415 C C . LEU A 1 556 ? 5.369 16.758 9.682 1.00 67.31 556 LEU A C 1
ATOM 4417 O O . LEU A 1 556 ? 5.609 15.556 9.578 1.00 67.31 556 LEU A O 1
ATOM 4421 N N . GLN A 1 557 ? 5.735 17.453 10.759 1.00 72.62 557 GLN A N 1
ATOM 4422 C CA . GLN A 1 557 ? 6.234 16.770 11.945 1.00 72.62 557 GLN A CA 1
ATOM 4423 C C . GLN A 1 557 ? 5.162 15.885 12.591 1.00 72.62 557 GLN A C 1
ATOM 4425 O O . GLN A 1 557 ? 4.100 16.335 13.028 1.00 72.62 557 GLN A O 1
ATOM 4430 N N . THR A 1 558 ? 5.542 14.631 12.776 1.00 78.88 558 THR A N 1
ATOM 4431 C CA . THR A 1 558 ? 4.902 13.576 13.559 1.00 78.88 558 THR A CA 1
ATOM 4432 C C . THR A 1 558 ? 3.981 14.012 14.729 1.00 78.88 558 THR A C 1
ATOM 4434 O O . THR A 1 558 ? 2.855 13.507 14.791 1.00 78.88 558 THR A O 1
ATOM 4437 N N . PRO A 1 559 ? 4.342 14.953 15.636 1.00 81.31 559 PRO A N 1
ATOM 4438 C CA . PRO A 1 559 ? 3.476 15.347 16.757 1.00 81.31 559 PRO A CA 1
ATOM 4439 C C . PRO A 1 559 ? 2.140 15.988 16.352 1.00 81.31 559 PRO A C 1
ATOM 4441 O O . PRO A 1 559 ? 1.164 15.878 17.094 1.00 81.31 559 PRO A O 1
ATOM 4444 N N . LEU A 1 560 ? 2.067 16.645 15.191 1.00 83.19 560 LEU A N 1
ATOM 4445 C CA . LEU A 1 560 ? 0.840 17.302 14.730 1.00 83.19 560 LEU A CA 1
ATOM 4446 C C . LEU A 1 560 ? -0.168 16.308 14.143 1.00 83.19 560 LEU A C 1
ATOM 4448 O O . LEU A 1 560 ? -1.365 16.491 14.350 1.00 83.19 560 LEU A O 1
ATOM 4452 N N . MET A 1 561 ? 0.288 15.212 13.521 1.00 84.38 561 MET A N 1
ATOM 4453 C CA . MET A 1 561 ? -0.623 14.118 13.171 1.00 84.38 561 MET A CA 1
ATOM 4454 C C . MET A 1 561 ? -1.189 13.488 14.452 1.00 84.38 561 MET A C 1
ATOM 4456 O O . MET A 1 561 ? -2.389 13.255 14.537 1.00 84.38 561 MET A O 1
ATOM 4460 N N . VAL A 1 562 ? -0.360 13.271 15.485 1.00 86.69 562 VAL A N 1
ATOM 4461 C CA . VAL A 1 562 ? -0.842 12.763 16.787 1.00 86.69 562 VAL A CA 1
ATOM 4462 C C . VAL A 1 562 ? -1.873 13.709 17.401 1.00 86.69 562 VAL A C 1
ATOM 4464 O O . VAL A 1 562 ? -2.878 13.242 17.931 1.00 86.69 562 VAL A O 1
ATOM 4467 N N . TYR A 1 563 ? -1.658 15.026 17.315 1.00 87.94 563 TYR A N 1
ATOM 4468 C CA . TYR A 1 563 ? -2.660 16.011 17.720 1.00 87.94 563 TYR A CA 1
ATOM 4469 C C . TYR A 1 563 ? -3.967 15.815 16.937 1.00 87.94 563 TYR A C 1
ATOM 4471 O O . TYR A 1 563 ? -5.012 15.640 17.558 1.00 87.94 563 TYR A O 1
ATOM 4479 N N . PHE A 1 564 ? -3.911 15.766 15.602 1.00 90.50 564 PHE A N 1
ATOM 4480 C CA . PHE A 1 564 ? -5.090 15.568 14.754 1.00 90.50 564 PHE A CA 1
ATOM 4481 C C . PHE A 1 564 ? -5.903 14.331 15.160 1.00 90.50 564 PHE A C 1
ATOM 4483 O O . PHE A 1 564 ? -7.080 14.470 15.481 1.00 90.50 564 PHE A O 1
ATOM 4490 N N . VAL A 1 565 ? -5.281 13.150 15.261 1.00 90.56 565 VAL A N 1
ATOM 4491 C CA . VAL A 1 565 ? -5.989 11.904 15.626 1.00 90.56 565 VAL A CA 1
ATOM 4492 C C . VAL A 1 565 ? -6.615 11.984 17.019 1.00 90.56 565 VAL A C 1
ATOM 4494 O O . VAL A 1 565 ? -7.772 11.613 17.202 1.00 90.56 565 VAL A O 1
ATOM 4497 N N . ARG A 1 566 ? -5.890 12.522 18.011 1.00 89.69 566 ARG A N 1
ATOM 4498 C CA . ARG A 1 566 ? -6.402 12.673 19.390 1.00 89.69 566 ARG A CA 1
ATOM 4499 C C . ARG A 1 566 ? -7.544 13.683 19.509 1.00 89.69 566 ARG A C 1
ATOM 4501 O O . ARG A 1 566 ? -8.236 13.683 20.525 1.00 89.69 566 ARG A O 1
ATOM 4508 N N . HIS A 1 567 ? -7.719 14.541 18.508 1.00 91.69 567 HIS A N 1
ATOM 4509 C CA . HIS A 1 567 ? -8.699 15.619 18.508 1.00 91.69 567 HIS A CA 1
ATOM 4510 C C . HIS A 1 567 ? -9.773 15.492 17.421 1.00 91.69 567 HIS A C 1
ATOM 4512 O O . HIS A 1 567 ? -10.710 16.284 17.436 1.00 91.69 567 HIS A O 1
ATOM 4518 N N . LEU A 1 568 ? -9.716 14.482 16.545 1.00 94.50 568 LEU A N 1
ATOM 4519 C CA . LEU A 1 568 ? -10.632 14.299 15.411 1.00 94.50 568 LEU A CA 1
ATOM 4520 C C . LEU A 1 568 ? -12.114 14.259 15.821 1.00 94.50 568 LEU A C 1
ATOM 4522 O O . LEU A 1 568 ? -12.943 14.963 15.248 1.00 94.50 568 LEU A O 1
ATOM 4526 N N . LEU A 1 569 ? -12.450 13.506 16.869 1.00 95.50 569 LEU A N 1
ATOM 4527 C CA . LEU A 1 569 ? -13.825 13.430 17.383 1.00 95.50 569 LEU A CA 1
ATOM 4528 C C . LEU A 1 569 ? -14.269 14.743 18.050 1.00 95.50 569 LEU A C 1
ATOM 4530 O O . LEU A 1 569 ? -15.429 15.142 17.948 1.00 95.50 569 LEU A O 1
ATOM 4534 N N . GLY A 1 570 ? -13.338 15.449 18.699 1.00 94.00 570 GLY A N 1
ATOM 4535 C CA . GLY A 1 570 ? -13.571 16.783 19.255 1.00 94.00 570 GLY A CA 1
ATOM 4536 C C . GLY A 1 570 ? -13.807 17.836 18.170 1.00 94.00 570 GLY A C 1
ATOM 4537 O O . GLY A 1 570 ? -14.706 18.661 18.309 1.00 94.00 570 GLY A O 1
ATOM 4538 N N . LEU A 1 571 ? -13.051 17.769 17.071 1.00 94.00 571 LEU A N 1
ATOM 4539 C CA . LEU A 1 571 ? -13.242 18.582 15.868 1.00 94.00 571 LEU A CA 1
ATOM 4540 C C . LEU A 1 571 ? -14.607 18.309 15.232 1.00 94.00 571 LEU A C 1
ATOM 4542 O O . LEU A 1 571 ? -15.339 19.255 14.948 1.00 94.00 571 LEU A O 1
ATOM 4546 N N . SER A 1 572 ? -14.975 17.037 15.068 1.00 95.19 572 SER A N 1
ATOM 4547 C CA . SER A 1 572 ? -16.268 16.621 14.513 1.00 95.19 572 SER A CA 1
ATOM 4548 C C . SER A 1 572 ? -17.445 17.185 15.312 1.00 95.19 572 SER A C 1
ATOM 4550 O O . SER A 1 572 ? -18.283 17.900 14.762 1.00 95.19 572 SER A O 1
ATOM 4552 N N . ARG A 1 573 ? -17.452 16.993 16.639 1.00 94.94 573 ARG A N 1
ATOM 4553 C CA . ARG A 1 573 ? -18.498 17.539 17.524 1.00 94.94 573 ARG A CA 1
ATOM 4554 C C . ARG A 1 573 ? -18.608 19.065 17.483 1.00 94.94 573 ARG A C 1
ATOM 4556 O O . ARG A 1 573 ? -19.710 19.587 17.599 1.00 94.94 573 ARG A O 1
ATOM 4563 N N . SER A 1 574 ? -17.488 19.775 17.355 1.00 93.56 574 SER A N 1
ATOM 4564 C CA . SER A 1 574 ? -17.462 21.244 17.404 1.00 93.56 574 SER A CA 1
ATOM 4565 C C . SER A 1 574 ? -17.684 21.934 16.057 1.00 93.56 574 SER A C 1
ATOM 4567 O O . SER A 1 574 ? -18.064 23.103 16.037 1.00 93.56 574 SER A O 1
ATOM 4569 N N . SER A 1 575 ? -17.422 21.248 14.944 1.00 92.56 575 SER A N 1
ATOM 4570 C CA . SER A 1 575 ? -17.682 21.750 13.586 1.00 92.56 575 SER A CA 1
ATOM 4571 C C . SER A 1 575 ? -19.049 21.329 13.043 1.00 92.56 575 SER A C 1
ATOM 4573 O O . SER A 1 575 ? -19.550 21.971 12.125 1.00 92.56 575 SER A O 1
ATOM 4575 N N . GLY A 1 576 ? -19.642 20.259 13.588 1.00 93.50 576 GLY A N 1
ATOM 4576 C CA . GLY A 1 576 ? -20.839 19.618 13.037 1.00 93.50 576 GLY A CA 1
ATOM 4577 C C . GLY A 1 576 ? -20.560 18.721 11.823 1.00 93.50 576 GLY A C 1
ATOM 4578 O O . GLY A 1 576 ? -21.499 18.196 11.231 1.00 93.50 576 GLY A O 1
ATOM 4579 N N . ILE A 1 577 ? -19.289 18.536 11.452 1.00 94.00 577 ILE A N 1
ATOM 4580 C CA . ILE A 1 577 ? -18.859 17.732 10.302 1.00 94.00 577 ILE A CA 1
ATOM 4581 C C . ILE A 1 577 ? -18.592 16.290 10.770 1.00 94.00 577 ILE A C 1
ATOM 4583 O O . ILE A 1 577 ? -17.933 16.114 11.801 1.00 94.00 577 ILE A O 1
ATOM 4587 N N . PRO A 1 578 ? -19.046 15.242 10.056 1.00 95.06 578 PRO A N 1
ATOM 4588 C CA . PRO A 1 578 ? -18.698 13.857 10.376 1.00 95.06 578 PRO A CA 1
ATOM 4589 C C . PRO A 1 578 ? -17.181 13.639 10.410 1.00 95.06 578 PRO A C 1
ATOM 4591 O O . PRO A 1 578 ? -16.458 14.113 9.539 1.00 95.06 578 PRO A O 1
ATOM 4594 N N . ALA A 1 579 ? -16.685 12.894 11.401 1.00 94.94 579 ALA A N 1
ATOM 4595 C CA . ALA A 1 579 ? -15.246 12.685 11.597 1.00 94.94 579 ALA A CA 1
ATOM 4596 C C . ALA A 1 579 ? -14.523 12.135 10.347 1.00 94.94 579 ALA A C 1
ATOM 4598 O O . ALA A 1 579 ? -13.388 12.523 10.091 1.00 94.94 579 ALA A O 1
ATOM 4599 N N . HIS A 1 580 ? -15.197 11.308 9.542 1.00 92.44 580 HIS A N 1
ATOM 4600 C CA . HIS A 1 580 ? -14.647 10.711 8.321 1.00 92.44 580 HIS A CA 1
ATOM 4601 C C . HIS A 1 580 ? -14.613 11.656 7.099 1.00 92.44 580 HIS A C 1
ATOM 4603 O O . HIS A 1 580 ? -14.000 11.330 6.079 1.00 92.44 580 HIS A O 1
ATOM 4609 N N . GLU A 1 581 ? -15.284 12.813 7.169 1.00 92.62 581 GLU A N 1
ATOM 4610 C CA . GLU A 1 581 ? -15.209 13.887 6.162 1.00 92.62 581 GLU A CA 1
ATOM 4611 C C . GLU A 1 581 ? -14.112 14.912 6.504 1.00 92.62 581 GLU A C 1
ATOM 4613 O O . GLU A 1 581 ? -13.716 15.707 5.649 1.00 92.62 581 GLU A O 1
ATOM 4618 N N . ILE A 1 582 ? -13.607 14.905 7.746 1.00 94.12 582 ILE A N 1
ATOM 4619 C CA . ILE A 1 582 ? -12.538 15.801 8.196 1.00 94.12 582 ILE A CA 1
ATOM 4620 C C . ILE A 1 582 ? -11.182 15.229 7.782 1.00 94.12 582 ILE A C 1
ATOM 4622 O O . ILE A 1 582 ? -10.796 14.126 8.170 1.00 94.12 582 ILE A O 1
ATOM 4626 N N . ALA A 1 583 ? -10.419 16.038 7.059 1.00 93.06 583 ALA A N 1
ATOM 4627 C CA . ALA A 1 583 ? -9.057 15.743 6.656 1.00 93.06 583 ALA A CA 1
ATOM 4628 C C . ALA A 1 583 ? -8.066 16.787 7.173 1.00 93.06 583 ALA A C 1
ATOM 4630 O O . ALA A 1 583 ? -8.405 17.935 7.476 1.00 93.06 583 ALA A O 1
ATOM 4631 N N . PHE A 1 584 ? -6.807 16.369 7.247 1.00 91.31 584 PHE A N 1
ATOM 4632 C CA . PHE A 1 584 ? -5.685 17.203 7.654 1.00 91.31 584 PHE A CA 1
ATOM 4633 C C . PHE A 1 584 ? -4.589 17.179 6.589 1.00 91.31 584 PHE A C 1
ATOM 4635 O O . PHE A 1 584 ? -4.131 16.102 6.197 1.00 91.31 584 PHE A O 1
ATOM 4642 N N . ILE A 1 585 ? -4.127 18.354 6.147 1.00 90.00 585 ILE A N 1
ATOM 4643 C CA . ILE A 1 585 ? -3.029 18.452 5.178 1.00 90.00 585 ILE A CA 1
ATOM 4644 C C . ILE A 1 585 ? -1.695 18.077 5.844 1.00 90.00 585 ILE A C 1
ATOM 4646 O O . ILE A 1 585 ? -1.042 18.900 6.497 1.00 90.00 585 ILE A O 1
ATOM 4650 N N . ARG A 1 586 ? -1.270 16.825 5.638 1.00 86.31 586 ARG A N 1
ATOM 4651 C CA . ARG A 1 586 ? 0.012 16.268 6.095 1.00 86.31 586 ARG A CA 1
ATOM 4652 C C . ARG A 1 586 ? 1.198 16.849 5.327 1.00 86.31 586 ARG A C 1
ATOM 4654 O O . ARG A 1 586 ? 2.281 16.971 5.889 1.00 86.31 586 ARG A O 1
ATOM 4661 N N . GLN A 1 587 ? 1.048 17.153 4.046 1.00 86.00 587 GLN A N 1
ATOM 4662 C CA . GLN A 1 587 ? 2.183 17.538 3.213 1.00 86.00 587 GLN A CA 1
ATOM 4663 C C . GLN A 1 587 ? 1.713 18.415 2.054 1.00 86.00 587 GLN A C 1
ATOM 4665 O O . GLN A 1 587 ? 0.669 18.162 1.462 1.00 86.00 587 GLN A O 1
ATOM 4670 N N . ILE A 1 588 ? 2.482 19.452 1.730 1.00 85.00 588 ILE A N 1
ATOM 4671 C CA . ILE A 1 588 ? 2.308 20.264 0.516 1.00 85.00 588 ILE A CA 1
ATOM 4672 C C . ILE A 1 588 ? 3.659 20.353 -0.172 1.00 85.00 588 ILE A C 1
ATOM 4674 O O . ILE A 1 588 ? 4.692 20.493 0.487 1.00 85.00 588 ILE A O 1
ATOM 4678 N N . GLY A 1 589 ? 3.665 20.287 -1.495 1.00 87.38 589 GLY A N 1
ATOM 4679 C CA . GLY A 1 589 ? 4.884 20.423 -2.266 1.00 87.38 589 GLY A CA 1
ATOM 4680 C C . GLY A 1 589 ? 4.640 20.628 -3.747 1.00 87.38 589 GLY A C 1
ATOM 4681 O O . GLY A 1 589 ? 3.558 21.003 -4.193 1.00 87.38 589 GLY A O 1
ATOM 4682 N N . PHE A 1 590 ? 5.686 20.352 -4.511 1.00 83.62 590 PHE A N 1
ATOM 4683 C CA . PHE A 1 590 ? 5.671 20.319 -5.959 1.00 83.62 590 PHE A CA 1
ATOM 4684 C C . PHE A 1 590 ? 6.278 19.002 -6.434 1.00 83.62 590 PHE A C 1
ATOM 4686 O O . PHE A 1 590 ? 7.408 18.671 -6.069 1.00 83.62 590 PHE A O 1
ATOM 4693 N N . HIS A 1 591 ? 5.566 18.281 -7.294 1.00 84.56 591 HIS A N 1
ATOM 4694 C CA . HIS A 1 591 ? 6.172 17.268 -8.140 1.00 84.56 591 HIS A CA 1
ATOM 4695 C C . HIS A 1 591 ? 6.893 18.007 -9.261 1.00 84.56 591 HIS A C 1
ATOM 4697 O O . HIS A 1 591 ? 6.287 18.709 -10.078 1.00 84.56 591 HIS A O 1
ATOM 4703 N N . LYS A 1 592 ? 8.214 17.896 -9.253 1.00 85.50 592 LYS A N 1
ATOM 4704 C CA . LYS A 1 592 ? 9.098 18.434 -10.272 1.00 85.50 592 LYS A CA 1
ATOM 4705 C C . LYS A 1 592 ? 9.361 17.302 -11.258 1.00 85.50 592 LYS A C 1
ATOM 4707 O O . LYS A 1 592 ? 9.971 16.300 -10.898 1.00 85.50 592 LYS A O 1
ATOM 4712 N N . ILE A 1 593 ? 8.840 17.427 -12.474 1.00 87.81 593 ILE A N 1
ATOM 4713 C CA . ILE A 1 593 ? 8.904 16.366 -13.484 1.00 87.81 593 ILE A CA 1
ATOM 4714 C C . ILE A 1 593 ? 9.643 16.904 -14.703 1.00 87.81 593 ILE A C 1
ATOM 4716 O O . ILE A 1 593 ? 9.363 18.008 -15.166 1.00 87.81 593 ILE A O 1
ATOM 4720 N N . SER A 1 594 ? 10.608 16.148 -15.208 1.00 89.56 594 SER A N 1
ATOM 4721 C CA . SER A 1 594 ? 11.286 16.410 -16.468 1.00 89.56 594 SER A CA 1
ATOM 4722 C C . SER A 1 594 ? 10.950 15.290 -17.439 1.00 89.56 594 SER A C 1
ATOM 4724 O O . SER A 1 594 ? 11.297 14.135 -17.196 1.00 89.56 594 SER A O 1
ATOM 4726 N N . PHE A 1 595 ? 10.257 15.639 -18.516 1.00 89.56 595 PHE A N 1
ATOM 4727 C CA . PHE A 1 595 ? 9.967 14.739 -19.627 1.00 89.56 595 PHE A CA 1
ATOM 4728 C C . PHE A 1 595 ? 11.003 15.010 -20.709 1.00 89.56 595 PHE A C 1
ATOM 4730 O O . PHE A 1 595 ? 11.200 16.171 -21.078 1.00 89.56 595 PHE A O 1
ATOM 4737 N N . LEU A 1 596 ? 11.650 13.968 -21.217 1.00 92.69 596 LEU A N 1
ATOM 4738 C CA . LEU A 1 596 ? 12.576 14.035 -22.338 1.00 92.69 596 LEU A CA 1
ATOM 4739 C C . LEU A 1 596 ? 12.109 13.078 -23.431 1.00 92.69 596 LEU A C 1
ATOM 4741 O O . LEU A 1 596 ? 11.882 11.903 -23.170 1.00 92.69 596 LEU A O 1
ATOM 4745 N N . ARG A 1 597 ? 11.995 13.586 -24.656 1.00 92.62 597 ARG A N 1
ATOM 4746 C CA . ARG A 1 597 ? 11.595 12.837 -25.848 1.00 92.62 597 ARG A CA 1
ATOM 4747 C C . ARG A 1 597 ? 12.689 12.910 -26.899 1.00 92.62 597 ARG A C 1
ATOM 4749 O O . ARG A 1 597 ? 13.116 14.010 -27.271 1.00 92.62 597 ARG A O 1
ATOM 4756 N N . VAL A 1 598 ? 13.078 11.750 -27.413 1.00 92.25 598 VAL A N 1
ATOM 4757 C CA . VAL A 1 598 ? 13.964 11.610 -28.572 1.00 92.25 598 VAL A CA 1
ATOM 4758 C C . VAL A 1 598 ? 13.117 11.322 -29.809 1.00 92.25 598 VAL A C 1
ATOM 4760 O O . VAL A 1 598 ? 12.301 10.406 -29.787 1.00 92.25 598 VAL A O 1
ATOM 4763 N N . VAL A 1 599 ? 13.298 12.075 -30.896 1.00 91.94 599 VAL A N 1
ATOM 4764 C CA . VAL A 1 599 ? 12.599 11.782 -32.164 1.00 91.94 599 VAL A CA 1
ATOM 4765 C C . VAL A 1 599 ? 12.977 10.403 -32.725 1.00 91.94 599 VAL A C 1
ATOM 4767 O O . VAL A 1 599 ? 14.097 9.930 -32.529 1.00 91.94 599 VAL A O 1
ATOM 4770 N N . ASP A 1 600 ? 12.062 9.777 -33.468 1.00 90.81 600 ASP A N 1
ATOM 4771 C CA . ASP A 1 600 ? 12.263 8.442 -34.064 1.00 90.81 600 ASP A CA 1
ATOM 4772 C C . ASP A 1 600 ? 13.373 8.413 -35.125 1.00 90.81 600 ASP A C 1
ATOM 4774 O O . ASP A 1 600 ? 14.049 7.404 -35.309 1.00 90.81 600 ASP A O 1
ATOM 4778 N N . ASN A 1 601 ? 13.573 9.534 -35.823 1.00 89.25 601 ASN A N 1
ATOM 4779 C CA . ASN A 1 601 ? 14.549 9.686 -36.901 1.00 89.25 601 ASN A CA 1
ATOM 4780 C C . ASN A 1 601 ? 15.448 10.907 -36.631 1.00 89.25 601 ASN A C 1
ATOM 4782 O O . ASN A 1 601 ? 15.219 11.977 -37.202 1.00 89.25 601 ASN A O 1
ATOM 4786 N N . PRO A 1 602 ? 16.439 10.795 -35.726 1.00 88.25 602 PRO A N 1
ATOM 4787 C CA . PRO A 1 602 ? 17.359 11.886 -35.430 1.00 88.25 602 PRO A CA 1
ATOM 4788 C C . PRO A 1 602 ? 18.226 12.202 -36.656 1.00 88.25 602 PRO A C 1
ATOM 4790 O O . PRO A 1 602 ? 18.725 11.310 -37.340 1.00 88.25 602 PRO A O 1
ATOM 4793 N N . THR A 1 603 ? 18.440 13.490 -36.922 1.00 83.19 603 THR A N 1
ATOM 4794 C CA . THR A 1 603 ? 19.231 13.993 -38.066 1.00 83.19 603 THR A CA 1
ATOM 4795 C C . THR A 1 603 ? 20.727 13.683 -37.960 1.00 83.19 603 THR A C 1
ATOM 4797 O O . THR A 1 603 ? 21.458 13.795 -38.941 1.00 83.19 603 THR A O 1
ATOM 4800 N N . SER A 1 604 ? 21.186 13.326 -36.761 1.00 88.75 604 SER A N 1
ATOM 4801 C CA . SER A 1 604 ? 22.582 13.102 -36.393 1.00 88.75 604 SER A CA 1
ATOM 4802 C C . SER A 1 604 ? 22.707 11.848 -35.530 1.00 88.75 604 SER A C 1
ATOM 4804 O O . SER A 1 604 ? 21.743 11.415 -34.899 1.00 88.75 604 SER A O 1
ATOM 4806 N N . LYS A 1 605 ? 23.914 11.273 -35.448 1.00 92.31 605 LYS A N 1
ATOM 4807 C CA . LYS A 1 605 ? 24.182 10.146 -34.545 1.00 92.31 605 LYS A CA 1
ATOM 4808 C C . LYS A 1 605 ? 23.951 10.584 -33.092 1.00 92.31 605 LYS A C 1
ATOM 4810 O O . LYS A 1 605 ? 24.689 11.424 -32.581 1.00 92.31 605 LYS A O 1
ATOM 4815 N N . LEU A 1 606 ? 22.961 9.983 -32.431 1.00 94.06 606 LEU A N 1
ATOM 4816 C CA . LEU A 1 606 ? 22.711 10.194 -31.006 1.00 94.06 606 LEU A CA 1
ATOM 4817 C C . LEU A 1 606 ? 23.922 9.750 -30.159 1.00 94.06 606 LEU A C 1
ATOM 4819 O O . LEU A 1 606 ? 24.581 8.761 -30.504 1.00 94.06 606 LEU A O 1
ATOM 4823 N N . PRO A 1 607 ? 24.211 10.436 -29.039 1.00 94.06 607 PRO A N 1
ATOM 4824 C CA . PRO A 1 607 ? 25.141 9.927 -28.040 1.00 94.06 607 PRO A CA 1
ATOM 4825 C C . PRO A 1 607 ? 24.566 8.660 -27.395 1.00 94.06 607 PRO A C 1
ATOM 4827 O O . PRO A 1 607 ? 23.358 8.532 -27.236 1.00 94.06 607 PRO A O 1
ATOM 4830 N N . GLU A 1 608 ? 25.429 7.733 -26.979 1.00 94.62 608 GLU A N 1
ATOM 4831 C CA . GLU A 1 608 ? 25.001 6.468 -26.353 1.00 94.62 608 GLU A CA 1
ATOM 4832 C C . GLU A 1 608 ? 24.286 6.672 -25.010 1.00 94.62 608 GLU A C 1
ATOM 4834 O O . GLU A 1 608 ? 23.524 5.811 -24.562 1.00 94.62 608 GLU A O 1
ATOM 4839 N N . ARG A 1 609 ? 24.575 7.792 -24.339 1.00 94.81 609 ARG A N 1
ATOM 4840 C CA . ARG A 1 609 ? 24.119 8.102 -22.985 1.00 94.81 609 ARG A CA 1
ATOM 4841 C C . ARG A 1 609 ? 23.738 9.564 -22.853 1.00 94.81 609 ARG A C 1
ATOM 4843 O O . ARG A 1 609 ? 24.334 10.433 -23.489 1.00 94.81 609 ARG A O 1
ATOM 4850 N N . ILE A 1 610 ? 22.793 9.812 -21.959 1.00 95.00 610 ILE A N 1
ATOM 4851 C CA . ILE A 1 610 ? 22.387 11.139 -21.514 1.00 95.00 610 ILE A CA 1
ATOM 4852 C C . ILE A 1 610 ? 22.404 11.199 -19.986 1.00 95.00 610 ILE A C 1
ATOM 4854 O O . ILE A 1 610 ? 22.195 10.185 -19.312 1.00 95.00 610 ILE A O 1
ATOM 4858 N N . TYR A 1 611 ? 22.651 12.385 -19.437 1.00 94.69 611 TYR A N 1
ATOM 4859 C CA . TYR A 1 611 ? 22.771 12.601 -18.001 1.00 94.69 611 TYR A CA 1
ATOM 4860 C C . TYR A 1 611 ? 21.712 13.580 -17.506 1.00 94.69 611 TYR A C 1
ATOM 4862 O O . TYR A 1 611 ? 21.429 14.583 -18.163 1.00 94.69 611 TYR A O 1
ATOM 4870 N N . PHE A 1 612 ? 21.166 13.312 -16.323 1.00 93.44 612 PHE A N 1
ATOM 4871 C CA . PHE A 1 612 ? 20.349 14.269 -15.582 1.00 93.44 612 PHE A CA 1
ATOM 4872 C C . PHE A 1 612 ? 21.037 14.629 -14.273 1.00 93.44 612 PHE A C 1
ATOM 4874 O O . PHE A 1 612 ? 21.458 13.745 -13.531 1.00 93.44 612 PHE A O 1
ATOM 4881 N N . PHE A 1 613 ? 21.131 15.919 -13.979 1.00 92.19 613 PHE A N 1
ATOM 4882 C CA . PHE A 1 613 ? 21.758 16.446 -12.775 1.00 92.19 613 PHE A CA 1
ATOM 4883 C C . PHE A 1 613 ? 20.702 17.113 -11.895 1.00 92.19 613 PHE A C 1
ATOM 4885 O O . PHE A 1 613 ? 20.200 18.185 -12.227 1.00 92.19 613 PHE A O 1
ATOM 4892 N N . LEU A 1 614 ? 20.382 16.485 -10.765 1.00 90.50 614 LEU A N 1
ATOM 4893 C CA . LEU A 1 614 ? 19.444 16.967 -9.749 1.00 90.50 614 LEU A CA 1
ATOM 4894 C C . LEU A 1 614 ? 20.209 17.725 -8.656 1.00 90.50 614 LEU A C 1
ATOM 4896 O O . LEU A 1 614 ? 21.077 17.129 -8.020 1.00 90.50 614 LEU A O 1
ATOM 4900 N N . ARG A 1 615 ? 19.897 19.002 -8.392 1.00 88.50 615 ARG A N 1
ATOM 4901 C CA . ARG A 1 615 ? 20.457 19.707 -7.220 1.00 88.50 615 ARG A CA 1
ATOM 4902 C C . ARG A 1 615 ? 19.852 19.107 -5.947 1.00 88.50 615 ARG A C 1
ATOM 4904 O O . ARG A 1 615 ? 18.634 18.951 -5.867 1.00 88.50 615 ARG A O 1
ATOM 4911 N N . TRP A 1 616 ? 20.694 18.760 -4.969 1.00 80.88 616 TRP A N 1
ATOM 4912 C CA . TRP A 1 616 ? 20.259 18.069 -3.742 1.00 80.88 616 TRP A CA 1
ATOM 4913 C C . TRP A 1 616 ? 20.059 18.980 -2.524 1.00 80.88 616 TRP A C 1
ATOM 4915 O O . TRP A 1 616 ? 19.483 18.540 -1.535 1.00 80.88 616 TRP A O 1
ATOM 4925 N N . LYS A 1 617 ? 20.494 20.242 -2.597 1.00 82.81 617 LYS A N 1
ATOM 4926 C CA . LYS A 1 617 ? 20.264 21.258 -1.561 1.00 82.81 617 LYS A CA 1
ATOM 4927 C C . LYS A 1 617 ? 19.193 22.258 -2.000 1.00 82.81 617 LYS A C 1
ATOM 4929 O O . LYS A 1 617 ? 19.154 22.638 -3.171 1.00 82.81 617 LYS A O 1
ATOM 4934 N N . CYS A 1 618 ? 18.403 22.742 -1.041 1.00 80.81 618 CYS A N 1
ATOM 4935 C CA . CYS A 1 618 ? 17.728 24.034 -1.170 1.00 80.81 618 CYS A CA 1
ATOM 4936 C C . CYS A 1 618 ? 18.739 25.186 -1.223 1.00 80.81 618 CYS A C 1
ATOM 4938 O O . CYS A 1 618 ? 19.891 25.047 -0.806 1.00 80.81 618 CYS A O 1
ATOM 4940 N N . ASN A 1 619 ? 18.265 26.340 -1.684 1.00 82.38 619 ASN A N 1
ATOM 4941 C CA . ASN A 1 619 ? 18.941 27.616 -1.482 1.00 82.38 619 ASN A CA 1
ATOM 4942 C C . ASN A 1 619 ? 18.965 27.972 0.025 1.00 82.38 619 ASN A C 1
ATOM 4944 O O . ASN A 1 619 ? 18.212 27.402 0.818 1.00 82.38 619 ASN A O 1
ATOM 4948 N N . GLU A 1 620 ? 19.806 28.927 0.436 1.00 83.44 620 GLU A N 1
ATOM 4949 C CA . GLU A 1 620 ? 19.972 29.308 1.856 1.00 83.44 620 GLU A CA 1
ATOM 4950 C C . GLU A 1 620 ? 18.692 29.866 2.510 1.00 83.44 620 GLU A C 1
ATOM 4952 O O . GLU A 1 620 ? 18.519 29.763 3.723 1.00 83.44 620 GLU A O 1
ATOM 4957 N N . ASP A 1 621 ? 17.767 30.406 1.713 1.00 81.38 621 ASP A N 1
ATOM 4958 C CA . ASP A 1 621 ? 16.440 30.872 2.137 1.00 81.38 621 ASP A CA 1
ATOM 4959 C C . ASP A 1 621 ? 15.395 29.739 2.255 1.00 81.38 621 ASP A C 1
ATOM 4961 O O . ASP A 1 621 ? 14.224 29.990 2.542 1.00 81.38 621 ASP A O 1
ATOM 4965 N N . GLY A 1 622 ? 15.798 28.486 2.017 1.00 77.56 622 GLY A N 1
ATOM 4966 C CA . GLY A 1 622 ? 14.920 27.316 1.977 1.00 77.56 622 GLY A CA 1
ATOM 4967 C C . GLY A 1 622 ? 14.114 27.178 0.680 1.00 77.56 622 GLY A C 1
ATOM 4968 O O . GLY A 1 622 ? 13.359 26.213 0.542 1.00 77.56 622 GLY A O 1
ATOM 4969 N N . SER A 1 623 ? 14.265 28.097 -0.280 1.00 81.38 623 SER A N 1
ATOM 4970 C CA . SER A 1 623 ? 13.607 27.987 -1.581 1.00 81.38 623 SER A CA 1
ATOM 4971 C C . SER A 1 623 ? 14.226 26.874 -2.429 1.00 81.38 623 SER A C 1
ATOM 4973 O O . SER A 1 623 ? 15.393 26.494 -2.284 1.00 81.38 623 SER A O 1
ATOM 4975 N N . LEU A 1 624 ? 13.416 26.324 -3.334 1.00 78.69 624 LEU A N 1
ATOM 4976 C CA . LEU A 1 624 ? 13.866 25.267 -4.229 1.00 78.69 624 LEU A CA 1
ATOM 4977 C C . LEU A 1 624 ? 14.825 25.833 -5.284 1.00 78.69 624 LEU A C 1
ATOM 4979 O O . LEU A 1 624 ? 14.532 26.889 -5.855 1.00 78.69 624 LEU A O 1
ATOM 4983 N N . PRO A 1 625 ? 15.919 25.122 -5.613 1.00 81.06 625 PRO A N 1
ATOM 4984 C CA . PRO A 1 625 ? 16.802 25.531 -6.693 1.00 81.06 625 PRO A CA 1
ATOM 4985 C C . PRO A 1 625 ? 16.019 25.677 -8.004 1.00 81.06 625 PRO A C 1
ATOM 4987 O O . PRO A 1 625 ? 15.171 24.845 -8.343 1.00 81.06 625 PRO A O 1
ATOM 4990 N N . SER A 1 626 ? 16.313 26.740 -8.753 1.00 82.94 626 SER A N 1
ATOM 4991 C CA . SER A 1 626 ? 15.701 27.027 -10.050 1.00 82.94 626 SER A CA 1
ATOM 4992 C C . SER A 1 626 ? 16.802 27.232 -11.100 1.00 82.94 626 SER A C 1
ATOM 4994 O O . SER A 1 626 ? 17.513 28.233 -11.023 1.00 82.94 626 SER A O 1
ATOM 4996 N N . PRO A 1 627 ? 16.978 26.309 -12.065 1.00 83.25 627 PRO A N 1
ATOM 4997 C CA . PRO A 1 627 ? 16.251 25.048 -12.221 1.00 83.25 627 PRO A CA 1
ATOM 4998 C C . PRO A 1 627 ? 16.624 24.010 -11.144 1.00 83.25 627 PRO A C 1
ATOM 5000 O O . PRO A 1 627 ? 17.753 23.967 -10.655 1.00 83.25 627 PRO A O 1
ATOM 5003 N N . TRP A 1 628 ? 15.670 23.136 -10.811 1.00 86.75 628 TRP A N 1
ATOM 5004 C CA . TRP A 1 628 ? 15.839 22.072 -9.807 1.00 86.75 628 TRP A CA 1
ATOM 5005 C C . TRP A 1 628 ? 16.769 20.947 -10.287 1.00 86.75 628 TRP A C 1
ATOM 5007 O O . TRP A 1 628 ? 17.460 20.304 -9.499 1.00 86.75 628 TRP A O 1
ATOM 5017 N N . GLY A 1 629 ? 16.830 20.753 -11.602 1.00 90.25 629 GLY A N 1
ATOM 5018 C CA . GLY A 1 629 ? 17.796 19.900 -12.270 1.00 90.25 629 GLY A CA 1
ATOM 5019 C C . GLY A 1 629 ? 17.901 20.240 -13.753 1.00 90.25 629 GLY A C 1
ATOM 5020 O O . GLY A 1 629 ? 17.148 21.072 -14.261 1.00 90.25 629 GLY A O 1
ATOM 5021 N N . HIS A 1 630 ? 18.849 19.620 -14.448 1.00 91.88 630 HIS A N 1
ATOM 5022 C CA . HIS A 1 630 ? 19.074 19.840 -15.876 1.00 91.88 630 HIS A CA 1
ATOM 5023 C C . HIS A 1 630 ? 19.518 18.561 -16.592 1.00 91.88 630 HIS A C 1
ATOM 5025 O O . HIS A 1 630 ? 20.161 17.694 -16.001 1.00 91.88 630 HIS A O 1
ATOM 5031 N N . TRP A 1 631 ? 19.196 18.469 -17.881 1.00 93.88 631 TRP A N 1
ATOM 5032 C CA . TRP A 1 631 ? 19.755 17.460 -18.778 1.00 93.88 631 TRP A CA 1
ATOM 5033 C C . TRP A 1 631 ? 21.090 17.933 -19.354 1.00 93.88 631 TRP A C 1
ATOM 5035 O O . TRP A 1 631 ? 21.276 19.128 -19.577 1.00 93.88 631 TRP A O 1
ATOM 5045 N N . SER A 1 632 ? 21.998 16.995 -19.610 1.00 94.38 632 SER A N 1
ATOM 5046 C CA . SER A 1 632 ? 23.305 17.244 -20.218 1.00 94.38 632 SER A CA 1
ATOM 5047 C C . SER A 1 632 ? 23.744 16.043 -21.057 1.00 94.38 632 SER A C 1
ATOM 5049 O O . SER A 1 632 ? 23.462 14.889 -20.728 1.00 94.38 632 SER A O 1
ATOM 5051 N N . LEU A 1 633 ? 24.479 16.317 -22.134 1.00 93.75 633 LEU A N 1
ATOM 5052 C CA . LEU A 1 633 ? 25.157 15.301 -22.949 1.00 93.75 633 LEU A CA 1
ATOM 5053 C C . LEU A 1 633 ? 26.532 14.911 -22.371 1.00 93.75 633 LEU A C 1
ATOM 5055 O O . LEU A 1 633 ? 27.164 13.966 -22.841 1.00 93.75 633 LEU A O 1
ATOM 5059 N N . HIS A 1 634 ? 26.999 15.629 -21.348 1.00 93.44 634 HIS A N 1
ATOM 5060 C CA . HIS A 1 634 ? 28.297 15.436 -20.709 1.00 93.44 634 HIS A CA 1
ATOM 5061 C C . HIS A 1 634 ? 28.144 14.801 -19.324 1.00 93.44 634 HIS A C 1
ATOM 5063 O O . HIS A 1 634 ? 27.219 15.106 -18.575 1.00 93.44 634 HIS A O 1
ATOM 5069 N N . SER A 1 635 ? 29.100 13.946 -18.954 1.00 94.38 635 SER A N 1
ATOM 5070 C CA . SER A 1 635 ? 29.114 13.240 -17.664 1.00 94.38 635 SER A CA 1
ATOM 5071 C C . SER A 1 635 ? 29.485 14.124 -16.465 1.00 94.38 635 SER A C 1
ATOM 5073 O O . SER A 1 635 ? 29.414 13.663 -15.323 1.00 94.38 635 SER A O 1
ATOM 5075 N N . GLN A 1 636 ? 29.859 15.382 -16.708 1.00 92.25 636 GLN A N 1
ATOM 5076 C CA . GLN A 1 636 ? 30.086 16.412 -15.697 1.00 92.25 636 GLN A CA 1
ATOM 5077 C C . GLN A 1 636 ? 28.994 17.487 -15.799 1.00 92.25 636 GLN A C 1
ATOM 5079 O O . GLN A 1 636 ? 28.529 17.760 -16.913 1.00 92.25 636 GLN A O 1
ATOM 5084 N N . PRO A 1 637 ? 28.577 18.093 -14.673 1.00 87.19 637 PRO A N 1
ATOM 5085 C CA . PRO A 1 637 ? 27.661 19.222 -14.710 1.00 87.19 637 PRO A CA 1
ATOM 5086 C C . PRO A 1 637 ? 28.345 20.420 -15.398 1.00 87.19 637 PRO A C 1
ATOM 5088 O O . PRO A 1 637 ? 29.578 20.509 -15.389 1.00 87.19 637 PRO A O 1
ATOM 5091 N N . PRO A 1 638 ? 27.577 21.366 -15.965 1.00 79.00 638 PRO A N 1
ATOM 5092 C CA . PRO A 1 638 ? 28.099 22.679 -16.305 1.00 79.00 638 PRO A CA 1
ATOM 5093 C C . PRO A 1 638 ? 28.748 23.311 -15.061 1.00 79.00 638 PRO A C 1
ATOM 5095 O O . PRO A 1 638 ? 28.274 23.071 -13.943 1.00 79.00 638 PRO A O 1
ATOM 5098 N N . PRO A 1 639 ? 29.795 24.133 -15.229 1.00 75.69 639 PRO A N 1
ATOM 5099 C CA . PRO A 1 639 ? 30.331 24.921 -14.139 1.00 75.69 639 PRO A CA 1
ATOM 5100 C C . PRO A 1 639 ? 29.223 25.862 -13.670 1.00 75.69 639 PRO A C 1
ATOM 5102 O O . PRO A 1 639 ? 28.367 26.283 -14.456 1.00 75.69 639 PRO A O 1
ATOM 5105 N N . ASP A 1 640 ? 29.208 26.171 -12.378 1.00 71.25 640 ASP A N 1
ATOM 5106 C CA . ASP A 1 640 ? 28.218 27.102 -11.853 1.00 71.25 640 ASP A CA 1
ATOM 5107 C C . ASP A 1 640 ? 28.390 28.451 -12.577 1.00 71.25 640 ASP A C 1
ATOM 5109 O O . ASP A 1 640 ? 29.529 28.908 -12.689 1.00 71.25 640 ASP A O 1
ATOM 5113 N N . PRO A 1 641 ? 27.331 29.109 -13.088 1.00 63.62 641 PRO A N 1
ATOM 5114 C CA . PRO A 1 641 ? 27.461 30.369 -13.828 1.00 63.62 641 PRO A CA 1
ATOM 5115 C C . PRO A 1 641 ? 28.105 31.517 -13.028 1.00 63.62 641 PRO A C 1
ATOM 5117 O O . PRO A 1 641 ? 28.478 32.527 -13.619 1.00 63.62 641 PRO A O 1
ATOM 5120 N N . SER A 1 642 ? 28.276 31.374 -11.706 1.00 64.12 642 SER A N 1
ATOM 5121 C CA . SER A 1 642 ? 29.115 32.261 -10.886 1.00 64.12 642 SER A CA 1
ATOM 5122 C C 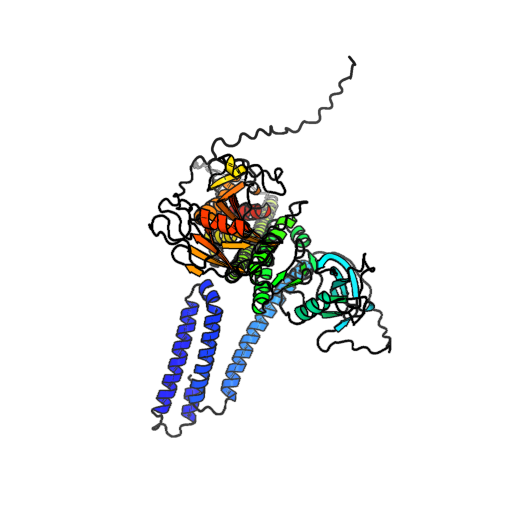. SER A 1 642 ? 30.622 32.116 -11.168 1.00 64.12 642 SER A C 1
ATOM 5124 O O . SER A 1 642 ? 31.390 33.063 -10.991 1.00 64.12 642 SER A O 1
ATOM 5126 N N . THR A 1 643 ? 31.060 30.941 -11.629 1.00 64.06 643 THR A N 1
ATOM 5127 C CA . THR A 1 643 ? 32.451 30.621 -11.956 1.00 64.06 643 THR A CA 1
ATOM 5128 C C . THR A 1 643 ? 32.745 30.963 -13.414 1.00 64.06 643 THR A C 1
ATOM 5130 O O . THR A 1 643 ? 32.396 30.233 -14.340 1.00 64.06 643 THR A O 1
ATOM 5133 N N . ASN A 1 644 ? 33.400 32.110 -13.609 1.00 59.34 644 ASN A N 1
ATOM 5134 C CA . ASN A 1 644 ? 33.677 32.731 -14.906 1.00 59.34 644 ASN A CA 1
ATOM 5135 C C . ASN A 1 644 ? 34.710 31.932 -15.737 1.00 59.34 644 ASN A C 1
ATOM 5137 O O . ASN A 1 644 ? 35.870 32.322 -15.868 1.00 59.34 644 ASN A O 1
ATOM 5141 N N . THR A 1 645 ? 34.290 30.771 -16.243 1.00 60.44 645 THR A N 1
ATOM 5142 C CA . THR A 1 645 ? 35.092 29.814 -17.012 1.00 60.44 645 THR A CA 1
ATOM 5143 C C . THR A 1 645 ? 34.534 29.712 -18.431 1.00 60.44 645 THR A C 1
ATOM 5145 O O . THR A 1 645 ? 33.406 29.279 -18.643 1.00 60.44 645 THR A O 1
ATOM 5148 N N . ASN A 1 646 ? 35.322 30.140 -19.421 1.00 68.12 646 ASN A N 1
ATOM 5149 C CA . ASN A 1 646 ? 34.864 30.298 -20.810 1.00 68.12 646 ASN A CA 1
ATOM 5150 C C . ASN A 1 646 ? 34.673 28.970 -21.575 1.00 68.12 646 ASN A C 1
ATOM 5152 O O . ASN A 1 646 ? 34.210 28.989 -22.714 1.00 68.12 646 ASN A O 1
ATOM 5156 N N . ASP A 1 647 ? 35.044 27.833 -20.981 1.00 61.94 647 ASP A N 1
ATOM 5157 C CA . ASP A 1 647 ? 35.279 26.578 -21.709 1.00 61.94 647 ASP A CA 1
ATOM 5158 C C . ASP A 1 647 ? 34.076 25.619 -21.758 1.00 61.94 647 ASP A C 1
ATOM 5160 O O . ASP A 1 647 ? 34.170 24.563 -22.386 1.00 61.94 647 ASP A O 1
ATOM 5164 N N . ILE A 1 648 ? 32.950 25.933 -21.102 1.00 60.25 648 ILE A N 1
ATOM 5165 C CA . ILE A 1 648 ? 31.798 25.016 -21.022 1.00 60.25 648 ILE A CA 1
ATOM 5166 C C . ILE A 1 648 ? 30.511 25.718 -21.493 1.00 60.25 648 ILE A C 1
ATOM 5168 O O . ILE A 1 648 ? 30.184 26.796 -20.993 1.00 60.25 648 ILE A O 1
ATOM 5172 N N . PRO A 1 649 ? 29.758 25.134 -22.452 1.00 67.12 649 PRO A N 1
ATOM 5173 C CA . PRO A 1 649 ? 28.561 25.759 -23.009 1.00 67.12 649 PRO A CA 1
ATOM 5174 C C . PRO A 1 649 ? 27.488 26.016 -21.948 1.00 67.12 649 PRO A C 1
ATOM 5176 O O . PRO A 1 649 ? 27.187 25.147 -21.123 1.00 67.12 649 PRO A O 1
ATOM 5179 N N . SER A 1 650 ? 26.866 27.196 -22.033 1.00 79.06 650 SER A N 1
ATOM 5180 C CA . SER A 1 650 ? 25.731 27.591 -21.195 1.00 79.06 650 SER A CA 1
ATOM 5181 C C . SER A 1 650 ? 24.561 26.608 -21.318 1.00 79.06 650 SER A C 1
ATOM 5183 O O . SER A 1 650 ? 24.433 25.880 -22.304 1.00 79.06 650 SER A O 1
ATOM 5185 N N . PHE A 1 651 ? 23.649 26.623 -20.342 1.00 79.31 651 PHE A N 1
ATOM 5186 C CA . PHE A 1 651 ? 22.446 25.783 -20.372 1.00 79.31 651 PHE A CA 1
ATOM 5187 C C . PHE A 1 651 ? 21.613 25.972 -21.658 1.00 79.31 651 PHE A C 1
ATOM 5189 O O . PHE A 1 651 ? 21.068 25.009 -22.192 1.00 79.31 651 PHE A O 1
ATOM 5196 N N . GLU A 1 652 ? 21.567 27.189 -22.209 1.00 82.94 652 GLU A N 1
ATOM 5197 C CA . GLU A 1 652 ? 20.911 27.468 -23.493 1.00 82.94 652 GLU A CA 1
ATOM 5198 C C . GLU A 1 652 ? 21.652 26.847 -24.682 1.00 82.94 652 GLU A C 1
ATOM 5200 O O . GLU A 1 652 ? 21.016 26.267 -25.562 1.00 82.94 652 GLU A O 1
ATOM 5205 N N . ALA A 1 653 ? 22.987 26.909 -24.694 1.00 86.38 653 ALA A N 1
ATOM 5206 C CA . ALA A 1 653 ? 23.798 26.269 -25.725 1.00 86.38 653 ALA A CA 1
ATOM 5207 C C . ALA A 1 653 ? 23.655 24.737 -25.677 1.00 86.38 653 ALA A C 1
ATOM 5209 O O . ALA A 1 653 ? 23.434 24.124 -26.717 1.00 86.38 653 ALA A O 1
ATOM 5210 N N . GLN A 1 654 ? 23.660 24.128 -24.484 1.00 87.06 654 GLN A N 1
ATOM 5211 C CA . GLN A 1 654 ? 23.377 22.695 -24.322 1.00 87.06 654 GLN A CA 1
ATOM 5212 C C . GLN A 1 654 ? 21.964 22.337 -24.797 1.00 87.06 654 GLN A C 1
ATOM 5214 O O . GLN A 1 654 ? 21.795 21.385 -25.558 1.00 87.06 654 GLN A O 1
ATOM 5219 N N . ARG A 1 655 ? 20.947 23.127 -24.423 1.00 89.62 655 ARG A N 1
ATOM 5220 C CA . ARG A 1 655 ? 19.564 22.936 -24.886 1.00 89.62 655 ARG A CA 1
ATOM 5221 C C . ARG A 1 655 ? 19.458 23.006 -26.411 1.00 89.62 655 ARG A C 1
ATOM 5223 O O . ARG A 1 655 ? 18.769 22.173 -26.995 1.00 89.62 655 ARG A O 1
ATOM 5230 N N . LYS A 1 656 ? 20.156 23.949 -27.052 1.00 92.31 656 LYS A N 1
ATOM 5231 C CA . LYS A 1 656 ? 20.211 24.069 -28.514 1.00 92.31 656 LYS A CA 1
ATOM 5232 C C . LYS A 1 656 ? 20.891 22.856 -29.152 1.00 92.31 656 LYS A C 1
ATOM 5234 O O . LYS A 1 656 ? 20.318 22.269 -30.062 1.00 92.31 656 LYS A O 1
ATOM 5239 N N . SER A 1 657 ? 22.042 22.420 -28.634 1.00 92.00 657 SER A N 1
ATOM 5240 C CA . SER A 1 657 ? 22.726 21.208 -29.110 1.00 92.00 657 SER A CA 1
ATOM 5241 C C . SER A 1 657 ? 21.855 19.955 -28.975 1.00 92.00 657 SER A C 1
ATOM 5243 O O . SER A 1 657 ? 21.839 19.113 -29.864 1.00 92.00 657 SER A O 1
ATOM 5245 N N . MET A 1 658 ? 21.079 19.838 -27.895 1.00 93.81 658 MET A N 1
ATOM 5246 C CA . MET A 1 658 ? 20.116 18.748 -27.724 1.00 93.81 658 MET A CA 1
ATOM 5247 C C . MET A 1 658 ? 18.973 18.822 -28.748 1.00 93.81 658 MET A C 1
ATOM 5249 O O . MET A 1 658 ? 18.644 17.807 -29.358 1.00 93.81 658 MET A O 1
ATOM 5253 N N . GLN A 1 659 ? 18.424 20.013 -29.007 1.00 93.88 659 GLN A N 1
ATOM 5254 C CA . GLN A 1 659 ? 17.398 20.217 -30.039 1.00 93.88 659 GLN A CA 1
ATOM 5255 C C . GLN A 1 659 ? 17.913 19.899 -31.452 1.00 93.88 659 GLN A C 1
ATOM 5257 O O . GLN A 1 659 ? 17.186 19.295 -32.237 1.00 93.88 659 GLN A O 1
ATOM 5262 N N . GLU A 1 660 ? 19.165 20.240 -31.765 1.00 94.19 660 GLU A N 1
ATOM 5263 C CA . GLU A 1 660 ? 19.821 19.910 -33.041 1.00 94.19 660 GLU A CA 1
ATOM 5264 C C . GLU A 1 660 ? 19.996 18.390 -33.242 1.00 94.19 660 GLU A C 1
ATOM 5266 O O . GLU A 1 660 ? 19.938 17.913 -34.375 1.00 94.19 660 GLU A O 1
ATOM 5271 N N . LEU A 1 661 ? 20.113 17.618 -32.153 1.00 93.88 661 LEU A N 1
ATOM 5272 C CA . LEU A 1 661 ? 20.089 16.146 -32.156 1.00 93.88 661 LEU A CA 1
ATOM 5273 C C . LEU A 1 661 ? 18.670 15.542 -32.190 1.00 93.88 661 LEU A C 1
ATOM 5275 O O . LEU A 1 661 ? 18.527 14.320 -32.160 1.00 93.88 661 LEU A O 1
ATOM 5279 N N . GLY A 1 662 ? 17.614 16.362 -32.221 1.00 94.12 662 GLY A N 1
ATOM 5280 C CA . GLY A 1 662 ? 16.230 15.892 -32.122 1.00 94.12 662 GLY A CA 1
ATOM 5281 C C . GLY A 1 662 ? 15.829 15.428 -30.715 1.00 94.12 662 GLY A C 1
ATOM 5282 O O . GLY A 1 662 ? 14.897 14.640 -30.562 1.00 94.12 662 GLY A O 1
ATOM 5283 N N . ILE A 1 663 ? 16.524 15.904 -29.679 1.00 94.69 663 ILE A N 1
ATOM 5284 C CA . ILE A 1 663 ? 16.185 15.663 -28.276 1.00 94.69 663 ILE A CA 1
ATOM 5285 C C . ILE A 1 663 ? 15.443 16.891 -27.744 1.00 94.69 663 ILE A C 1
ATOM 5287 O O . ILE A 1 663 ? 15.967 18.006 -27.716 1.00 94.69 663 ILE A O 1
ATOM 5291 N N . SER A 1 664 ? 14.214 16.685 -27.286 1.00 93.31 664 SER A N 1
ATOM 5292 C CA . SER A 1 664 ? 13.389 17.718 -26.659 1.00 93.31 664 SER A CA 1
ATOM 5293 C C . SER A 1 664 ? 13.146 17.377 -25.194 1.00 93.31 664 SER A C 1
ATOM 5295 O O . SER A 1 664 ? 13.035 16.207 -24.843 1.00 93.31 664 SER A O 1
ATOM 5297 N N . PHE A 1 665 ? 13.066 18.384 -24.326 1.00 92.44 665 PHE A N 1
ATOM 5298 C CA . PHE A 1 665 ? 12.683 18.178 -22.932 1.00 92.44 665 PHE A CA 1
ATOM 5299 C C . PHE A 1 665 ? 11.849 19.338 -22.391 1.00 92.44 665 PHE A C 1
ATOM 5301 O O . PHE A 1 665 ? 12.000 20.490 -22.816 1.00 92.44 665 PHE A O 1
ATOM 5308 N N . VAL A 1 666 ? 10.985 19.026 -21.426 1.00 90.56 666 VAL A N 1
ATOM 5309 C CA . VAL A 1 666 ? 10.104 19.980 -20.746 1.00 90.56 666 VAL A CA 1
ATOM 5310 C C . VAL A 1 666 ? 10.158 19.747 -19.241 1.00 90.56 666 VAL A C 1
ATOM 5312 O O . VAL A 1 666 ? 10.101 18.613 -18.768 1.00 90.56 666 VAL A O 1
ATOM 5315 N N . PHE A 1 667 ? 10.250 20.839 -18.485 1.00 89.06 667 PHE A N 1
ATOM 5316 C CA . PHE A 1 667 ? 10.169 20.833 -17.029 1.00 89.06 667 PHE A CA 1
ATOM 5317 C C . PHE A 1 667 ? 8.776 21.264 -16.580 1.00 89.06 667 PHE A C 1
ATOM 5319 O O . PHE A 1 667 ? 8.340 22.376 -16.870 1.00 89.06 667 PHE A O 1
ATOM 5326 N N . HIS A 1 668 ? 8.109 20.402 -15.824 1.00 88.12 668 HIS A N 1
ATOM 5327 C CA . HIS A 1 668 ? 6.834 20.667 -15.176 1.00 88.12 668 HIS A CA 1
ATOM 5328 C C . HIS A 1 668 ? 7.035 20.788 -13.664 1.00 88.12 668 HIS A C 1
ATOM 5330 O O . HIS A 1 668 ? 7.886 20.130 -13.064 1.00 88.12 668 HIS A O 1
ATOM 5336 N N . SER A 1 669 ? 6.230 21.643 -13.043 1.00 86.12 669 SER A N 1
ATOM 5337 C CA . SER A 1 669 ? 6.144 21.796 -11.594 1.00 86.12 669 SER A CA 1
ATOM 5338 C C . SER A 1 669 ? 4.672 21.740 -11.219 1.00 86.12 669 SER A C 1
ATOM 5340 O O . SER A 1 669 ? 3.974 22.748 -11.311 1.00 86.12 669 SER A O 1
ATOM 5342 N N . VAL A 1 670 ? 4.200 20.559 -10.836 1.00 86.38 670 VAL A N 1
ATOM 5343 C CA . VAL A 1 670 ? 2.804 20.324 -10.455 1.00 86.38 670 VAL A CA 1
ATOM 5344 C C . VAL A 1 670 ? 2.701 20.495 -8.938 1.00 86.38 670 VAL A C 1
ATOM 5346 O O . VAL A 1 670 ? 3.364 19.740 -8.227 1.00 86.38 670 VAL A O 1
ATOM 5349 N N . PRO A 1 671 ? 1.958 21.486 -8.411 1.00 87.12 671 PRO A N 1
ATOM 5350 C CA . PRO A 1 671 ? 1.716 21.563 -6.975 1.00 87.12 671 PRO A CA 1
ATOM 5351 C C . PRO A 1 671 ? 0.906 20.340 -6.540 1.00 87.12 671 PRO A C 1
ATOM 5353 O O . PRO A 1 671 ? 0.006 19.913 -7.260 1.00 87.12 671 PRO A O 1
ATOM 5356 N N . PHE A 1 672 ? 1.217 19.793 -5.371 1.00 85.81 672 PHE A N 1
ATOM 5357 C CA . PHE A 1 672 ? 0.444 18.716 -4.763 1.00 85.81 672 PHE A CA 1
ATOM 5358 C C . PHE A 1 672 ? 0.221 18.986 -3.280 1.00 85.81 672 PHE A C 1
ATOM 5360 O O . PHE A 1 672 ? 1.039 19.627 -2.612 1.00 85.81 672 PHE A O 1
ATOM 5367 N N . ALA A 1 673 ? -0.888 18.465 -2.770 1.00 87.12 673 ALA A N 1
ATOM 5368 C CA . ALA A 1 673 ? -1.182 18.420 -1.356 1.00 87.12 673 ALA A CA 1
ATOM 5369 C C . ALA A 1 673 ? -1.713 17.042 -1.014 1.00 87.12 673 ALA A C 1
ATOM 5371 O O . ALA A 1 673 ? -2.484 16.432 -1.751 1.00 87.12 673 ALA A O 1
ATOM 5372 N N . ASN A 1 674 ? -1.228 16.589 0.123 1.00 86.00 674 ASN A N 1
ATOM 5373 C CA . ASN A 1 674 ? -1.225 15.229 0.588 1.00 86.00 674 ASN A CA 1
ATOM 5374 C C . ASN A 1 674 ? -1.886 15.269 1.957 1.00 86.00 674 ASN A C 1
ATOM 5376 O O . ASN A 1 674 ? -1.359 15.895 2.885 1.00 86.00 674 ASN A O 1
ATOM 5380 N N . PHE A 1 675 ? -3.056 14.656 2.075 1.00 89.06 675 PHE A N 1
ATOM 5381 C CA . PHE A 1 675 ? -3.849 14.704 3.295 1.00 89.06 675 PHE A CA 1
ATOM 5382 C C . PHE A 1 675 ? -4.024 13.321 3.911 1.00 89.06 675 PHE A C 1
ATOM 5384 O O . PHE A 1 675 ? -3.831 12.290 3.268 1.00 89.06 675 PHE A O 1
ATOM 5391 N N . VAL A 1 676 ? -4.368 13.325 5.195 1.00 88.62 676 VAL A N 1
ATOM 5392 C CA . VAL A 1 676 ? -4.779 12.133 5.934 1.00 88.62 676 VAL A CA 1
ATOM 5393 C C . VAL A 1 676 ? -6.213 12.334 6.398 1.00 88.62 676 VAL A C 1
ATOM 5395 O O . VAL A 1 676 ? -6.579 13.405 6.892 1.00 88.62 676 VAL A O 1
ATOM 5398 N N . ARG A 1 677 ? -7.002 11.281 6.224 1.00 90.44 677 ARG A N 1
ATOM 5399 C CA . ARG A 1 677 ? -8.412 11.149 6.578 1.00 90.44 677 ARG A CA 1
ATOM 5400 C C . ARG A 1 677 ? -8.604 9.739 7.135 1.00 90.44 677 ARG A C 1
ATOM 5402 O O . ARG A 1 677 ? -7.854 8.835 6.767 1.00 90.44 677 ARG A O 1
ATOM 5409 N N . PHE A 1 678 ? -9.576 9.579 8.020 1.00 90.44 678 PHE A N 1
ATOM 5410 C CA . PHE A 1 678 ? -9.982 8.284 8.565 1.00 90.44 678 PHE A CA 1
ATOM 5411 C C . PHE A 1 678 ? -11.308 7.887 7.920 1.00 90.44 678 PHE A C 1
ATOM 5413 O O . PHE A 1 678 ? -12.150 8.757 7.692 1.00 90.44 678 PHE A O 1
ATOM 5420 N N . ASP A 1 679 ? -11.504 6.608 7.607 1.00 89.44 679 ASP A N 1
ATOM 5421 C CA . ASP A 1 679 ? -12.802 6.128 7.118 1.00 89.44 679 ASP A CA 1
ATOM 5422 C C . ASP A 1 679 ? -13.844 6.009 8.256 1.00 89.44 679 ASP A C 1
ATOM 5424 O O . ASP A 1 679 ? -13.576 6.336 9.419 1.00 89.44 679 ASP A O 1
ATOM 5428 N N . GLU A 1 680 ? -15.072 5.597 7.928 1.00 90.69 680 GLU A N 1
ATOM 5429 C CA . GLU A 1 680 ? -16.140 5.415 8.922 1.00 90.69 680 GLU A CA 1
ATOM 5430 C C . GLU A 1 680 ? -15.804 4.353 9.977 1.00 90.69 680 GLU A C 1
ATOM 5432 O O . GLU A 1 680 ? -16.122 4.528 11.157 1.00 90.69 680 GLU A O 1
ATOM 5437 N N . ASP A 1 681 ? -15.141 3.270 9.568 1.00 89.00 681 ASP A N 1
ATOM 5438 C CA . ASP A 1 681 ? -14.800 2.152 10.438 1.00 89.00 681 ASP A CA 1
ATOM 5439 C C . ASP A 1 681 ? -13.686 2.541 11.415 1.00 89.00 681 ASP A C 1
ATOM 5441 O O . ASP A 1 681 ? -13.749 2.280 12.619 1.00 89.00 681 ASP A O 1
ATOM 5445 N N . GLU A 1 682 ? -12.679 3.242 10.904 1.00 89.56 682 GLU A N 1
ATOM 5446 C CA . GLU A 1 682 ? -11.587 3.800 11.683 1.00 89.56 682 GLU A CA 1
ATOM 5447 C C . GLU A 1 682 ? -12.095 4.867 12.666 1.00 89.56 682 GLU A C 1
ATOM 5449 O O . GLU A 1 682 ? -11.720 4.858 13.842 1.00 89.56 682 GLU A O 1
ATOM 5454 N N . CYS A 1 683 ? -13.025 5.732 12.244 1.00 92.62 683 CYS A N 1
ATOM 5455 C CA . CYS A 1 683 ? -13.705 6.678 13.135 1.00 92.62 683 CYS A CA 1
ATOM 5456 C C . CYS A 1 683 ? -14.543 5.978 14.220 1.00 92.62 683 CYS A C 1
ATOM 5458 O O . CYS A 1 683 ? -14.626 6.484 15.347 1.00 92.62 683 CYS A O 1
ATOM 5460 N N . ALA A 1 684 ? -15.132 4.813 13.931 1.00 90.25 684 ALA A N 1
ATOM 5461 C CA . ALA A 1 684 ? -15.816 4.002 14.935 1.00 90.25 684 ALA A CA 1
ATOM 5462 C C . ALA A 1 684 ? -14.828 3.440 15.972 1.00 90.25 684 ALA A C 1
ATOM 5464 O O . ALA A 1 684 ? -15.075 3.559 17.174 1.00 90.25 684 ALA A O 1
ATOM 5465 N N . VAL A 1 685 ? -13.666 2.932 15.543 1.00 87.25 685 VAL A N 1
ATOM 5466 C CA . VAL A 1 685 ? -12.593 2.501 16.460 1.00 87.25 685 VAL A CA 1
ATOM 5467 C C . VAL A 1 685 ? -12.091 3.664 17.319 1.00 87.25 685 VAL A C 1
ATOM 5469 O O . VAL A 1 685 ? -12.001 3.519 18.538 1.00 87.25 685 VAL A O 1
ATOM 5472 N N . LEU A 1 686 ? -11.829 4.841 16.736 1.00 90.62 686 LEU A N 1
ATOM 5473 C CA . LEU A 1 686 ? -11.460 6.037 17.507 1.00 90.62 686 LEU A CA 1
ATOM 5474 C C . LEU A 1 686 ? -12.547 6.396 18.537 1.00 90.62 686 LEU A C 1
ATOM 5476 O O . LEU A 1 686 ? -12.228 6.737 19.677 1.00 90.62 686 LEU A O 1
ATOM 5480 N N . SER A 1 687 ? -13.826 6.274 18.172 1.00 92.00 687 SER A N 1
ATOM 5481 C CA . SER A 1 687 ? -14.954 6.544 19.075 1.00 92.00 687 SER A CA 1
ATOM 5482 C C . SER A 1 687 ? -14.993 5.582 20.264 1.00 92.00 687 SER A C 1
ATOM 5484 O O . SER A 1 687 ? -15.213 6.013 21.395 1.00 92.00 687 SER A O 1
ATOM 5486 N N . GLU A 1 688 ? -14.730 4.293 20.050 1.00 87.38 688 GLU A N 1
ATOM 5487 C CA . GLU A 1 688 ? -14.633 3.319 21.142 1.00 87.38 688 GLU A CA 1
ATOM 5488 C C . GLU A 1 688 ? -13.391 3.532 22.026 1.00 87.38 688 GLU A C 1
ATOM 5490 O O . GLU A 1 688 ? -13.473 3.404 23.252 1.00 87.38 688 GLU A O 1
ATOM 5495 N N . LEU A 1 689 ? -12.256 3.937 21.446 1.00 85.12 689 LEU A N 1
ATOM 5496 C CA . LEU A 1 689 ? -11.057 4.305 22.209 1.00 85.12 689 LEU A CA 1
ATOM 5497 C C . LEU A 1 689 ? -11.287 5.555 23.082 1.00 85.12 689 LEU A C 1
ATOM 5499 O O . LEU A 1 689 ? -10.778 5.615 24.203 1.00 85.12 689 LEU A O 1
ATOM 5503 N N . GLU A 1 690 ? -12.075 6.532 22.620 1.00 90.88 690 GLU A N 1
ATOM 5504 C CA . GLU A 1 690 ? -12.490 7.691 23.428 1.00 90.88 690 GLU A CA 1
ATOM 5505 C C . GLU A 1 690 ? -13.464 7.288 24.549 1.00 90.88 690 GLU A C 1
ATOM 5507 O O . GLU A 1 690 ? -13.257 7.680 25.698 1.00 90.88 690 GLU A O 1
ATOM 5512 N N . LYS A 1 691 ? -14.461 6.433 24.268 1.00 87.38 691 LYS A N 1
ATOM 5513 C CA . LYS A 1 691 ? -15.373 5.874 25.292 1.00 87.38 691 LYS A CA 1
ATOM 5514 C C . LYS A 1 691 ? -14.624 5.107 26.388 1.00 87.38 691 LYS A C 1
ATOM 5516 O O . LYS A 1 691 ? -15.000 5.181 27.554 1.00 87.38 691 LYS A O 1
ATOM 5521 N N . CYS A 1 692 ? -13.546 4.407 26.030 1.00 81.94 692 CYS A N 1
ATOM 5522 C CA . CYS A 1 692 ? -12.669 3.710 26.976 1.00 81.94 692 CYS A CA 1
ATOM 5523 C C . CYS A 1 692 ? -11.684 4.635 27.720 1.00 81.94 692 CYS A C 1
ATOM 5525 O O . CYS A 1 692 ? -10.930 4.156 28.565 1.00 81.94 692 CYS A O 1
ATOM 5527 N N . GLY A 1 693 ? -11.643 5.935 27.405 1.00 84.81 693 GLY A N 1
ATOM 5528 C CA . GLY A 1 693 ? -10.701 6.895 27.989 1.00 84.81 693 GLY A CA 1
ATOM 5529 C C . GLY A 1 693 ? -9.249 6.753 27.510 1.00 84.81 693 GLY A C 1
ATOM 5530 O O . GLY A 1 693 ? -8.354 7.356 28.101 1.00 84.81 693 GLY A O 1
ATOM 5531 N N . LEU A 1 694 ? -8.997 5.972 26.451 1.00 80.19 694 LEU A N 1
ATOM 5532 C CA . LEU A 1 694 ? -7.674 5.824 25.826 1.00 80.19 694 LEU A CA 1
ATOM 5533 C C . LEU A 1 694 ? -7.348 7.014 24.908 1.00 80.19 694 LEU A C 1
ATOM 5535 O O . LEU A 1 694 ? -6.188 7.420 24.801 1.00 80.19 694 LEU A O 1
ATOM 5539 N N . LEU A 1 695 ? -8.374 7.617 24.298 1.00 85.81 695 LEU A N 1
ATOM 5540 C CA . LEU A 1 695 ? -8.292 8.938 23.673 1.00 85.81 695 LEU A CA 1
ATOM 5541 C C . LEU A 1 695 ? -8.907 10.007 24.591 1.00 85.81 695 LEU A C 1
ATOM 5543 O O . LEU A 1 695 ? -9.892 9.736 25.280 1.00 85.81 695 LEU A O 1
ATOM 5547 N N . PRO A 1 696 ? -8.339 11.227 24.633 1.00 86.06 696 PRO A N 1
ATOM 5548 C CA . PRO A 1 696 ? -8.855 12.287 25.485 1.00 86.06 696 PRO A CA 1
ATOM 5549 C C . PRO A 1 696 ? -10.164 12.842 24.917 1.00 86.06 696 PRO A C 1
ATOM 5551 O O . PRO A 1 696 ? -10.166 13.386 23.812 1.00 86.06 696 PRO A O 1
ATOM 5554 N N . TYR A 1 697 ? -11.243 12.810 25.708 1.00 90.44 697 TYR A N 1
ATOM 5555 C CA . TYR A 1 697 ? -12.475 13.521 25.362 1.00 90.44 697 TYR A CA 1
ATOM 5556 C C . TYR A 1 697 ? -12.193 15.022 25.269 1.00 90.44 697 TYR A C 1
ATOM 5558 O O . TYR A 1 697 ? -12.072 15.725 26.277 1.00 90.44 697 TYR A O 1
ATOM 5566 N N . SER A 1 698 ? -12.033 15.510 24.043 1.00 86.00 698 SER A N 1
ATOM 5567 C CA . SER A 1 698 ? -11.542 16.856 23.789 1.00 86.00 698 SER A CA 1
ATOM 5568 C C . SER A 1 698 ? -12.647 17.782 23.298 1.00 86.00 698 SER A C 1
ATOM 5570 O O . SER A 1 698 ? -13.475 17.425 22.456 1.00 86.00 698 SER A O 1
ATOM 5572 N N . ARG A 1 699 ? -12.644 19.000 23.849 1.00 85.94 699 ARG A N 1
ATOM 5573 C CA . ARG A 1 699 ? -13.379 20.151 23.324 1.00 85.94 699 ARG A CA 1
ATOM 5574 C C . ARG A 1 699 ? -12.395 20.977 22.511 1.00 85.94 699 ARG A C 1
ATOM 5576 O O . ARG A 1 699 ? -11.487 21.575 23.082 1.00 85.94 699 ARG A O 1
ATOM 5583 N N . VAL A 1 700 ? -12.561 20.977 21.195 1.00 88.81 700 VAL A N 1
ATOM 5584 C CA . VAL A 1 700 ? -11.807 21.852 20.291 1.00 88.81 700 VAL A CA 1
ATOM 5585 C C . VAL A 1 700 ? -12.705 23.023 19.927 1.00 88.81 700 VAL A C 1
ATOM 5587 O O . VAL A 1 700 ? -13.886 22.818 19.673 1.00 88.81 700 VAL A O 1
ATOM 5590 N N . GLU A 1 701 ? -12.196 24.250 19.914 1.00 90.56 701 GLU A N 1
ATOM 5591 C CA . GLU A 1 701 ? -13.003 25.410 19.529 1.00 90.56 701 GLU A CA 1
ATOM 5592 C C . GLU A 1 701 ? -12.760 25.789 18.065 1.00 90.56 701 GLU A C 1
ATOM 5594 O O . GLU A 1 701 ? -11.644 26.146 17.685 1.00 90.56 701 GLU A O 1
ATOM 5599 N N . VAL A 1 702 ? -13.823 25.737 17.261 1.00 90.88 702 VAL A N 1
ATOM 5600 C CA . VAL A 1 702 ? -13.840 26.090 15.832 1.00 90.88 702 VAL A CA 1
ATOM 5601 C C . VAL A 1 702 ? -14.352 27.533 15.675 1.00 90.88 702 VAL A C 1
ATOM 5603 O O . VAL A 1 702 ? -15.261 27.958 16.397 1.00 90.88 702 VAL A O 1
ATOM 5606 N N . GLU A 1 703 ? -13.736 28.321 14.793 1.00 89.81 703 GLU A N 1
ATOM 5607 C CA . GLU A 1 703 ? -14.185 29.677 14.442 1.00 89.81 703 GLU A CA 1
ATOM 5608 C C . GLU A 1 703 ? -15.433 29.622 13.567 1.00 89.81 703 GLU A C 1
ATOM 5610 O O . GLU A 1 703 ? -15.544 28.771 12.690 1.00 89.81 703 GLU A O 1
ATOM 5615 N N . GLY A 1 704 ? -16.375 30.543 13.801 1.00 80.06 704 GLY A N 1
ATOM 5616 C CA . GLY A 1 704 ? -17.573 30.671 12.966 1.00 80.06 704 GLY A CA 1
ATOM 5617 C C . GLY A 1 704 ? -18.402 29.389 12.864 1.00 80.06 704 GLY A C 1
ATOM 5618 O O . GLY A 1 704 ? -18.992 29.169 11.811 1.00 80.06 704 GLY A O 1
ATOM 5619 N N . GLY A 1 705 ? -18.393 28.560 13.926 1.00 65.00 705 GLY A N 1
ATOM 5620 C CA . GLY A 1 705 ? -18.945 27.200 13.972 1.00 65.00 705 GLY A CA 1
ATOM 5621 C C . GLY A 1 705 ? -20.172 27.044 13.085 1.00 65.00 705 GLY A C 1
ATOM 5622 O O . GLY A 1 705 ? -21.170 27.733 13.307 1.00 65.00 705 GLY A O 1
ATOM 5623 N N . ILE A 1 706 ? -20.023 26.203 12.055 1.00 58.47 706 ILE A N 1
ATOM 5624 C CA . ILE A 1 706 ? -20.844 26.217 10.843 1.00 58.47 706 ILE A CA 1
ATOM 5625 C C . ILE A 1 706 ? -22.314 26.224 11.245 1.00 58.47 706 ILE A C 1
ATOM 5627 O O . ILE A 1 706 ? -22.836 25.231 11.755 1.00 58.47 706 ILE A O 1
ATOM 5631 N N . GLN A 1 707 ? -22.987 27.356 11.017 1.00 53.47 707 GLN A N 1
ATOM 5632 C CA . GLN A 1 707 ? -24.437 27.413 11.122 1.00 53.47 707 GLN A CA 1
ATOM 5633 C C . GLN A 1 707 ? -24.978 26.519 10.017 1.00 53.47 707 GLN A C 1
ATOM 5635 O O . GLN A 1 707 ? -25.058 26.930 8.861 1.00 53.47 707 GLN A O 1
ATOM 5640 N N . SER A 1 708 ? -25.269 25.270 10.383 1.00 50.69 708 SER A N 1
ATOM 5641 C CA . SER A 1 708 ? -25.826 24.258 9.499 1.00 50.69 708 SER A CA 1
ATOM 5642 C C . SER A 1 708 ? -27.108 24.804 8.882 1.00 50.69 708 SER A C 1
ATOM 5644 O O . SER A 1 708 ? -28.179 24.742 9.481 1.00 50.69 708 SER A O 1
ATOM 5646 N N . SER A 1 709 ? -26.994 25.323 7.660 1.00 46.44 709 SER A N 1
ATOM 5647 C CA . SER A 1 709 ? -28.109 25.838 6.866 1.00 46.44 709 SER A CA 1
ATOM 5648 C C . SER A 1 709 ? -29.030 24.726 6.359 1.00 46.44 709 SER A C 1
ATOM 5650 O O . SER A 1 709 ? -30.053 25.012 5.737 1.00 46.44 709 SER A O 1
ATOM 5652 N N . ARG A 1 710 ? -28.731 23.460 6.698 1.00 48.91 710 ARG A N 1
ATOM 5653 C CA . ARG A 1 710 ? -29.753 22.420 6.829 1.00 48.91 710 ARG A CA 1
ATOM 5654 C C . ARG A 1 710 ? -30.699 22.821 7.959 1.00 48.91 710 ARG A C 1
ATOM 5656 O O . ARG A 1 710 ? -30.530 22.408 9.105 1.00 48.91 710 ARG A O 1
ATOM 5663 N N . VAL A 1 711 ? -31.695 23.626 7.585 1.00 41.34 711 VAL A N 1
ATOM 5664 C CA . VAL A 1 711 ? -32.980 23.739 8.280 1.00 41.34 711 VAL A CA 1
ATOM 5665 C C . VAL A 1 711 ? -33.370 22.324 8.713 1.00 41.34 711 VAL A C 1
ATOM 5667 O O . VAL A 1 711 ? -33.334 21.427 7.862 1.00 41.34 711 VAL A O 1
ATOM 5670 N N . PRO A 1 712 ? -33.673 22.079 10.002 1.00 41.25 712 PRO A N 1
ATOM 5671 C CA . PRO A 1 712 ? -34.147 20.768 10.402 1.00 41.25 712 PRO A CA 1
ATOM 5672 C C . PRO A 1 712 ? -35.377 20.459 9.557 1.00 41.25 712 PRO A C 1
ATOM 5674 O O . PRO A 1 712 ? -36.306 21.265 9.489 1.00 41.25 712 PRO A O 1
ATOM 5677 N N . VAL A 1 713 ? -35.369 19.305 8.891 1.00 46.72 713 VAL A N 1
ATOM 5678 C CA . VAL A 1 713 ? -36.595 18.748 8.328 1.00 46.72 713 VAL A CA 1
ATOM 5679 C C . VAL A 1 713 ? -37.422 18.325 9.534 1.00 46.72 713 VAL A C 1
ATOM 5681 O O . VAL A 1 713 ? -37.334 17.187 9.989 1.00 46.72 713 VAL A O 1
ATOM 5684 N N . GLU A 1 714 ? -38.149 19.287 10.108 1.00 46.12 714 GLU A N 1
ATOM 5685 C CA . GLU A 1 714 ? -39.234 18.991 11.027 1.00 46.12 714 GLU A CA 1
ATOM 5686 C C . GLU A 1 714 ? -40.139 17.986 10.327 1.00 46.12 714 GLU A C 1
ATOM 5688 O O . GLU A 1 714 ? -40.463 18.135 9.143 1.00 46.12 714 GLU A O 1
ATOM 5693 N N . GLU A 1 715 ? -40.502 16.936 11.056 1.00 45.16 715 GLU A N 1
ATOM 5694 C CA . GLU A 1 715 ? -41.446 15.938 10.589 1.00 45.16 715 GLU A CA 1
ATOM 5695 C C . GLU A 1 715 ? -42.738 16.662 10.210 1.00 45.16 715 GLU A C 1
ATOM 5697 O O . GLU A 1 715 ? -43.519 17.068 11.073 1.00 45.16 715 GLU A O 1
ATOM 5702 N N . ALA A 1 716 ? -42.948 16.851 8.905 1.00 39.94 716 ALA A N 1
ATOM 5703 C CA . ALA A 1 716 ? -44.171 17.410 8.364 1.00 39.94 716 ALA A CA 1
ATOM 5704 C C . ALA A 1 716 ? -45.297 16.413 8.647 1.00 39.94 716 ALA A C 1
ATOM 5706 O O . ALA A 1 716 ? -45.590 15.520 7.847 1.00 39.94 716 ALA A O 1
ATOM 5707 N N . GLY A 1 717 ? -45.886 16.546 9.837 1.00 38.38 717 GLY A N 1
ATOM 5708 C CA . GLY A 1 717 ? -46.983 15.722 10.298 1.00 38.38 717 GLY A CA 1
ATOM 5709 C C . GLY A 1 717 ? -48.077 15.699 9.242 1.00 38.38 717 GLY A C 1
ATOM 5710 O O . GLY A 1 717 ? -48.483 16.741 8.730 1.00 38.38 717 GLY A O 1
ATOM 5711 N N . SER A 1 718 ? -48.533 14.491 8.916 1.00 42.12 718 SER A N 1
ATOM 5712 C CA . SER A 1 718 ? -49.581 14.221 7.934 1.00 42.12 718 SER A CA 1
ATOM 5713 C C . SER A 1 718 ? -50.893 14.938 8.296 1.00 42.12 718 SER A C 1
ATOM 5715 O O . SER A 1 718 ? -51.805 14.347 8.879 1.00 42.12 718 SER A O 1
ATOM 5717 N N . VAL A 1 719 ? -51.024 16.202 7.896 1.00 36.06 719 VAL A N 1
ATOM 5718 C CA . VAL A 1 719 ? -52.297 16.922 7.870 1.00 36.06 719 VAL A CA 1
ATOM 5719 C C . VAL A 1 719 ? -52.913 16.713 6.494 1.00 36.06 719 VAL A C 1
ATOM 5721 O O . VAL A 1 719 ? -52.576 17.388 5.522 1.00 36.06 719 VAL A O 1
ATOM 5724 N N . ILE A 1 720 ? -53.842 15.759 6.421 1.00 40.78 720 ILE A N 1
ATOM 5725 C CA . ILE A 1 720 ? -54.689 15.544 5.246 1.00 40.78 720 ILE A CA 1
ATOM 5726 C C . ILE A 1 720 ? -55.629 16.751 5.121 1.00 40.78 720 ILE A C 1
ATOM 5728 O O . ILE A 1 720 ? -56.716 16.791 5.690 1.00 40.78 720 ILE A O 1
ATOM 5732 N N . SER A 1 721 ? -55.180 17.756 4.376 1.00 33.44 721 SER A N 1
ATOM 5733 C CA . SER A 1 721 ? -55.963 18.925 3.991 1.00 33.44 721 SER A CA 1
ATOM 5734 C C . SER A 1 721 ? -56.660 18.641 2.658 1.00 33.44 721 SER A C 1
ATOM 5736 O O . SER A 1 721 ? -56.059 18.756 1.589 1.00 33.44 721 SER A O 1
ATOM 5738 N N . THR A 1 722 ? -57.944 18.287 2.705 1.00 45.25 722 THR A N 1
ATOM 5739 C CA . THR A 1 722 ? -58.802 18.175 1.516 1.00 45.25 722 THR A CA 1
ATOM 5740 C C . THR A 1 722 ? -59.147 19.567 0.970 1.00 45.25 722 THR A C 1
ATOM 5742 O O . THR A 1 722 ? -60.181 20.139 1.319 1.00 45.25 722 THR A O 1
ATOM 5745 N N . GLY A 1 723 ? -58.270 20.117 0.126 1.00 33.28 723 GLY A N 1
ATOM 5746 C CA . GLY A 1 723 ? -58.454 21.392 -0.576 1.00 33.28 723 GLY A CA 1
ATOM 5747 C C . GLY A 1 723 ? -58.810 21.185 -2.050 1.00 33.28 723 GLY A C 1
ATOM 5748 O O . GLY A 1 723 ? -58.119 20.456 -2.757 1.00 33.28 723 GLY A O 1
ATOM 5749 N N . LYS A 1 724 ? -59.901 21.807 -2.512 1.00 37.88 724 LYS A N 1
ATOM 5750 C CA . LYS A 1 724 ? -60.359 21.734 -3.909 1.00 37.88 724 LYS A CA 1
ATOM 5751 C C . LYS A 1 724 ? -59.363 22.377 -4.878 1.00 37.88 724 LYS A C 1
ATOM 5753 O O . LYS A 1 724 ? -58.802 23.427 -4.585 1.00 37.88 724 LYS A O 1
ATOM 5758 N N . ILE A 1 725 ? -59.262 21.786 -6.066 1.00 34.91 725 ILE A N 1
ATOM 5759 C CA . ILE A 1 725 ? -58.726 22.438 -7.261 1.00 34.91 725 ILE A CA 1
ATOM 5760 C C . ILE A 1 725 ? -59.883 23.202 -7.914 1.00 34.91 725 ILE A C 1
ATOM 5762 O O . ILE A 1 725 ? -60.851 22.572 -8.335 1.00 34.91 725 ILE A O 1
ATOM 5766 N N . ASP A 1 726 ? -59.762 24.523 -8.023 1.00 38.81 726 ASP A N 1
ATOM 5767 C CA . ASP A 1 726 ? -60.501 25.330 -8.998 1.00 38.81 726 ASP A CA 1
ATOM 5768 C C . ASP A 1 726 ? -59.492 25.858 -10.029 1.00 38.81 726 ASP A C 1
ATOM 5770 O O . ASP A 1 726 ? -58.366 26.219 -9.680 1.00 38.81 726 ASP A O 1
ATOM 5774 N N . ALA A 1 727 ? -59.872 25.833 -11.307 1.00 39.09 727 ALA A N 1
ATOM 5775 C CA . ALA A 1 727 ? -58.993 26.170 -12.424 1.00 39.09 727 ALA A CA 1
ATOM 5776 C C . ALA A 1 727 ? -59.083 27.657 -12.805 1.00 39.09 727 ALA A C 1
ATOM 5778 O O . ALA A 1 727 ? -60.177 28.226 -12.833 1.00 39.09 727 ALA A O 1
ATOM 5779 N N . GLY A 1 728 ? -57.938 28.243 -13.165 1.00 39.09 728 GLY A N 1
ATOM 5780 C CA . GLY A 1 728 ? -57.786 29.595 -13.709 1.00 39.09 728 GLY A CA 1
ATOM 5781 C C . GLY A 1 728 ? -56.436 29.746 -14.390 1.00 39.09 728 GLY A C 1
ATOM 5782 O O . GLY A 1 728 ? -55.428 29.590 -13.670 1.00 39.09 728 GLY A O 1
#

Secondary structure (DSSP, 8-state):
-HHHHHHHHHH-S-GGG--HHHHHHHHHHHHHHHHHHHHHHHHHTS-HHHHHHTHHHHHHHHHHHHHHHHHHHHHTT---THHHHHHHHHHHHHHHHHHHHHHHHHHHHHHHHHHHHTTS----------------------SBSSSSEEE-GGGEEEEEEEEEEEETTEEEEEEEEEEETTEEEEEEEEEEE---S-GGG--S-TT-TTHHHHHHHHHHTT---TTBPPEEEEE-S-SS-EEEEEES-EEEHHHHHHTS-HHHHHHHHHHHHHHHHHHHHHHHTTT-EEE--TT--EEETTT--B-BTSSSEEES-GGGHHHHHHHHHHHHHHTTS-S----------TTHHHHHHHHHHHHHHHHHHHHHHHHHHHHHHHHHHHHHHHHHHHHHHHHHHTTS-----------------------PPP--GGGGT--STTTS-HHHHHHHHHHH---EEBPTTGGGSS---TT-EEEE-TTSEETTEE--EEE--BSS--------------EEEEETT---PPPEEETTEEEEEEE--TT-EEEEEEEEEEEPPHHHHHHHHHHHHHHHHHH---GGGEEEEEEEEEEEEEEEEE-SS-SS---SEEEEEEE-S--TTSPPPSSSEEEESSSSPPPPTTS--TTS--HHHHHHHHHHTTEEEEEEEEEEEEEEE--HHHHHHHHHHHHTTSS----PPBTT------------------------

Solvent-accessible surface area (backbone atoms only — not comparable to full-atom values): 42390 Å² total; per-residue (Å²): 106,71,68,58,54,54,50,58,56,69,75,39,93,48,76,94,61,74,36,77,62,57,53,48,46,49,52,53,40,50,49,48,51,53,50,52,50,50,50,55,51,55,47,72,70,41,54,74,63,58,37,58,76,36,40,69,53,49,55,52,50,52,51,55,48,52,51,51,46,50,54,38,54,53,66,70,65,65,85,69,54,67,63,62,51,46,54,52,48,52,50,48,50,50,52,48,49,50,51,49,50,52,50,51,49,52,51,48,52,49,48,50,51,55,51,61,59,65,72,60,91,79,90,79,90,80,85,83,85,86,89,79,91,77,91,78,90,66,84,87,67,72,58,48,85,84,89,38,38,40,36,54,74,90,43,46,48,80,74,50,82,74,51,71,49,85,52,100,70,28,39,40,36,28,26,31,26,30,32,63,82,70,76,40,55,18,30,38,32,34,50,42,74,65,88,79,83,71,84,88,70,81,71,93,68,91,72,66,78,59,49,68,58,52,53,51,51,66,49,49,74,74,54,88,52,95,32,36,47,40,69,56,27,28,44,43,99,49,100,85,50,47,37,39,35,26,59,41,39,69,38,42,44,54,63,58,47,66,78,42,56,48,54,60,28,52,35,48,50,26,43,49,44,19,42,43,28,54,41,46,55,61,27,44,78,68,55,23,22,78,47,66,65,88,76,37,57,29,17,25,66,89,75,66,43,43,23,46,60,59,44,51,50,77,44,66,58,39,59,50,45,25,32,47,46,51,51,49,48,48,46,67,61,48,60,75,61,86,87,72,80,79,66,95,73,79,64,85,47,83,62,12,73,65,45,33,53,54,48,27,56,31,23,43,52,52,21,55,46,50,50,54,49,50,55,49,52,55,50,52,54,52,51,50,52,51,50,49,53,52,48,54,50,53,51,53,52,55,61,60,52,70,77,72,76,86,86,84,82,88,89,81,91,84,89,82,90,77,95,75,83,82,74,85,68,83,72,72,73,76,81,69,78,58,80,70,73,49,76,52,84,61,66,70,35,57,63,61,48,48,54,40,54,61,70,70,53,71,70,49,59,45,26,55,66,56,62,70,72,70,73,67,48,80,69,36,37,25,38,48,55,85,84,44,60,51,101,82,28,41,76,53,77,46,72,55,50,48,65,68,69,79,86,67,76,86,70,76,58,54,57,53,74,59,70,43,68,50,38,89,75,70,59,89,66,68,74,41,84,55,90,70,22,36,35,35,68,42,80,52,56,66,56,42,61,42,35,43,36,28,49,42,35,39,69,62,63,68,69,56,58,51,48,46,68,52,34,38,66,18,43,18,72,40,45,75,46,60,49,49,38,40,32,35,33,43,27,35,34,31,43,39,34,39,44,33,41,30,41,73,76,43,86,46,88,74,60,68,48,41,27,37,37,36,54,58,60,58,44,98,88,51,46,74,46,85,72,48,53,47,78,38,83,48,98,60,79,73,73,58,88,87,57,92,60,93,88,60,72,50,74,67,53,50,50,49,56,34,45,67,44,36,36,46,72,51,80,46,73,46,51,41,37,31,29,42,64,43,51,68,33,54,43,47,42,52,51,51,34,33,74,71,62,70,30,62,89,45,87,46,58,46,49,82,50,59,77,67,82,70,68,78,82,66,80,79,70,89,72,89,74,93,71,85,86,81,91,131

Sequence (728 aa):
MVFLIEEEIKDSDQINLISHSFKAKMEQFQFALIELQRIVTQHARRSWIDQALHEASLSSDLKAYEVQLDDACRSFGLRTSLSIHRGIIDLGQKSDAIRESIKAQDLSIQRLSKAVESLHPSSYSAPPVYSSGSEIQGVGGKSYDGAFRLYGMDDVTFDDDIGSMELRGSRVSVSSGKAINPNRRVVIKWFESSDFSDSSKLGEGGEEEGEEYKESLQTVKKLRHKNIAQVLGYSRPDPTTHFIVLDGDAVPAREYLGGLDLVNRVIERFRICHEMAEAQMYLNKRSLAWCGIKNEVLLNRETSRLYLGALGSFDTHTSRSGMRVQVTYTQCLDAFHSGEQVSNFEVTSESAGPHVYYLLQAFKGLSEGLRLWKLSTDQASSQSKVQHQYQDQSQSQSQSQSHSQGQHQHQDQAQTAIDSTPSNRVVTPPLPTYAKFFNSNFISDPQKFILMWLSIHLVEHLDPSLLRSQEVGLHTLGRIDPTDRTSVGITRWEPINLKTKLRIPSTPVDYKPDGMFWFQRNVNVRAVPVGEFWRYEFPLKAGEDINIATSACNELQTPLMVYFVRHLLGLSRSSGIPAHEIAFIRQIGFHKISFLRVVDNPTSKLPERIYFFLRWKCNEDGSLPSPWGHWSLHSQPPPDPSTNTNDIPSFEAQRKSMQELGISFVFHSVPFANFVRFDEDECAVLSELEKCGLLPYSRVEVEGGIQSSRVPVEEAGSVISTGKIDAG

pLDDT: mean 74.28, std 18.86, range [26.27, 97.31]

Organism: NCBI:txid1314776

Mean predicted aligned error: 15.67 Å

InterPro domains:
  IPR011009 Protein kinase-like domain superfamily [SSF56112] (180-328)
  IPR059179 MLKL-like, MCAfunc domain [cd21037] (1-104)

Foldseek 3Di:
DVVLVVVLVVVDPPPVPCDPLVVVLVVQLVVLVVVLVVLVVVLVPDDVVVNVVCVVVSVVVVVVSVVSNVVSSVSSVPPPCVVVVVVVVVVVVVVVVVVVVVVVVVVVVVVVVVVVVVVDDDDDDDDDDDDDDDDDPDDDDPQDPVQAGADAPVQKAFDAWQDWDDDPQKIWTWTWIFGVVVGAIWIKTWIAHNPDDCPVPDDPPPPPPCPQLVVQVVVQCPDDDPQAWHFRHWHDDDSGTTITITDAGKDQLLVVLVVDDLLVLVLLLLVLLLSLLVVLVVQVVVLKGWDADARQFIAHPVPRGTHGSSDTGMDNPSQLSLQVSLVSSVSSVCSPVDDDDLPPPRPDDSVRVVNSVLSNVLSVLLNVVSVVVVVVVVVVVVVVVVVVVVVVVVVVVVVVVVVPDDDDDDDDDDDDDDDDDPDPPPPPDPDPPCVVVPPPPRLVDLLNNLLSVVSSFAWFWAALVVVVVVPDDAFWKWFFDPVQADSRHGDDTGTFAFPPDPPDPPDFFPFDFPKDWPFVVPDPWDWDDAPQWTKTKDFDDAFGKTKIKGKGKDADDSVSSSVCLLCLVLSCVQQVNPSQRMKTFRMKTWIKMKIKHHHNDWPDDDDRMKMKIARRDDDPVSHQDVVRIAIAPDPHDFDDPVPPDPPGDDSVRRQVVCVNRRMDMDIDIRIMIIMGGDHPSRVVNSVVCVVVVSRPPDNTHTPPRDPPPPPPPDPPPDDPDPDDDDDD

Radius of gyration: 35.63 Å; Cα contacts (8 Å, |Δi|>4): 934; chains: 1; bounding box: 108×84×111 Å